Protein 6T5X (pdb70)

Radius of gyration: 22.99 Å; Cα contacts (8 Å, |Δi|>4): 1121; chains: 2; bounding box: 66×60×58 Å

Structure (mmCIF, N/CA/C/O backbone):
data_6T5X
#
_entry.id   6T5X
#
_cell.length_a   77.430
_cell.length_b   71.144
_cell.length_c   81.366
_cell.angle_alpha   90.000
_cell.angle_beta   94.420
_cell.angle_gamma   90.000
#
_symmetry.space_group_name_H-M   'I 1 2 1'
#
loop_
_entity.id
_entity.type
_entity.pdbx_description
1 polymer '3-oxoacyl-[acyl-carrier-protein] reductase FabG'
2 non-polymer 'NADPH DIHYDRO-NICOTINAMIDE-ADENINE-DINUCLEOTIDE PHOSPHATE'
3 non-polymer 'SODIUM ION'
4 non-polymer GLYCEROL
5 water water
#
loop_
_atom_site.group_PDB
_atom_site.id
_atom_site.type_symbol
_atom_site.label_atom_id
_atom_site.label_alt_id
_atom_site.label_comp_id
_atom_site.label_asym_id
_atom_site.label_entity_id
_atom_site.label_seq_id
_atom_site.pdbx_PDB_ins_code
_atom_site.Cartn_x
_atom_site.Cartn_y
_atom_site.Cartn_z
_atom_site.occupancy
_atom_site.B_iso_or_equiv
_atom_site.auth_seq_id
_atom_site.auth_comp_id
_atom_site.auth_asym_id
_atom_site.auth_atom_id
_atom_site.pdbx_PDB_model_num
ATOM 1 N N . SER A 1 2 ? -16.656 -6.216 12.872 1.00 39.84 2 SER A N 1
ATOM 2 C CA . SER A 1 2 ? -18.131 -6.064 12.694 1.00 37.86 2 SER A CA 1
ATOM 3 C C . SER A 1 2 ? -18.900 -7.013 13.614 1.00 35.11 2 SER A C 1
ATOM 4 O O . SER A 1 2 ? -18.322 -7.941 14.183 1.00 35.48 2 SER A O 1
ATOM 7 N N . PHE A 1 3 ? -20.208 -6.789 13.718 1.00 32.52 3 PHE A N 1
ATOM 8 C CA . PHE A 1 3 ? -21.082 -7.509 14.660 1.00 32.36 3 PHE A CA 1
ATOM 9 C C . PHE A 1 3 ? -22.291 -8.122 13.966 1.00 35.00 3 PHE A C 1
ATOM 10 O O . PHE A 1 3 ? -23.399 -8.156 14.548 1.00 34.97 3 PHE A O 1
ATOM 18 N N . GLU A 1 4 ? -22.104 -8.586 12.732 1.00 37.13 4 GLU A N 1
ATOM 19 C CA . GLU A 1 4 ? -23.227 -9.014 11.914 1.00 42.51 4 GLU A CA 1
ATOM 20 C C . GLU A 1 4 ? -24.029 -10.075 12.650 1.00 40.60 4 GLU A C 1
ATOM 21 O O . GLU A 1 4 ? -23.495 -11.110 13.036 1.00 43.27 4 GLU A O 1
ATOM 27 N N . GLY A 1 5 ? -25.304 -9.783 12.868 1.00 40.88 5 GLY A N 1
ATOM 28 C CA . GLY A 1 5 ? -26.198 -10.701 13.549 1.00 39.54 5 GLY A CA 1
ATOM 29 C C . GLY A 1 5 ? -25.954 -10.875 15.040 1.00 37.87 5 GLY A C 1
ATOM 30 O O . GLY A 1 5 ? -26.336 -11.912 15.594 1.00 40.88 5 GLY A O 1
ATOM 31 N N . LYS A 1 6 ? -25.320 -9.892 15.691 1.00 31.60 6 LYS A N 1
ATOM 32 C CA . LYS A 1 6 ? -25.266 -9.877 17.150 1.00 30.55 6 LYS A CA 1
ATOM 33 C C . LYS A 1 6 ? -26.233 -8.846 17.690 1.00 27.73 6 LYS A C 1
ATOM 34 O O . LYS A 1 6 ? -26.431 -7.782 17.092 1.00 28.79 6 LYS A O 1
ATOM 40 N N . ILE A 1 7 ? -26.818 -9.178 18.835 1.00 25.41 7 ILE A N 1
ATOM 41 C CA . ILE A 1 7 ? -27.805 -8.346 19.502 1.00 24.19 7 ILE A CA 1
ATOM 42 C C . ILE A 1 7 ? -27.137 -7.685 20.696 1.00 22.85 7 ILE A C 1
ATOM 43 O O . ILE A 1 7 ? -26.605 -8.368 21.585 1.00 23.21 7 ILE A O 1
ATOM 48 N N . ALA A 1 8 ? -27.185 -6.367 20.740 1.00 20.80 8 ALA A N 1
ATOM 49 C CA . ALA A 1 8 ? -26.606 -5.626 21.843 1.00 19.83 8 ALA A CA 1
ATOM 50 C C . ALA A 1 8 ? -27.651 -4.853 22.623 1.00 20.63 8 ALA A C 1
ATOM 51 O O . ALA A 1 8 ? -28.522 -4.208 22.028 1.00 21.19 8 ALA A O 1
ATOM 53 N N . LEU A 1 9 ? -27.531 -4.885 23.954 1.00 18.76 9 LEU A N 1
ATOM 54 C CA . LEU A 1 9 ? -28.341 -4.080 24.871 1.00 18.84 9 LEU A CA 1
ATOM 55 C C . LEU A 1 9 ? -27.453 -3.022 25.513 1.00 19.35 9 LEU A C 1
ATOM 56 O O . LEU A 1 9 ? -26.494 -3.354 26.208 1.00 19.13 9 LEU A O 1
ATOM 61 N N . VAL A 1 10 ? -27.779 -1.751 25.296 1.00 18.44 10 VAL A N 1
ATOM 62 C CA . VAL A 1 10 ? -27.049 -0.626 25.852 1.00 17.91 10 VAL A CA 1
ATOM 63 C C . VAL A 1 10 ? -27.991 0.112 26.803 1.00 19.38 10 VAL A C 1
ATOM 64 O O . VAL A 1 10 ? -28.977 0.738 26.366 1.00 19.78 10 VAL A O 1
ATOM 68 N N . THR A 1 11 ? -27.732 0.031 28.109 1.00 17.70 11 THR A N 1
ATOM 69 C CA . THR A 1 11 ? -28.594 0.710 29.069 1.00 18.53 11 THR A CA 1
ATOM 70 C C . THR A 1 11 ? -28.266 2.194 29.128 1.00 19.03 11 THR A C 1
ATOM 71 O O . THR A 1 11 ? -27.105 2.591 29.083 1.00 19.48 11 THR A O 1
ATOM 75 N N . GLY A 1 12 ? -29.292 3.039 29.196 1.00 18.85 12 GLY A N 1
ATOM 76 C CA . GLY A 1 12 ? -29.063 4.482 29.239 1.00 19.78 12 GLY A CA 1
ATOM 77 C C . GLY A 1 12 ? -28.448 5.044 27.973 1.00 19.27 12 GLY A C 1
ATOM 78 O O . GLY A 1 12 ? -27.411 5.692 28.032 1.00 20.49 12 GLY A O 1
ATOM 79 N N . ALA A 1 13 ? -29.154 4.873 26.853 1.00 19.79 13 ALA A N 1
ATOM 80 C CA . ALA A 1 13 ? -28.656 5.215 25.517 1.00 20.77 13 ALA A CA 1
ATOM 81 C C . ALA A 1 13 ? -29.314 6.487 24.974 1.00 21.84 13 ALA A C 1
ATOM 82 O O . ALA A 1 13 ? -29.236 6.740 23.784 1.00 22.35 13 ALA A O 1
ATOM 84 N N . SER A 1 14 ? -29.915 7.295 25.849 1.00 23.97 14 SER A N 1
ATOM 85 C CA . SER A 1 14 ? -30.553 8.560 25.445 1.00 25.55 14 SER A CA 1
ATOM 86 C C . SER A 1 14 ? -29.636 9.586 24.845 1.00 26.79 14 SER A C 1
ATOM 87 O O . SER A 1 14 ? -30.031 10.305 23.906 1.00 25.30 14 SER A O 1
ATOM 90 N N . ARG A 1 15 ? -28.459 9.728 25.441 1.00 25.08 15 ARG A N 1
ATOM 91 C CA . ARG A 1 15 ? -27.508 10.741 25.057 1.00 28.40 15 ARG A CA 1
ATOM 92 C C . ARG A 1 15 ? -26.118 10.369 25.557 1.00 28.37 15 ARG A C 1
ATOM 93 O O . ARG A 1 15 ? -25.940 9.291 26.131 1.00 28.95 15 ARG A O 1
ATOM 101 N N . GLY A 1 16 ? -25.163 11.261 25.306 1.00 28.12 16 GLY A N 1
ATOM 102 C CA . GLY A 1 16 ? -23.812 11.165 25.847 1.00 26.71 16 GLY A CA 1
ATOM 103 C C . GLY A 1 16 ? -23.149 9.862 25.457 1.00 24.21 16 GLY A C 1
ATOM 104 O O . GLY A 1 16 ? -23.209 9.446 24.305 1.00 23.50 16 GLY A O 1
ATOM 105 N N . ILE A 1 17 ? -22.516 9.235 26.446 1.00 22.32 17 ILE A N 1
ATOM 106 C CA . ILE A 1 17 ? -21.731 8.019 26.212 1.00 20.49 17 ILE A CA 1
ATOM 107 C C . ILE A 1 17 ? -22.600 6.862 25.717 1.00 19.92 17 ILE A C 1
ATOM 108 O O . ILE A 1 17 ? -22.252 6.179 24.765 1.00 19.47 17 ILE A O 1
ATOM 113 N N . GLY A 1 18 ? -23.756 6.666 26.347 1.00 19.43 18 GLY A N 1
ATOM 114 C CA . GLY A 1 18 ? -24.642 5.595 25.951 1.00 19.35 18 GLY A CA 1
ATOM 115 C C . GLY A 1 18 ? -25.135 5.678 24.516 1.00 19.09 18 GLY A C 1
ATOM 116 O O . GLY A 1 18 ? -25.148 4.684 23.793 1.00 19.19 18 GLY A O 1
ATOM 117 N N . ARG A 1 19 ? -25.526 6.873 24.096 1.00 20.06 19 ARG A N 1
ATOM 118 C CA . ARG A 1 19 ? -25.932 7.050 22.718 1.00 20.43 19 ARG A CA 1
ATOM 119 C C . ARG A 1 19 ? -24.782 6.785 21.745 1.00 19.33 19 ARG A C 1
ATOM 120 O O . ARG A 1 19 ? -24.967 6.083 20.731 1.00 19.77 19 ARG A O 1
ATOM 128 N N . ALA A 1 20 ? -23.601 7.310 22.064 1.00 18.39 20 ALA A N 1
ATOM 129 C CA . ALA A 1 20 ? -22.435 7.085 21.204 1.00 18.57 20 ALA A CA 1
ATOM 130 C C . ALA A 1 20 ? -22.118 5.584 21.080 1.00 18.78 20 ALA A C 1
ATOM 131 O O . ALA A 1 20 ? -21.839 5.086 19.992 1.00 18.63 20 ALA A O 1
ATOM 133 N N . ILE A 1 21 ? -22.211 4.863 22.190 1.00 18.62 21 ILE A N 1
ATOM 134 C CA . ILE A 1 21 ? -22.021 3.406 22.145 1.00 18.37 21 ILE A CA 1
ATOM 135 C C . ILE A 1 21 ? -23.047 2.749 21.219 1.00 19.08 21 ILE A C 1
ATOM 136 O O . ILE A 1 21 ? -22.696 1.978 20.339 1.00 19.08 21 ILE A O 1
ATOM 141 N N . ALA A 1 22 ? -24.317 3.095 21.388 1.00 19.76 22 ALA A N 1
ATOM 142 C CA . ALA A 1 22 ? -25.367 2.475 20.575 1.00 19.58 22 ALA A CA 1
ATOM 143 C C . ALA A 1 22 ? -25.151 2.750 19.068 1.00 20.90 22 ALA A C 1
ATOM 144 O O . ALA A 1 22 ? -25.227 1.824 18.250 1.00 20.66 22 ALA A O 1
ATOM 146 N N . GLU A 1 23 ? -24.833 3.999 18.740 1.00 21.86 23 GLU A N 1
ATOM 147 C CA . GLU A 1 23 ? -24.612 4.384 17.326 1.00 22.08 23 GLU A CA 1
ATOM 148 C C . GLU A 1 23 ? -23.420 3.649 16.717 1.00 22.98 23 GLU A C 1
ATOM 149 O O . GLU A 1 23 ? -23.456 3.251 15.551 1.00 22.78 23 GLU A O 1
ATOM 155 N N . THR A 1 24 ? -22.343 3.518 17.493 1.00 20.29 24 THR A N 1
ATOM 156 C CA . THR A 1 24 ? -21.157 2.814 17.019 1.00 20.99 24 THR A CA 1
ATOM 157 C C . THR A 1 24 ? -21.436 1.335 16.776 1.00 20.52 24 THR A C 1
ATOM 158 O O . THR A 1 24 ? -21.025 0.768 15.751 1.00 21.76 24 THR A O 1
ATOM 162 N N . LEU A 1 25 ? -22.155 0.697 17.693 1.00 20.91 25 LEU A N 1
ATOM 163 C CA . LEU A 1 25 ? -22.464 -0.708 17.526 1.00 20.51 25 LEU A CA 1
ATOM 164 C C . LEU A 1 25 ? -23.359 -0.959 16.303 1.00 21.53 25 LEU A C 1
ATOM 165 O O . LEU A 1 25 ? -23.132 -1.899 15.564 1.00 21.82 25 LEU A O 1
ATOM 170 N N . VAL A 1 26 ? -24.326 -0.077 16.064 1.00 21.93 26 VAL A N 1
ATOM 171 C CA . VAL A 1 26 ? -25.122 -0.145 14.822 1.00 23.61 26 VAL A CA 1
ATOM 172 C C . VAL A 1 26 ? -24.265 0.027 13.588 1.00 25.22 26 VAL A C 1
ATOM 173 O O . VAL A 1 26 ? -24.396 -0.738 12.624 1.00 25.84 26 VAL A O 1
ATOM 177 N N . ALA A 1 27 ? -23.391 1.028 13.600 1.00 24.99 27 ALA A N 1
ATOM 178 C CA . ALA A 1 27 ? -22.572 1.308 12.418 1.00 26.93 27 ALA A CA 1
ATOM 179 C C . ALA A 1 27 ? -21.716 0.117 12.026 1.00 28.26 27 ALA A C 1
ATOM 180 O O . ALA A 1 27 ? -21.341 -0.038 10.855 1.00 32.01 27 ALA A O 1
ATOM 182 N N . ARG A 1 28 ? -21.411 -0.732 13.003 1.00 26.88 28 ARG A N 1
ATOM 183 C CA . ARG A 1 28 ? -20.587 -1.895 12.778 1.00 27.46 28 ARG A CA 1
ATOM 184 C C . ARG A 1 28 ? -21.362 -3.188 12.669 1.00 25.48 28 ARG A C 1
ATOM 185 O O . ARG A 1 28 ? -20.764 -4.261 12.699 1.00 26.74 28 ARG A O 1
ATOM 193 N N . GLY A 1 29 ? -22.679 -3.091 12.509 1.00 24.37 29 GLY A N 1
ATOM 194 C CA . GLY A 1 29 ? -23.521 -4.230 12.137 1.00 23.26 29 GLY A CA 1
ATOM 195 C C . GLY A 1 29 ? -24.369 -4.903 13.184 1.00 23.83 29 GLY A C 1
ATOM 196 O O . GLY A 1 29 ? -25.051 -5.896 12.873 1.00 26.34 29 GLY A O 1
ATOM 197 N N . ALA A 1 30 ? -24.341 -4.396 14.420 1.00 22.89 30 ALA A N 1
ATOM 198 C CA . ALA A 1 30 ? -25.149 -4.956 15.494 1.00 22.97 30 ALA A CA 1
ATOM 199 C C . ALA A 1 30 ? -26.600 -4.488 15.389 1.00 22.88 30 ALA A C 1
ATOM 200 O O . ALA A 1 30 ? -26.862 -3.420 14.845 1.00 25.18 30 ALA A O 1
ATOM 202 N N . LYS A 1 31 ? -27.511 -5.319 15.878 1.00 23.78 31 LYS A N 1
ATOM 203 C CA . LYS A 1 31 ? -28.889 -4.905 16.158 1.00 24.96 31 LYS A CA 1
ATOM 204 C C . LYS A 1 31 ? -28.864 -4.406 17.590 1.00 23.42 31 LYS A C 1
ATOM 205 O O . LYS A 1 31 ? -28.472 -5.144 18.482 1.00 24.47 31 LYS A O 1
ATOM 211 N N . VAL A 1 32 ? -29.261 -3.159 17.819 1.00 21.22 32 VAL A N 1
ATOM 212 C CA . VAL A 1 32 ? -29.094 -2.519 19.125 1.00 21.02 32 VAL A CA 1
ATOM 213 C C . VAL A 1 32 ? -30.414 -2.155 19.768 1.00 21.42 32 VAL A C 1
ATOM 214 O O . VAL A 1 32 ? -31.273 -1.523 19.141 1.00 22.37 32 VAL A O 1
ATOM 218 N N . ILE A 1 33 ? -30.537 -2.517 21.039 1.00 20.30 33 ILE A N 1
ATOM 219 C CA . ILE A 1 33 ? -31.617 -2.058 21.881 1.00 20.47 33 ILE A CA 1
ATOM 220 C C . ILE A 1 33 ? -31.025 -1.080 22.886 1.00 20.81 33 ILE A C 1
ATOM 221 O O . ILE A 1 33 ? -30.108 -1.426 23.640 1.00 20.77 33 ILE A O 1
ATOM 226 N N . GLY A 1 34 ? -31.487 0.169 22.845 1.00 18.83 34 GLY A N 1
ATOM 227 C CA . GLY A 1 34 ? -31.041 1.231 23.724 1.00 19.04 34 GLY A CA 1
ATOM 228 C C . GLY A 1 34 ? -32.157 1.560 24.687 1.00 19.53 34 GLY A C 1
ATOM 229 O O . GLY A 1 34 ? -33.329 1.465 24.320 1.00 21.32 34 GLY A O 1
ATOM 230 N N . THR A 1 35 ? -31.823 1.942 25.910 1.00 19.02 35 THR A N 1
ATOM 231 C CA . THR A 1 35 ? -32.862 2.214 26.905 1.00 19.31 35 THR A CA 1
ATOM 232 C C . THR A 1 35 ? -32.827 3.599 27.506 1.00 19.13 35 THR A C 1
ATOM 233 O O . THR A 1 35 ? -31.805 4.277 27.547 1.00 18.72 35 THR A O 1
ATOM 237 N N . ALA A 1 36 ? -34.021 4.044 27.918 1.00 19.57 36 ALA A N 1
ATOM 238 C CA . ALA A 1 36 ? -34.205 5.272 28.675 1.00 20.56 36 ALA A CA 1
ATOM 239 C C . ALA A 1 36 ? -35.174 4.983 29.823 1.00 20.52 36 ALA A C 1
ATOM 240 O O . ALA A 1 36 ? -35.855 3.942 29.820 1.00 19.17 36 ALA A O 1
ATOM 242 N N . THR A 1 37 ? -35.254 5.926 30.764 1.00 22.78 37 THR A N 1
ATOM 243 C CA . THR A 1 37 ? -36.110 5.759 31.946 1.00 22.94 37 THR A CA 1
ATOM 244 C C . THR A 1 37 ? -37.575 6.134 31.679 1.00 24.67 37 THR A C 1
ATOM 245 O O . THR A 1 37 ? -38.432 5.915 32.545 1.00 25.96 37 THR A O 1
ATOM 249 N N . SER A 1 38 ? -37.859 6.694 30.506 1.00 23.68 38 SER A N 1
ATOM 250 C CA . SER A 1 38 ? -39.238 7.053 30.141 1.00 24.58 38 SER A CA 1
ATOM 251 C C . SER A 1 38 ? -39.602 6.560 28.744 1.00 24.67 38 SER A C 1
ATOM 252 O O . SER A 1 38 ? -38.727 6.323 27.897 1.00 22.49 38 SER A O 1
ATOM 255 N N . GLU A 1 39 ? -40.905 6.462 28.489 1.00 24.23 39 GLU A N 1
ATOM 256 C CA . GLU A 1 39 ? -41.386 6.084 27.166 1.00 25.15 39 GLU A CA 1
ATOM 257 C C . GLU A 1 39 ? -41.038 7.143 26.125 1.00 22.94 39 GLU A C 1
ATOM 258 O O . GLU A 1 39 ? -40.719 6.805 24.987 1.00 24.60 39 GLU A O 1
ATOM 264 N N . ASN A 1 40 ? -41.088 8.415 26.505 1.00 25.27 40 ASN A N 1
ATOM 265 C CA . ASN A 1 40 ? -40.697 9.493 25.594 1.00 26.07 40 ASN A CA 1
ATOM 266 C C . ASN A 1 40 ? -39.227 9.371 25.212 1.00 25.78 40 ASN A C 1
ATOM 267 O O . ASN A 1 40 ? -38.872 9.545 24.049 1.00 25.85 40 ASN A O 1
ATOM 272 N N . GLY A 1 41 ? -38.386 9.031 26.194 1.00 25.01 41 GLY A N 1
ATOM 273 C CA . GLY A 1 41 ? -36.965 8.806 25.948 1.00 24.34 41 GLY A CA 1
ATOM 274 C C . GLY A 1 41 ? -36.721 7.599 25.066 1.00 22.53 41 GLY A C 1
ATOM 275 O O . GLY A 1 41 ? -35.860 7.629 24.195 1.00 23.20 41 GLY A O 1
ATOM 276 N N . ALA A 1 42 ? -37.475 6.523 25.289 1.00 21.58 42 ALA A N 1
ATOM 277 C CA . ALA A 1 42 ? -37.412 5.344 24.451 1.00 21.41 42 ALA A CA 1
ATOM 278 C C . ALA A 1 42 ? -37.759 5.591 22.994 1.00 22.52 42 ALA A C 1
ATOM 279 O O . ALA A 1 42 ? -37.142 5.019 22.101 1.00 22.20 42 ALA A O 1
ATOM 281 N N . LYS A 1 43 ? -38.751 6.443 22.743 1.00 23.22 43 LYS A N 1
ATOM 282 C CA . LYS A 1 43 ? -39.127 6.760 21.367 1.00 24.55 43 LYS A CA 1
ATOM 283 C C . LYS A 1 43 ? -38.025 7.523 20.651 1.00 24.06 43 LYS A C 1
ATOM 284 O O . LYS A 1 43 ? -37.750 7.266 19.480 1.00 23.60 43 LYS A O 1
ATOM 290 N N . ASN A 1 44 ? -37.402 8.455 21.368 1.00 22.64 44 ASN A N 1
ATOM 291 C CA . ASN A 1 44 ? -36.276 9.224 20.837 1.00 24.62 44 ASN A CA 1
ATOM 292 C C . ASN A 1 44 ? -35.137 8.285 20.438 1.00 22.58 44 ASN A C 1
ATOM 293 O O . ASN A 1 44 ? -34.481 8.500 19.414 1.00 22.42 44 ASN A O 1
ATOM 298 N N . ILE A 1 45 ? -34.911 7.240 21.236 1.00 22.42 45 ILE A N 1
ATOM 299 C CA . ILE A 1 45 ? -33.905 6.234 20.891 1.00 21.20 45 ILE A CA 1
ATOM 300 C C . ILE A 1 45 ? -34.325 5.419 19.653 1.00 21.30 45 ILE A C 1
ATOM 301 O O . ILE A 1 45 ? -33.523 5.211 18.720 1.00 21.82 45 ILE A O 1
ATOM 306 N N . SER A 1 46 ? -35.581 4.994 19.601 1.00 21.01 46 SER A N 1
ATOM 307 C CA . SER A 1 46 ? -36.089 4.287 18.434 1.00 22.13 46 SER A CA 1
ATOM 308 C C . SER A 1 46 ? -35.928 5.123 17.158 1.00 21.92 46 SER A C 1
ATOM 309 O O . SER A 1 46 ? -35.599 4.582 16.103 1.00 23.47 46 SER A O 1
ATOM 312 N N . ASP A 1 47 ? -36.129 6.435 17.278 1.00 22.94 47 ASP A N 1
ATOM 313 C CA . ASP A 1 47 ? -35.970 7.332 16.133 1.00 23.46 47 ASP A CA 1
ATOM 314 C C . ASP A 1 47 ? -34.567 7.298 15.566 1.00 23.60 47 ASP A C 1
ATOM 315 O O . ASP A 1 47 ? -34.415 7.215 14.355 1.00 24.95 47 ASP A O 1
ATOM 320 N N . TYR A 1 48 ? -33.534 7.363 16.416 1.00 23.16 48 TYR A N 1
ATOM 321 C CA . TYR A 1 48 ? -32.166 7.416 15.885 1.00 21.98 48 TYR A CA 1
ATOM 322 C C . TYR A 1 48 ? -31.655 6.045 15.436 1.00 23.14 48 TYR A C 1
ATOM 323 O O . TYR A 1 48 ? -30.832 5.981 14.519 1.00 23.67 48 TYR A O 1
ATOM 332 N N . LEU A 1 49 ? -32.140 4.978 16.071 1.00 23.22 49 LEU A N 1
ATOM 333 C CA . LEU A 1 49 ? -31.734 3.622 15.713 1.00 24.29 49 LEU A CA 1
ATOM 334 C C . LEU A 1 49 ? -32.376 3.154 14.416 1.00 24.85 49 LEU A C 1
ATOM 335 O O . LEU A 1 49 ? -31.764 2.388 13.677 1.00 25.71 49 LEU A O 1
ATOM 340 N N . GLY A 1 50 ? -33.593 3.623 14.124 1.00 25.12 50 GLY A N 1
ATOM 341 C CA . GLY A 1 50 ? -34.276 3.239 12.892 1.00 26.32 50 GLY A CA 1
ATOM 342 C C . GLY A 1 50 ? -34.407 1.728 12.709 1.00 26.95 50 GLY A C 1
ATOM 343 O O . GLY A 1 50 ? -34.738 1.003 13.649 1.00 29.71 50 GLY A O 1
ATOM 344 N N . ALA A 1 51 ? -34.108 1.245 11.504 1.00 28.57 51 ALA A N 1
ATOM 345 C CA . ALA A 1 51 ? -34.275 -0.171 11.178 1.00 28.02 51 ALA A CA 1
ATOM 346 C C . ALA A 1 51 ? -33.246 -1.097 11.849 1.00 28.54 51 ALA A C 1
ATOM 347 O O . ALA A 1 51 ? -33.368 -2.318 11.747 1.00 28.99 51 ALA A O 1
ATOM 349 N N . ASN A 1 52 ? -32.242 -0.515 12.504 1.00 27.19 52 ASN A N 1
ATOM 350 C CA . ASN A 1 52 ? -31.159 -1.285 13.133 1.00 27.47 52 ASN A CA 1
ATOM 351 C C . ASN A 1 52 ? -31.326 -1.512 14.629 1.00 26.33 52 ASN A C 1
ATOM 352 O O . ASN A 1 52 ? -30.402 -2.023 15.281 1.00 26.86 52 ASN A O 1
ATOM 357 N N . GLY A 1 53 ? -32.481 -1.161 15.182 1.00 24.59 53 GLY A N 1
ATOM 358 C CA . GLY A 1 53 ? -32.689 -1.353 16.592 1.00 25.87 53 GLY A CA 1
ATOM 359 C C . GLY A 1 53 ? -33.965 -0.739 17.080 1.00 26.36 53 GLY A C 1
ATOM 360 O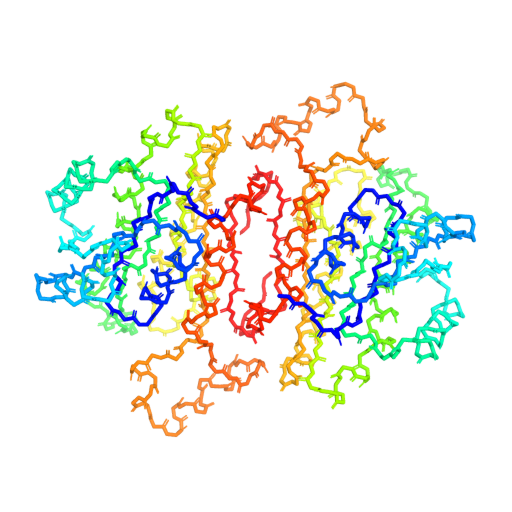 O . GLY A 1 53 ? -34.861 -0.425 16.280 1.00 27.97 53 GLY A O 1
ATOM 361 N N . LYS A 1 54 ? -34.032 -0.553 18.389 1.00 25.47 54 LYS A N 1
ATOM 362 C CA . LYS A 1 54 ? -35.242 -0.091 19.053 1.00 25.75 54 LYS A CA 1
ATOM 363 C C . LYS A 1 54 ? -34.905 0.502 20.416 1.00 24.50 54 LYS A C 1
ATOM 364 O O . LYS A 1 54 ? -33.967 0.042 21.077 1.00 23.14 54 LYS A O 1
ATOM 370 N N . GLY A 1 55 ? -35.662 1.518 20.830 1.00 21.68 55 GLY A N 1
ATOM 371 C CA . GLY A 1 55 ? -35.601 2.049 22.177 1.00 21.32 55 GLY A CA 1
ATOM 372 C C . GLY A 1 55 ? -36.661 1.398 23.060 1.00 21.13 55 GLY A C 1
ATOM 373 O O . GLY A 1 55 ? -37.767 1.108 22.601 1.00 23.24 55 GLY A O 1
ATOM 374 N N . LEU A 1 56 ? -36.302 1.130 24.319 1.00 20.73 56 LEU A N 1
ATOM 375 C CA . LEU A 1 56 ? -37.227 0.596 25.323 1.00 21.75 56 LEU A CA 1
ATOM 376 C C . LEU A 1 56 ? -37.068 1.352 26.623 1.00 21.60 56 LEU A C 1
ATOM 377 O O . LEU A 1 56 ? -35.976 1.876 26.941 1.00 21.85 56 LEU A O 1
ATOM 382 N N . MET A 1 57 ? -38.157 1.446 27.386 1.00 21.28 57 MET A N 1
ATOM 383 C CA . MET A 1 57 ? -38.111 2.023 28.711 1.00 21.34 57 MET A CA 1
ATOM 384 C C . MET A 1 57 ? -37.579 0.970 29.681 1.00 21.82 57 MET A C 1
ATOM 385 O O . MET A 1 57 ? -38.124 -0.121 29.762 1.00 22.18 57 MET A O 1
ATOM 390 N N . LEU A 1 58 ? -36.525 1.321 30.418 1.00 20.89 58 LEU A N 1
ATOM 391 C CA . LEU A 1 58 ? -35.935 0.417 31.413 1.00 21.23 58 LEU A CA 1
ATOM 392 C C . LEU A 1 58 ? -35.526 1.212 32.637 1.00 19.87 58 LEU A C 1
ATOM 393 O O . LEU A 1 58 ? -34.886 2.257 32.522 1.00 21.55 58 LEU A O 1
ATOM 398 N N . ASN A 1 59 ? -35.887 0.694 33.812 1.00 21.97 59 ASN A N 1
ATOM 399 C CA . ASN A 1 59 ? -35.335 1.127 35.090 1.00 22.04 59 ASN A CA 1
ATOM 400 C C . ASN A 1 59 ? -34.455 0.000 35.611 1.00 22.72 59 ASN A C 1
ATOM 401 O O . ASN A 1 59 ? -34.967 -1.048 35.989 1.00 21.64 59 ASN A O 1
ATOM 406 N N . VAL A 1 60 ? -33.137 0.234 35.639 1.00 21.98 60 VAL A N 1
ATOM 407 C CA . VAL A 1 60 ? -32.192 -0.815 36.074 1.00 22.35 60 VAL A CA 1
ATOM 408 C C . VAL A 1 60 ? -32.250 -1.149 37.574 1.00 23.01 60 VAL A C 1
ATOM 409 O O . VAL A 1 60 ? -31.591 -2.104 37.998 1.00 24.07 60 VAL A O 1
ATOM 413 N N . THR A 1 61 ? -33.018 -0.391 38.360 1.00 23.21 61 THR A N 1
ATOM 414 C CA . THR A 1 61 ? -33.262 -0.718 39.778 1.00 24.39 61 THR A CA 1
ATOM 415 C C . THR A 1 61 ? -34.523 -1.547 40.012 1.00 26.09 61 THR A C 1
ATOM 416 O O . THR A 1 61 ? -34.738 -2.004 41.137 1.00 28.24 61 THR A O 1
ATOM 420 N N . ASP A 1 62 ? -35.318 -1.764 38.963 1.00 25.22 62 ASP A N 1
ATOM 421 C CA . ASP A 1 62 ? -36.611 -2.440 39.064 1.00 25.15 62 ASP A CA 1
ATOM 422 C C . ASP A 1 62 ? -36.576 -3.824 38.405 1.00 25.29 62 ASP A C 1
ATOM 423 O O . ASP A 1 62 ? -36.566 -3.918 37.175 1.00 23.97 62 ASP A O 1
ATOM 428 N N . PRO A 1 63 ? -36.605 -4.915 39.207 1.00 25.44 63 PRO A N 1
ATOM 429 C CA . PRO A 1 63 ? -36.536 -6.265 38.640 1.00 25.26 63 PRO A CA 1
ATOM 430 C C . PRO A 1 63 ? -37.639 -6.572 37.624 1.00 24.58 63 PRO A C 1
ATOM 431 O O . PRO A 1 63 ? -37.389 -7.240 36.641 1.00 24.87 63 PRO A O 1
ATOM 435 N N . ALA A 1 64 ? -38.850 -6.065 37.855 1.00 24.26 64 ALA A N 1
ATOM 436 C CA . ALA A 1 64 ? -39.949 -6.256 36.901 1.00 24.38 64 ALA A CA 1
ATOM 437 C C . ALA A 1 64 ? -39.680 -5.588 35.552 1.00 23.01 64 ALA A C 1
ATOM 438 O O . ALA A 1 64 ? -40.055 -6.121 34.515 1.00 24.15 64 ALA A O 1
ATOM 440 N N . SER A 1 65 ? -39.050 -4.411 35.586 1.00 23.14 65 SER A N 1
ATOM 441 C CA . SER A 1 65 ? -38.701 -3.667 34.372 1.00 22.24 65 SER A CA 1
ATOM 442 C C . SER A 1 65 ? -37.632 -4.420 33.584 1.00 23.31 65 SER A C 1
ATOM 443 O O . SER A 1 65 ? -37.753 -4.610 32.369 1.00 22.67 65 SER A O 1
ATOM 446 N N . ILE A 1 66 ? -36.618 -4.908 34.300 1.00 21.91 66 ILE A N 1
ATOM 447 C CA . ILE A 1 66 ? -35.581 -5.729 33.667 1.00 22.52 66 ILE A CA 1
ATOM 448 C C . ILE A 1 66 ? -36.171 -6.968 32.969 1.00 21.98 66 ILE A C 1
ATOM 449 O O . ILE A 1 66 ? -35.867 -7.266 31.813 1.00 22.46 66 ILE A O 1
ATOM 454 N N . GLU A 1 67 ? -37.042 -7.682 33.677 1.00 24.15 67 GLU A N 1
ATOM 455 C CA . GLU A 1 67 ? -37.667 -8.885 33.150 1.00 26.95 67 GLU A CA 1
ATOM 456 C C . GLU A 1 67 ? -38.515 -8.592 31.906 1.00 26.09 67 GLU A C 1
ATOM 457 O O . GLU A 1 67 ? -38.434 -9.298 30.911 1.00 25.76 67 GLU A O 1
ATOM 463 N N . SER A 1 68 ? -39.326 -7.540 31.980 1.00 26.72 68 SER A N 1
ATOM 464 C CA . SER A 1 68 ? -40.193 -7.142 30.855 1.00 27.33 68 SER A CA 1
ATOM 465 C C . SER A 1 68 ? -39.397 -6.774 29.606 1.00 26.11 68 SER A C 1
ATOM 466 O O . SER A 1 68 ? -39.745 -7.163 28.485 1.00 26.11 68 SER A O 1
ATOM 469 N N . VAL A 1 69 ? -38.323 -6.019 29.819 1.00 24.01 69 VAL A N 1
ATOM 470 C CA . VAL A 1 69 ? -37.463 -5.564 28.729 1.00 23.37 69 VAL A CA 1
ATOM 471 C C . VAL A 1 69 ? -36.771 -6.748 28.055 1.00 23.13 69 VAL A C 1
ATOM 472 O O . VAL A 1 69 ? -36.747 -6.836 26.825 1.00 21.63 69 VAL A O 1
ATOM 476 N N . LEU A 1 70 ? -36.190 -7.654 28.841 1.00 23.04 70 LEU A N 1
ATOM 477 C CA . LEU A 1 70 ? -35.543 -8.811 28.235 1.00 23.78 70 LEU A CA 1
ATOM 478 C C . LEU A 1 70 ? -36.550 -9.710 27.517 1.00 23.81 70 LEU A C 1
ATOM 479 O O . LEU A 1 70 ? -36.221 -10.260 26.483 1.00 23.30 70 LEU A O 1
ATOM 484 N N . GLU A 1 71 ? -37.779 -9.847 28.027 1.00 25.49 71 GLU A N 1
ATOM 485 C CA . GLU A 1 71 ? -38.769 -10.632 27.283 1.00 26.57 71 GLU A CA 1
ATOM 486 C C . GLU A 1 71 ? -39.134 -9.971 25.960 1.00 26.17 71 GLU A C 1
ATOM 487 O O . GLU A 1 71 ? -39.288 -10.658 24.947 1.00 26.43 71 GLU A O 1
ATOM 493 N N . ASN A 1 72 ? -39.228 -8.643 25.958 1.00 25.26 72 ASN A N 1
ATOM 494 C CA . ASN A 1 72 ? -39.507 -7.903 24.724 1.00 25.51 72 ASN A CA 1
ATOM 495 C C . ASN A 1 72 ? -38.384 -8.093 23.706 1.00 25.40 72 ASN A C 1
ATOM 496 O O . ASN A 1 72 ? -38.631 -8.281 22.530 1.00 26.65 72 ASN A O 1
ATOM 501 N N . ILE A 1 73 ? -37.138 -8.050 24.177 1.00 24.41 73 ILE A N 1
ATOM 502 C CA . ILE A 1 73 ? -35.996 -8.234 23.296 1.00 24.00 73 ILE A CA 1
ATOM 503 C C . ILE A 1 73 ? -35.989 -9.658 22.690 1.00 24.29 73 ILE A C 1
ATOM 504 O O . ILE A 1 73 ? -35.742 -9.845 21.484 1.00 23.98 73 ILE A O 1
ATOM 509 N N . ARG A 1 74 ? -36.249 -10.658 23.528 1.00 26.86 74 ARG A N 1
ATOM 510 C CA . ARG A 1 74 ? -36.231 -12.054 23.083 1.00 28.72 74 ARG A CA 1
ATOM 511 C C . ARG A 1 74 ? -37.333 -12.345 22.080 1.00 29.17 74 ARG A C 1
ATOM 512 O O . ARG A 1 74 ? -37.117 -13.098 21.135 1.00 31.47 74 ARG A O 1
ATOM 520 N N . ALA A 1 75 ? -38.491 -11.720 22.279 1.00 29.88 75 ALA A N 1
ATOM 521 C CA . ALA A 1 75 ? -39.644 -11.877 21.380 1.00 30.94 75 ALA A CA 1
ATOM 522 C C . ALA A 1 75 ? -39.426 -11.251 19.998 1.00 33.01 75 ALA A C 1
ATOM 523 O O . ALA A 1 75 ? -39.826 -11.838 18.987 1.00 34.63 75 ALA A O 1
ATOM 525 N N . GLU A 1 76 ? -38.823 -10.058 19.956 1.00 32.16 76 GLU A N 1
ATOM 526 C CA . GLU A 1 76 ? -38.630 -9.330 18.698 1.00 33.79 76 GLU A CA 1
ATOM 527 C C . GLU A 1 76 ? -37.292 -9.601 18.022 1.00 34.66 76 GLU A C 1
ATOM 528 O O . GLU A 1 76 ? -37.242 -9.708 16.797 1.00 36.69 76 GLU A O 1
ATOM 534 N N . PHE A 1 77 ? -36.217 -9.723 18.800 1.00 32.06 77 PHE A N 1
ATOM 535 C CA . PHE A 1 77 ? -34.873 -9.830 18.238 1.00 32.00 77 PHE A CA 1
ATOM 536 C C . PHE A 1 77 ? -34.214 -11.187 18.468 1.00 30.78 77 PHE A C 1
ATOM 537 O O . PHE A 1 77 ? -33.730 -11.807 17.524 1.00 33.86 77 PHE A O 1
ATOM 545 N N . GLY A 1 78 ? -34.209 -11.642 19.714 1.00 28.56 78 GLY A N 1
ATOM 546 C CA . GLY A 1 78 ? -33.463 -12.841 20.117 1.00 28.05 78 GLY A CA 1
ATOM 547 C C . GLY A 1 78 ? -32.705 -12.615 21.412 1.00 27.49 78 GLY A C 1
ATOM 548 O O . GLY A 1 78 ? -32.985 -11.682 22.142 1.00 27.21 78 GLY A O 1
ATOM 549 N N . GLU A 1 79 ? -31.736 -13.475 21.704 1.00 27.78 79 GLU A N 1
ATOM 550 C CA . GLU A 1 79 ? -31.016 -13.378 22.967 1.00 28.27 79 GLU A CA 1
ATOM 551 C C . GLU A 1 79 ? -29.902 -12.334 22.868 1.00 25.36 79 GLU A C 1
ATOM 552 O O . GLU A 1 79 ? -29.291 -12.177 21.822 1.00 26.63 79 GLU A O 1
ATOM 558 N N . VAL A 1 80 ? -29.632 -11.672 23.984 1.00 24.07 80 VAL A N 1
ATOM 559 C CA . VAL A 1 80 ? -28.609 -10.620 24.049 1.00 23.43 80 VAL A CA 1
ATOM 560 C C . VAL A 1 80 ? -27.204 -11.249 23.940 1.00 22.97 80 VAL A C 1
ATOM 561 O O . VAL A 1 80 ? -26.851 -12.145 24.726 1.00 23.34 80 VAL A O 1
ATOM 565 N N . ASP A 1 81 ? -26.420 -10.789 22.971 1.00 20.93 81 ASP A N 1
ATOM 566 C CA . ASP A 1 81 ? -25.025 -11.241 22.811 1.00 20.67 81 ASP A CA 1
ATOM 567 C C . ASP A 1 81 ? -24.008 -10.319 23.500 1.00 19.91 81 ASP A C 1
ATOM 568 O O . ASP A 1 81 ? -22.925 -10.753 23.918 1.00 21.04 81 ASP A O 1
ATOM 573 N N . ILE A 1 82 ? -24.353 -9.045 23.582 1.00 18.85 82 ILE A N 1
ATOM 574 C CA . ILE A 1 82 ? -23.485 -7.990 24.103 1.00 18.31 82 ILE A CA 1
ATOM 575 C C . ILE A 1 82 ? -24.321 -7.158 25.043 1.00 18.86 82 ILE A C 1
ATOM 576 O O . ILE A 1 82 ? -25.316 -6.551 24.623 1.00 20.21 82 ILE A O 1
ATOM 581 N N . LEU A 1 83 ? -23.929 -7.111 26.314 1.00 17.00 83 LEU A N 1
ATOM 582 C CA . LEU A 1 83 ? -24.554 -6.232 27.293 1.00 17.15 83 LEU A CA 1
ATOM 583 C C . LEU A 1 83 ? -23.597 -5.113 27.634 1.00 18.02 83 LEU A C 1
ATOM 584 O O . LEU A 1 83 ? -22.467 -5.372 28.054 1.00 17.64 83 LEU A O 1
ATOM 589 N N . VAL A 1 84 ? -24.043 -3.875 27.492 1.00 16.64 84 VAL A N 1
ATOM 590 C CA . VAL A 1 84 ? -23.280 -2.704 27.906 1.00 16.77 84 VAL A CA 1
ATOM 591 C C . VAL A 1 84 ? -24.015 -1.984 29.043 1.00 17.31 84 VAL A C 1
ATOM 592 O O . VAL A 1 84 ? -25.074 -1.366 28.855 1.00 17.57 84 VAL A O 1
ATOM 596 N N . ASN A 1 85 ? -23.455 -2.091 30.242 1.00 16.63 85 ASN A N 1
ATOM 597 C CA . ASN A 1 85 ? -24.048 -1.503 31.432 1.00 16.58 85 ASN A CA 1
ATOM 598 C C . ASN A 1 85 ? -23.568 -0.076 31.538 1.00 17.44 85 ASN A C 1
ATOM 599 O O . ASN A 1 85 ? -22.560 0.233 32.182 1.00 16.32 85 ASN A O 1
ATOM 604 N N . ASN A 1 86 ? -24.293 0.825 30.874 1.00 16.87 86 ASN A N 1
ATOM 605 C CA . ASN A 1 86 ? -23.907 2.228 30.831 1.00 17.19 86 ASN A CA 1
ATOM 606 C C . ASN A 1 86 ? -24.736 3.097 31.780 1.00 17.22 86 ASN A C 1
ATOM 607 O O . ASN A 1 86 ? -24.245 4.122 32.231 1.00 17.44 86 ASN A O 1
ATOM 612 N N . ALA A 1 87 ? -25.967 2.697 32.096 1.00 17.99 87 ALA A N 1
ATOM 613 C CA . ALA A 1 87 ? -26.808 3.531 32.975 1.00 19.79 87 ALA A CA 1
ATOM 614 C C . ALA A 1 87 ? -26.110 3.860 34.291 1.00 20.99 87 ALA A C 1
ATOM 615 O O . ALA A 1 87 ? -25.451 3.006 34.905 1.00 20.95 87 ALA A O 1
ATOM 617 N N . GLY A 1 88 ? -26.231 5.107 34.723 1.00 21.57 88 GLY A N 1
ATOM 618 C CA . GLY A 1 88 ? -25.600 5.542 35.958 1.00 21.85 88 GLY A CA 1
ATOM 619 C C . GLY A 1 88 ? -25.934 6.987 36.269 1.00 23.33 88 GLY A C 1
ATOM 620 O O . GLY A 1 88 ? -26.269 7.760 35.375 1.00 24.55 88 GLY A O 1
ATOM 621 N N . ILE A 1 89 ? -25.850 7.333 37.546 1.00 22.81 89 ILE A N 1
ATOM 622 C CA . ILE A 1 89 ? -26.181 8.654 38.059 1.00 22.90 89 ILE A CA 1
ATOM 623 C C . ILE A 1 89 ? -25.105 9.122 39.025 1.00 22.07 89 ILE A C 1
ATOM 624 O O . ILE A 1 89 ? -24.252 8.331 39.463 1.00 21.43 89 ILE A O 1
ATOM 629 N N . THR A 1 90 ? -25.143 10.407 39.384 1.00 22.82 90 THR A N 1
ATOM 630 C CA . THR A 1 90 ? -24.355 10.947 40.493 1.00 22.14 90 THR A CA 1
ATOM 631 C C . THR A 1 90 ? -25.284 11.539 41.556 1.00 24.03 90 THR A C 1
ATOM 632 O O . THR A 1 90 ? -26.391 12.002 41.247 1.00 24.36 90 THR A O 1
ATOM 636 N N . ARG A 1 91 ? -24.854 11.435 42.804 1.00 22.89 91 ARG A N 1
ATOM 637 C CA . ARG A 1 91 ? -25.505 12.094 43.949 1.00 23.87 91 ARG A CA 1
ATOM 638 C C . ARG A 1 91 ? -24.410 12.636 44.864 1.00 21.79 91 ARG A C 1
ATOM 639 O O . ARG A 1 91 ? -24.214 12.131 45.984 1.00 23.35 91 ARG A O 1
ATOM 647 N N . ASP A 1 92 ? -23.711 13.663 44.392 1.00 22.50 92 ASP A N 1
ATOM 648 C CA . ASP A 1 92 ? -22.481 14.134 45.017 1.00 23.27 92 ASP A CA 1
ATOM 649 C C . ASP A 1 92 ? -22.752 14.819 46.364 1.00 24.51 92 ASP A C 1
ATOM 650 O O . ASP A 1 92 ? -23.736 15.560 46.523 1.00 25.28 92 ASP A O 1
ATOM 655 N N . ASN A 1 93 ? -21.892 14.542 47.331 1.00 22.83 93 ASN A N 1
ATOM 656 C CA . ASN A 1 93 ? -21.832 15.272 48.590 1.00 24.25 93 ASN A CA 1
ATOM 657 C C . ASN A 1 93 ? -20.646 14.770 49.383 1.00 24.72 93 ASN A C 1
ATOM 658 O O . ASN A 1 93 ? -20.305 13.580 49.322 1.00 24.37 93 ASN A O 1
ATOM 663 N N . LEU A 1 94 ? -20.035 15.666 50.142 1.00 24.76 94 LEU A N 1
ATOM 664 C CA . LEU A 1 94 ? -19.081 15.272 51.165 1.00 24.91 94 LEU A CA 1
ATOM 665 C C . LEU A 1 94 ? -19.762 14.324 52.140 1.00 23.80 94 LEU A C 1
ATOM 666 O O . LEU A 1 94 ? -20.967 14.424 52.363 1.00 23.49 94 LEU A O 1
ATOM 671 N N . LEU A 1 95 ? -19.003 13.391 52.707 1.00 24.08 95 LEU A N 1
ATOM 672 C CA . LEU A 1 95 ? -19.605 12.347 53.525 1.00 25.30 95 LEU A CA 1
ATOM 673 C C . LEU A 1 95 ? -20.446 12.918 54.667 1.00 25.62 95 LEU A C 1
ATOM 674 O O . LEU A 1 95 ? -21.506 12.392 54.936 1.00 24.92 95 LEU A O 1
ATOM 679 N N . MET A 1 96 ? -19.947 13.974 55.304 1.00 27.90 96 MET A N 1
ATOM 680 C CA . MET A 1 96 ? -20.674 14.640 56.408 1.00 31.09 96 MET A CA 1
ATOM 681 C C . MET A 1 96 ? -22.057 15.201 56.030 1.00 33.45 96 MET A C 1
ATOM 682 O O . MET A 1 96 ? -22.903 15.396 56.914 1.00 36.67 96 MET A O 1
ATOM 687 N N . ARG A 1 97 ? -22.301 15.448 54.746 1.00 29.98 97 ARG A N 1
ATOM 688 C CA . ARG A 1 97 ? -23.623 15.902 54.269 1.00 31.34 97 ARG A CA 1
ATOM 689 C C . ARG A 1 97 ? -24.400 14.858 53.494 1.00 28.38 97 ARG A C 1
ATOM 690 O O . ARG A 1 97 ? -25.518 15.130 53.069 1.00 30.07 97 ARG A O 1
ATOM 698 N N . MET A 1 98 ? -23.823 13.670 53.279 1.00 25.92 98 MET A N 1
ATOM 699 C CA . MET A 1 98 ? -24.424 12.711 52.376 1.00 26.69 98 MET A CA 1
ATOM 700 C C . MET A 1 98 ? -25.615 12.035 53.039 1.00 27.36 98 MET A C 1
ATOM 701 O O . MET A 1 98 ? -25.482 11.422 54.119 1.00 27.19 98 MET A O 1
ATOM 706 N N . LYS A 1 99 ? -26.759 12.142 52.373 1.00 26.96 99 LYS A N 1
ATOM 707 C CA . LYS A 1 99 ? -28.005 11.574 52.853 1.00 28.18 99 LYS A CA 1
ATOM 708 C C . LYS A 1 99 ? -28.079 10.078 52.550 1.00 28.08 99 LYS A C 1
ATOM 709 O O . LYS A 1 99 ? -27.449 9.587 51.613 1.00 25.56 99 LYS A O 1
ATOM 715 N N . ASP A 1 100 ? -28.813 9.329 53.366 1.00 27.91 100 ASP A N 1
ATOM 716 C CA . ASP A 1 100 ? -28.974 7.891 53.149 1.00 28.54 100 ASP A CA 1
ATOM 717 C C . ASP A 1 100 ? -29.431 7.556 51.732 1.00 28.76 100 ASP A C 1
ATOM 718 O O . ASP A 1 100 ? -28.911 6.621 51.115 1.00 27.93 100 ASP A O 1
ATOM 723 N N A ASP A 1 101 ? -30.405 8.325 51.246 0.50 27.54 101 ASP A N 1
ATOM 724 N N B ASP A 1 101 ? -30.396 8.306 51.205 0.50 28.17 101 ASP A N 1
ATOM 725 C CA A ASP A 1 101 ? -30.935 8.198 49.897 0.50 27.50 101 ASP A CA 1
ATOM 726 C CA B ASP A 1 101 ? -30.889 8.038 49.859 0.50 28.62 101 ASP A CA 1
ATOM 727 C C A ASP A 1 101 ? -29.859 8.367 48.817 0.50 25.90 101 ASP A C 1
ATOM 728 C C B ASP A 1 101 ? -29.868 8.389 48.760 0.50 26.49 101 ASP A C 1
ATOM 729 O O A ASP A 1 101 ? -29.873 7.654 47.824 0.50 25.76 101 ASP A O 1
ATOM 730 O O B ASP A 1 101 ? -29.926 7.820 47.684 0.50 26.17 101 ASP A O 1
ATOM 739 N N . GLU A 1 102 ? -28.947 9.311 49.027 1.00 24.73 102 GLU A N 1
ATOM 740 C CA . GLU A 1 102 ? -27.857 9.613 48.071 1.00 24.46 102 GLU A CA 1
ATOM 741 C C . GLU A 1 102 ? -26.851 8.452 48.007 1.00 23.45 102 GLU A C 1
ATOM 742 O O . GLU A 1 102 ? -26.363 8.110 46.930 1.00 23.72 102 GLU A O 1
ATOM 748 N N . TRP A 1 103 ? -26.594 7.827 49.148 1.00 22.65 103 TRP A N 1
ATOM 749 C CA . TRP A 1 103 ? -25.818 6.588 49.173 1.00 21.38 103 TRP A CA 1
ATOM 750 C C . TRP A 1 103 ? -26.583 5.459 48.496 1.00 22.05 103 TRP A C 1
ATOM 751 O O . TRP A 1 103 ? -26.085 4.847 47.535 1.00 23.06 103 TRP A O 1
ATOM 762 N N . ASN A 1 104 ? -27.787 5.164 48.982 1.00 22.43 104 ASN A N 1
ATOM 763 C CA . ASN A 1 104 ? -28.548 4.013 48.488 1.00 22.98 104 ASN A CA 1
ATOM 764 C C . ASN A 1 104 ? -28.897 4.069 46.992 1.00 22.42 104 ASN A C 1
ATOM 765 O O . ASN A 1 104 ? -28.845 3.046 46.285 1.00 23.51 104 ASN A O 1
ATOM 770 N N . ASP A 1 105 ? -29.279 5.249 46.507 1.00 23.46 105 ASP A N 1
ATOM 771 C CA . ASP A 1 105 ? -29.680 5.368 45.104 1.00 22.94 105 ASP A CA 1
ATOM 772 C C . ASP A 1 105 ? -28.487 5.127 44.172 1.00 21.67 105 ASP A C 1
ATOM 773 O O . ASP A 1 105 ? -28.638 4.566 43.092 1.00 20.65 105 ASP A O 1
ATOM 778 N N . ILE A 1 106 ? -27.316 5.556 44.614 1.00 20.88 106 ILE A N 1
ATOM 779 C CA . ILE A 1 106 ? -26.072 5.322 43.852 1.00 20.94 106 ILE A CA 1
ATOM 780 C C . ILE A 1 106 ? -25.703 3.852 43.850 1.00 20.98 106 ILE A C 1
ATOM 781 O O . ILE A 1 106 ? -25.391 3.293 42.801 1.00 20.21 106 ILE A O 1
ATOM 786 N N . ILE A 1 107 ? -25.769 3.209 45.006 1.00 21.04 107 ILE A N 1
ATOM 787 C CA . ILE A 1 107 ? -25.477 1.776 45.071 1.00 21.23 107 ILE A CA 1
ATOM 788 C C . ILE A 1 107 ? -26.450 0.999 44.183 1.00 20.96 107 ILE A C 1
ATOM 789 O O . ILE A 1 107 ? -26.035 0.141 43.409 1.00 20.29 107 ILE A O 1
ATOM 794 N N . GLU A 1 108 ? -27.743 1.312 44.268 1.00 21.03 108 GLU A N 1
ATOM 795 C CA . GLU A 1 108 ? -28.732 0.577 43.486 1.00 21.95 108 GLU A CA 1
ATOM 796 C C . GLU A 1 108 ? -28.608 0.822 41.994 1.00 20.81 108 GLU A C 1
ATOM 797 O O . GLU A 1 108 ? -28.712 -0.114 41.192 1.00 21.88 108 GLU A O 1
ATOM 803 N N . THR A 1 109 ? -28.428 2.080 41.622 1.00 20.41 109 THR A N 1
ATOM 804 C CA . THR A 1 109 ? -28.412 2.435 40.215 1.00 20.20 109 THR A CA 1
ATOM 805 C C . THR A 1 109 ? -27.093 2.076 39.538 1.00 19.55 109 THR A C 1
ATOM 806 O O . THR A 1 109 ? -27.107 1.635 38.395 1.00 19.82 109 THR A O 1
ATOM 810 N N . ASN A 1 110 ? -25.985 2.259 40.256 1.00 19.49 110 ASN A N 1
ATOM 811 C CA . ASN A 1 110 ? -24.643 2.136 39.684 1.00 18.32 110 ASN A CA 1
ATOM 812 C C . ASN A 1 110 ? -23.932 0.822 39.954 1.00 18.25 110 ASN A C 1
ATOM 813 O O . ASN A 1 110 ? -22.989 0.493 39.230 1.00 19.68 110 ASN A O 1
ATOM 818 N N . LEU A 1 111 ? -24.354 0.083 40.968 1.00 17.69 111 LEU A N 1
ATOM 819 C CA . LEU A 1 111 ? -23.673 -1.180 41.325 1.00 17.12 111 LEU A CA 1
ATOM 820 C C . LEU A 1 111 ? -24.628 -2.372 41.231 1.00 17.58 111 LEU A C 1
ATOM 821 O O . LEU A 1 111 ? -24.380 -3.330 40.503 1.00 18.09 111 LEU A O 1
ATOM 826 N N . SER A 1 112 ? -25.719 -2.352 41.988 1.00 18.18 112 SER A N 1
ATOM 827 C CA . SER A 1 112 ? -26.653 -3.483 41.944 1.00 19.00 112 SER A CA 1
ATOM 828 C C . SER A 1 112 ? -27.265 -3.754 40.568 1.00 18.86 112 SER A C 1
ATOM 829 O O . SER A 1 112 ? -27.558 -4.886 40.220 1.00 19.15 112 SER A O 1
ATOM 832 N N . SER A 1 113 ? -27.420 -2.705 39.774 1.00 19.54 113 SER A N 1
ATOM 833 C CA . SER A 1 113 ? -27.831 -2.850 38.377 1.00 19.59 113 SER A CA 1
ATOM 834 C C . SER A 1 113 ? -26.943 -3.760 37.552 1.00 19.35 113 SER A C 1
ATOM 835 O O . SER A 1 113 ? -27.404 -4.510 36.690 1.00 18.70 113 SER A O 1
ATOM 838 N N . VAL A 1 114 ? -25.652 -3.682 37.832 1.00 19.27 114 VAL A N 1
ATOM 839 C CA . VAL A 1 114 ? -24.671 -4.499 37.135 1.00 18.67 114 VAL A CA 1
ATOM 840 C C . VAL A 1 114 ? -24.885 -5.981 37.444 1.00 18.27 114 VAL A C 1
ATOM 841 O O . VAL A 1 114 ? -24.857 -6.815 36.552 1.00 18.23 114 VAL A O 1
ATOM 845 N N . PHE A 1 115 ? -25.089 -6.299 38.723 1.00 19.14 115 PHE A N 1
ATOM 846 C CA . PHE A 1 115 ? -25.518 -7.641 39.117 1.00 18.87 115 PHE A CA 1
ATOM 847 C C . PHE A 1 115 ? -26.800 -8.085 38.408 1.00 19.06 115 PHE A C 1
ATOM 848 O O . PHE A 1 115 ? -26.839 -9.150 37.817 1.00 19.45 115 PHE A O 1
ATOM 856 N N . ARG A 1 116 ? -27.845 -7.260 38.465 1.00 19.81 116 ARG A N 1
ATOM 857 C CA . ARG A 1 116 ? -29.135 -7.687 37.945 1.00 20.70 116 ARG A CA 1
ATOM 858 C C . ARG A 1 116 ? -29.139 -7.916 36.439 1.00 20.23 116 ARG A C 1
ATOM 859 O O . ARG A 1 116 ? -29.647 -8.925 35.955 1.00 21.01 116 ARG A O 1
ATOM 867 N N . LEU A 1 117 ? -28.581 -6.974 35.691 1.00 20.19 11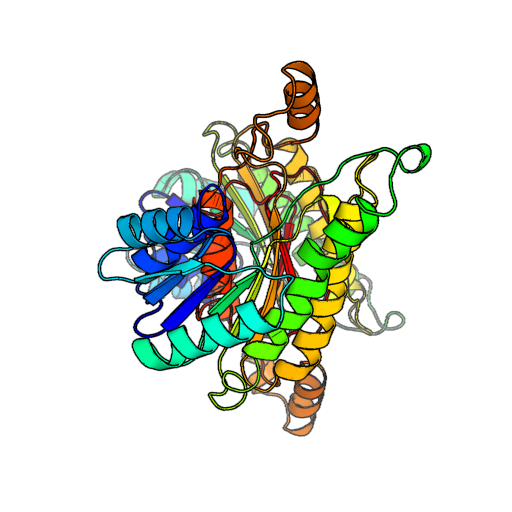7 LEU A N 1
ATOM 868 C CA . LEU A 1 117 ? -28.544 -7.106 34.235 1.00 20.83 117 LEU A CA 1
ATOM 869 C C . LEU A 1 117 ? -27.617 -8.225 33.786 1.00 21.14 117 LEU A C 1
ATOM 870 O O . LEU A 1 117 ? -27.945 -8.962 32.866 1.00 21.10 117 LEU A O 1
ATOM 875 N N . SER A 1 118 ? -26.452 -8.349 34.426 1.00 19.67 118 SER A N 1
ATOM 876 C CA . SER A 1 118 ? -25.512 -9.383 34.027 1.00 19.64 118 SER A CA 1
ATOM 877 C C . SER A 1 118 ? -26.137 -10.767 34.253 1.00 20.06 118 SER A C 1
ATOM 878 O O . SER A 1 118 ? -26.059 -11.639 33.382 1.00 20.51 118 SER A O 1
ATOM 881 N N . LYS A 1 119 ? -26.739 -10.964 35.427 1.00 21.10 119 LYS A N 1
ATOM 882 C CA . LYS A 1 119 ? -27.383 -12.240 35.735 1.00 23.51 119 LYS A CA 1
ATOM 883 C C . LYS A 1 119 ? -28.485 -12.565 34.722 1.00 24.42 119 LYS A C 1
ATOM 884 O O . LYS A 1 119 ? -28.647 -13.706 34.322 1.00 25.42 119 LYS A O 1
ATOM 890 N N . ALA A 1 120 ? -29.226 -11.540 34.324 1.00 23.29 120 ALA A N 1
ATOM 891 C CA . ALA A 1 120 ? -30.366 -11.715 33.417 1.00 24.51 120 ALA A CA 1
ATOM 892 C C . ALA A 1 120 ? -30.001 -12.112 31.984 1.00 24.49 120 ALA A C 1
ATOM 893 O O . ALA A 1 120 ? -30.844 -12.682 31.272 1.00 26.01 120 ALA A O 1
ATOM 895 N N . VAL A 1 121 ? -28.766 -11.823 31.547 1.00 22.46 121 VAL A N 1
ATOM 896 C CA . VAL A 1 121 ? -28.291 -12.242 30.213 1.00 22.06 121 VAL A CA 1
ATOM 897 C C . VAL A 1 121 ? -27.314 -13.442 30.145 1.00 21.44 121 VAL A C 1
ATOM 898 O O . VAL A 1 121 ? -27.045 -13.965 29.050 1.00 22.36 121 VAL A O 1
ATOM 902 N N A MET A 1 122 ? -26.774 -13.857 31.295 0.50 23.32 122 MET A N 1
ATOM 903 N N B MET A 1 122 ? -26.787 -13.861 31.296 0.50 22.38 122 MET A N 1
ATOM 904 C CA A MET A 1 122 ? -25.676 -14.823 31.338 0.50 25.14 122 MET A CA 1
ATOM 905 C CA B MET A 1 122 ? -25.687 -14.808 31.329 0.50 23.52 122 MET A CA 1
ATOM 906 C C A MET A 1 122 ? -26.069 -16.219 30.854 0.50 24.88 122 MET A C 1
ATOM 907 C C B MET A 1 122 ? -26.064 -16.220 30.870 0.50 23.95 122 MET A C 1
ATOM 908 O O A MET A 1 122 ? -25.278 -16.865 30.167 0.50 25.78 122 MET A O 1
ATOM 909 O O B MET A 1 122 ? -25.256 -16.877 30.217 0.50 25.02 122 MET A O 1
ATOM 918 N N . ARG A 1 123 ? -27.279 -16.670 31.192 1.00 25.93 123 ARG A N 1
ATOM 919 C CA . ARG A 1 123 ? -27.696 -18.059 30.869 1.00 27.69 123 ARG A CA 1
ATOM 920 C C . ARG A 1 123 ? -27.605 -18.365 29.379 1.00 26.90 123 ARG A C 1
ATOM 921 O O . ARG A 1 123 ? -26.981 -19.338 28.981 1.00 26.17 123 ARG A O 1
ATOM 929 N N . ALA A 1 124 ? -28.174 -17.483 28.563 1.00 25.69 124 ALA A N 1
ATOM 930 C CA . ALA A 1 124 ? -28.127 -17.624 27.120 1.00 25.53 124 ALA A CA 1
ATOM 931 C C . ALA A 1 124 ? -26.709 -17.486 26.547 1.00 25.33 124 ALA A C 1
ATOM 932 O O . ALA A 1 124 ? -26.353 -18.166 25.603 1.00 26.45 124 ALA A O 1
ATOM 934 N N . MET A 1 125 ? -25.887 -16.601 27.117 1.00 25.21 125 MET A N 1
ATOM 935 C CA . MET A 1 125 ? -24.512 -16.502 26.651 1.00 23.95 125 MET A CA 1
ATOM 936 C C . MET A 1 125 ? -23.740 -17.799 26.937 1.00 23.19 125 MET A C 1
ATOM 937 O O . MET A 1 125 ? -22.968 -18.239 26.108 1.00 24.18 125 MET A O 1
ATOM 942 N N . MET A 1 126 ? -23.954 -18.382 28.111 1.00 25.92 126 MET A N 1
ATOM 943 C CA A MET A 1 126 ? -23.272 -19.631 28.490 0.50 26.45 126 MET A CA 1
ATOM 944 C CA B MET A 1 126 ? -23.273 -19.629 28.479 0.50 28.67 126 MET A CA 1
ATOM 945 C C . MET A 1 126 ? -23.671 -20.771 27.543 1.00 29.66 126 MET A C 1
ATOM 946 O O . MET A 1 126 ? -22.829 -21.562 27.130 1.00 30.25 126 MET A O 1
ATOM 955 N N . LYS A 1 127 ? -24.951 -20.825 27.175 1.00 32.16 127 LYS A N 1
ATOM 956 C CA . LYS A 1 127 ? -25.446 -21.842 26.220 1.00 34.62 127 LYS A CA 1
ATOM 957 C C . LYS A 1 127 ? -24.785 -21.720 24.846 1.00 34.69 127 LYS A C 1
ATOM 958 O O . LYS A 1 127 ? -24.367 -22.727 24.263 1.00 33.90 127 LYS A O 1
ATOM 964 N N . LYS A 1 128 ? -24.680 -20.490 24.338 1.00 30.20 128 LYS A N 1
ATOM 965 C CA . LYS A 1 128 ? -24.048 -20.208 23.028 1.00 32.55 128 LYS A CA 1
ATOM 966 C C . LYS A 1 128 ? -22.522 -20.296 23.014 1.00 30.53 128 LYS A C 1
ATOM 967 O O . LYS A 1 128 ? -21.918 -20.259 21.938 1.00 31.97 128 LYS A O 1
ATOM 973 N N . ARG A 1 129 ? -21.913 -20.343 24.202 1.00 30.54 129 ARG A N 1
ATOM 974 C CA . ARG A 1 129 ? -20.462 -20.304 24.387 1.00 30.75 129 ARG A CA 1
ATOM 975 C C . ARG A 1 129 ? -19.869 -19.058 23.751 1.00 26.13 129 ARG A C 1
ATOM 976 O O . ARG A 1 129 ? -18.839 -19.115 23.105 1.00 25.79 129 ARG A O 1
ATOM 984 N N . CYS A 1 130 ? -20.545 -17.925 23.940 1.00 25.97 130 CYS A N 1
ATOM 985 C CA . CYS A 1 130 ? -20.089 -16.647 23.406 1.00 26.29 130 CYS A CA 1
ATOM 986 C C . CYS A 1 130 ? -20.869 -15.528 24.085 1.00 24.44 130 CYS A C 1
ATOM 987 O O . CYS A 1 130 ? -22.082 -15.634 24.308 1.00 25.50 130 CYS A O 1
ATOM 990 N N . GLY A 1 131 ? -20.168 -14.457 24.439 1.00 20.65 131 GLY A N 1
ATOM 991 C CA . GLY A 1 131 ? -20.816 -13.336 25.070 1.00 19.35 131 GLY A CA 1
ATOM 992 C C . GLY A 1 131 ? -19.848 -12.229 25.424 1.00 18.09 131 GLY A C 1
ATOM 993 O O . GLY A 1 131 ? -18.640 -12.436 25.491 1.00 18.15 131 GLY A O 1
ATOM 994 N N . ARG A 1 132 ? -20.411 -11.040 25.608 1.00 17.48 132 ARG A N 1
ATOM 995 C CA . ARG A 1 132 ? -19.673 -9.865 26.051 1.00 17.59 132 ARG A CA 1
ATOM 996 C C . ARG A 1 132 ? -20.496 -9.127 27.080 1.00 17.81 132 ARG A C 1
ATOM 997 O O . ARG A 1 132 ? -21.669 -8.820 26.824 1.00 18.14 132 ARG A O 1
ATOM 1005 N N . ILE A 1 133 ? -19.915 -8.873 28.256 1.00 16.38 133 ILE A N 1
ATOM 1006 C CA . ILE A 1 133 ? -20.465 -7.954 29.214 1.00 16.97 133 ILE A CA 1
ATOM 1007 C C . ILE A 1 133 ? -19.431 -6.867 29.414 1.00 16.37 133 ILE A C 1
ATOM 1008 O O . ILE A 1 133 ? -18.272 -7.154 29.726 1.00 16.91 133 ILE A O 1
ATOM 1013 N N . ILE A 1 134 ? -19.829 -5.607 29.206 1.00 15.99 134 ILE A N 1
ATOM 1014 C CA . ILE A 1 134 ? -18.951 -4.451 29.368 1.00 15.94 134 ILE A CA 1
ATOM 1015 C C . ILE A 1 134 ? -19.696 -3.444 30.225 1.00 16.70 134 ILE A C 1
ATOM 1016 O O . ILE A 1 134 ? -20.826 -3.060 29.890 1.00 17.45 134 ILE A O 1
ATOM 1021 N N . THR A 1 135 ? -19.081 -3.010 31.309 1.00 15.01 135 THR A N 1
ATOM 1022 C CA . THR A 1 135 ? -19.684 -2.032 32.207 1.00 15.18 135 THR A CA 1
ATOM 1023 C C . THR A 1 135 ? -18.882 -0.747 32.149 1.00 15.93 135 THR A C 1
ATOM 1024 O O . THR A 1 135 ? -17.639 -0.779 32.089 1.00 15.91 135 THR A O 1
ATOM 1028 N N . ILE A 1 136 ? -19.591 0.388 32.162 1.00 15.05 136 ILE A N 1
ATOM 1029 C CA . ILE A 1 136 ? -18.955 1.683 32.157 1.00 16.05 136 ILE A CA 1
ATOM 1030 C C . ILE A 1 136 ? -18.698 2.073 33.602 1.00 15.87 136 ILE A C 1
ATOM 1031 O O . ILE A 1 136 ? -19.626 2.306 34.405 1.00 17.06 136 ILE A O 1
ATOM 1036 N N . GLY A 1 137 ? -17.415 2.075 33.944 1.00 15.09 137 GLY A N 1
ATOM 1037 C CA . GLY A 1 137 ? -16.950 2.449 35.258 1.00 15.67 137 GLY A CA 1
ATOM 1038 C C . GLY A 1 137 ? -16.652 3.923 35.301 1.00 16.52 137 GLY A C 1
ATOM 1039 O O . GLY A 1 137 ? -17.363 4.724 34.704 1.00 16.50 137 GLY A O 1
ATOM 1040 N N . SER A 1 138 ? -15.600 4.275 36.016 1.00 15.62 138 SER A N 1
ATOM 1041 C CA . SER A 1 138 ? -15.091 5.653 36.059 1.00 15.88 138 SER A CA 1
ATOM 1042 C C . SER A 1 138 ? -13.696 5.673 36.595 1.00 16.01 138 SER A C 1
ATOM 1043 O O . SER A 1 138 ? -13.376 4.899 37.508 1.00 16.14 138 SER A O 1
ATOM 1046 N N . VAL A 1 139 ? -12.889 6.640 36.151 1.00 15.65 139 VAL A N 1
ATOM 1047 C CA . VAL A 1 139 ? -11.638 6.926 36.809 1.00 16.99 139 VAL A CA 1
ATOM 1048 C C . VAL A 1 139 ? -11.814 7.060 38.323 1.00 16.88 139 VAL A C 1
ATOM 1049 O O . VAL A 1 139 ? -10.963 6.646 39.088 1.00 16.89 139 VAL A O 1
ATOM 1053 N N . VAL A 1 140 ? -12.951 7.599 38.766 1.00 16.27 140 VAL A N 1
ATOM 1054 C CA . VAL A 1 140 ? -13.194 7.809 40.184 1.00 17.29 140 VAL A CA 1
ATOM 1055 C C . VAL A 1 140 ? -13.237 6.511 40.997 1.00 17.47 140 VAL A C 1
ATOM 1056 O O . VAL A 1 140 ? -12.862 6.492 42.168 1.00 17.34 140 VAL A O 1
ATOM 1060 N N . GLY A 1 141 ? -13.637 5.422 40.356 1.00 17.05 141 GLY A N 1
ATOM 1061 C CA . GLY A 1 141 ? -13.576 4.114 40.993 1.00 17.40 141 GLY A CA 1
ATOM 1062 C C . GLY A 1 141 ? -12.174 3.687 41.397 1.00 17.51 141 GLY A C 1
ATOM 1063 O O . GLY A 1 141 ? -12.005 2.970 42.383 1.00 18.82 141 GLY A O 1
ATOM 1064 N N . THR A 1 142 ? -11.168 4.144 40.664 1.00 16.77 142 THR A N 1
ATOM 1065 C CA . THR A 1 142 ? -9.781 3.757 40.913 1.00 16.65 142 THR A CA 1
ATOM 1066 C C . THR A 1 142 ? -9.020 4.809 41.724 1.00 16.84 142 THR A C 1
ATOM 1067 O O . THR A 1 142 ? -8.150 4.498 42.548 1.00 16.74 142 THR A O 1
ATOM 1071 N N . MET A 1 143 ? -9.341 6.080 41.482 1.00 16.60 143 MET A N 1
ATOM 1072 C CA . MET A 1 143 ? -8.631 7.220 42.070 1.00 17.82 143 MET A CA 1
ATOM 1073 C C . MET A 1 143 ? -9.270 7.702 43.375 1.00 18.33 143 MET A C 1
ATOM 1074 O O . MET A 1 143 ? -8.567 8.181 44.277 1.00 17.83 143 MET A O 1
ATOM 1079 N N . GLY A 1 144 ? -10.585 7.537 43.481 1.00 17.08 144 GLY A N 1
ATOM 1080 C CA . GLY A 1 144 ? -11.354 8.209 44.510 1.00 18.15 144 GLY A CA 1
ATOM 1081 C C . GLY A 1 144 ? -11.540 9.675 44.147 1.00 18.63 144 GLY A C 1
ATOM 1082 O O . GLY A 1 144 ? -10.805 10.229 43.344 1.00 18.99 144 GLY A O 1
ATOM 1083 N N . ASN A 1 145 ? -12.512 10.305 44.793 1.00 19.15 145 ASN A N 1
ATOM 1084 C CA . ASN A 1 145 ? -12.732 11.738 44.590 1.00 19.36 145 ASN A CA 1
ATOM 1085 C C . ASN A 1 145 ? -13.533 12.264 45.751 1.00 19.05 145 ASN A C 1
ATOM 1086 O O . ASN A 1 145 ? -14.534 11.668 46.112 1.00 19.26 145 ASN A O 1
ATOM 1091 N N . ALA A 1 146 ? -13.066 13.363 46.329 1.00 20.39 146 ALA A N 1
ATOM 1092 C CA . ALA A 1 146 ? -13.789 14.028 47.418 1.00 20.99 146 ALA A CA 1
ATOM 1093 C C . ALA A 1 146 ? -15.181 14.412 46.931 1.00 21.16 146 ALA A C 1
ATOM 1094 O O . ALA A 1 146 ? -15.346 14.882 45.798 1.00 23.36 146 ALA A O 1
ATOM 1096 N N . GLY A 1 147 ? -16.194 14.173 47.766 1.00 21.37 147 GLY A N 1
ATOM 1097 C CA . GLY A 1 147 ? -17.577 14.414 47.395 1.00 21.03 147 GLY A CA 1
ATOM 1098 C C . GLY A 1 147 ? -18.278 13.296 46.628 1.00 20.04 147 GLY A C 1
ATOM 1099 O O . GLY A 1 147 ? -19.463 13.381 46.341 1.00 21.61 147 GLY A O 1
ATOM 1100 N N . GLN A 1 148 ? -17.544 12.225 46.281 1.00 19.43 148 GLN A N 1
ATOM 1101 C CA . GLN A 1 148 ? -18.097 11.137 45.508 1.00 19.79 148 GLN A CA 1
ATOM 1102 C C . GLN A 1 148 ? -17.790 9.779 46.117 1.00 20.38 148 GLN A C 1
ATOM 1103 O O . GLN A 1 148 ? -17.625 8.809 45.380 1.00 21.03 148 GLN A O 1
ATOM 1109 N N . ALA A 1 149 ? -17.768 9.677 47.441 1.00 19.89 149 ALA A N 1
ATOM 1110 C CA . ALA A 1 149 ? -17.524 8.380 48.075 1.00 19.49 149 ALA A CA 1
ATOM 1111 C C . ALA A 1 149 ? -18.576 7.325 47.711 1.00 18.55 149 ALA A C 1
ATOM 1112 O O . ALA A 1 149 ? -18.265 6.134 47.663 1.00 19.11 149 ALA A O 1
ATOM 1114 N N . ASN A 1 150 ? -19.825 7.749 47.461 1.00 18.28 150 ASN A N 1
ATOM 1115 C CA . ASN A 1 150 ? -20.864 6.823 47.013 1.00 18.27 150 ASN A CA 1
ATOM 1116 C C . ASN A 1 150 ? -20.608 6.310 45.590 1.00 18.54 150 ASN A C 1
ATOM 1117 O O . ASN A 1 150 ? -20.624 5.099 45.341 1.00 17.86 150 ASN A O 1
ATOM 1122 N N . TYR A 1 151 ? -20.382 7.251 44.682 1.00 18.08 151 TYR A N 1
ATOM 1123 C CA . TYR A 1 151 ? -20.103 6.947 43.279 1.00 17.98 151 TYR A CA 1
ATOM 1124 C C . TYR A 1 151 ? -18.850 6.072 43.182 1.00 16.81 151 TYR A C 1
ATOM 1125 O O . TYR A 1 151 ? -18.849 5.066 42.475 1.00 17.84 151 TYR A O 1
ATOM 1134 N N . ALA A 1 152 ? -17.799 6.458 43.905 1.00 16.72 152 ALA A N 1
ATOM 1135 C CA . ALA A 1 152 ? -16.542 5.682 43.890 1.00 16.62 152 ALA A CA 1
ATOM 1136 C C . ALA A 1 152 ? -16.778 4.269 44.403 1.00 16.45 152 ALA A C 1
ATOM 1137 O O . ALA A 1 152 ? -16.199 3.322 43.868 1.00 15.92 152 ALA A O 1
ATOM 1139 N N . ALA A 1 153 ? -17.599 4.119 45.440 1.00 16.57 153 ALA A N 1
ATOM 1140 C CA . ALA A 1 153 ? -17.873 2.785 45.967 1.00 16.81 153 ALA A CA 1
ATOM 1141 C C . ALA A 1 153 ? -18.534 1.926 44.905 1.00 16.62 153 ALA A C 1
ATOM 1142 O O . ALA A 1 153 ? -18.171 0.762 44.700 1.00 16.70 153 ALA A O 1
ATOM 1144 N N . ALA A 1 154 ? -19.499 2.480 44.188 1.00 16.55 154 ALA A N 1
ATOM 1145 C CA . ALA A 1 154 ? -20.168 1.733 43.149 1.00 16.72 154 ALA A CA 1
ATOM 1146 C C . ALA A 1 154 ? -19.240 1.425 41.984 1.00 16.43 154 ALA A C 1
ATOM 1147 O O . ALA A 1 154 ? -19.245 0.306 41.475 1.00 16.08 154 ALA A O 1
ATOM 1149 N N . LYS A 1 155 ? -18.452 2.417 41.575 1.00 15.94 155 LYS A N 1
ATOM 1150 C CA . LYS A 1 155 ? -17.602 2.242 40.384 1.00 15.91 155 LYS A CA 1
ATOM 1151 C C . LYS A 1 155 ? -16.403 1.336 40.665 1.00 15.21 155 LYS A C 1
ATOM 1152 O O . LYS A 1 155 ? -15.980 0.589 39.775 1.00 16.29 155 LYS A O 1
ATOM 1158 N N . ALA A 1 156 ? -15.911 1.325 41.905 1.00 14.50 156 ALA A N 1
ATOM 1159 C CA . ALA A 1 156 ? -14.890 0.338 42.315 1.00 14.43 156 ALA A CA 1
ATOM 1160 C C . ALA A 1 156 ? -15.545 -1.025 42.472 1.00 14.39 156 ALA A C 1
ATOM 1161 O O . ALA A 1 156 ? -14.988 -2.049 42.057 1.00 15.23 156 ALA A O 1
ATOM 1163 N N . GLY A 1 157 ? -16.722 -1.048 43.093 1.00 15.03 157 GLY A N 1
ATOM 1164 C CA . GLY A 1 157 ? -17.421 -2.304 43.339 1.00 15.17 157 GLY A CA 1
ATOM 1165 C C . GLY A 1 157 ? -17.733 -3.095 42.069 1.00 14.98 157 GLY A C 1
ATOM 1166 O O . GLY A 1 157 ? -17.643 -4.318 42.041 1.00 15.79 157 GLY A O 1
ATOM 1167 N N . LEU A 1 158 ? -18.091 -2.412 40.994 1.00 15.32 158 LEU A N 1
ATOM 1168 C CA . LEU A 1 158 ? -18.405 -3.134 39.763 1.00 15.10 158 LEU A CA 1
ATOM 1169 C C . LEU A 1 158 ? -17.165 -3.796 39.113 1.00 15.08 158 LEU A C 1
ATOM 1170 O O . LEU A 1 158 ? -17.321 -4.696 38.319 1.00 15.03 158 LEU A O 1
ATOM 1175 N N . ILE A 1 159 ? -15.966 -3.309 39.446 1.00 14.87 159 ILE A N 1
ATOM 1176 C CA . ILE A 1 159 ? -14.724 -3.969 39.029 1.00 14.96 159 ILE A CA 1
ATOM 1177 C C . ILE A 1 159 ? -14.578 -5.295 39.774 1.00 14.65 159 ILE A C 1
ATOM 1178 O O . ILE A 1 159 ? -14.294 -6.296 39.160 1.00 15.59 159 ILE A O 1
ATOM 1183 N N . GLY A 1 160 ? -14.707 -5.291 41.096 1.00 15.32 160 GLY A N 1
ATOM 1184 C CA . GLY A 1 160 ? -14.669 -6.553 41.858 1.00 15.30 160 GLY A CA 1
ATOM 1185 C C . GLY A 1 160 ? -15.680 -7.569 41.351 1.00 15.03 160 GLY A C 1
ATOM 1186 O O . GLY A 1 160 ? -15.371 -8.773 41.169 1.00 14.91 160 GLY A O 1
ATOM 1187 N N . PHE A 1 161 ? -16.882 -7.080 41.080 1.00 15.47 161 PHE A N 1
ATOM 1188 C CA . PHE A 1 161 ? -17.949 -7.903 40.509 1.00 15.32 161 PHE A CA 1
ATOM 1189 C C . PHE A 1 161 ? -17.502 -8.498 39.179 1.00 15.65 161 PHE A C 1
ATOM 1190 O O . PHE A 1 161 ? -17.594 -9.702 38.971 1.00 15.44 161 PHE A O 1
ATOM 1198 N N . SER A 1 162 ? -17.017 -7.643 38.281 1.00 15.52 162 SER A N 1
ATOM 1199 C CA . SER A 1 162 ? -16.620 -8.060 36.946 1.00 15.17 162 SER A CA 1
ATOM 1200 C C . SER A 1 162 ? -15.489 -9.089 36.929 1.00 15.16 162 SER A C 1
ATOM 1201 O O . SER A 1 162 ? -15.532 -10.032 36.164 1.00 15.80 162 SER A O 1
ATOM 1204 N N . LYS A 1 163 ? -14.492 -8.909 37.782 1.00 14.48 163 LYS A N 1
ATOM 1205 C CA . LYS A 1 163 ? -13.406 -9.889 37.891 1.00 14.92 163 LYS A CA 1
ATOM 1206 C C . LYS A 1 163 ? -13.945 -11.261 38.316 1.00 15.39 163 LYS A C 1
ATOM 1207 O O . LYS A 1 163 ? -13.539 -12.301 37.773 1.00 15.88 163 LYS A O 1
ATOM 1213 N N . SER A 1 164 ? -14.838 -11.250 39.299 1.00 15.27 164 SER A N 1
ATOM 1214 C CA . SER A 1 164 ? -15.459 -12.485 39.790 1.00 16.11 164 SER A CA 1
ATOM 1215 C C . SER A 1 164 ? -16.305 -13.185 38.749 1.00 16.68 164 SER A C 1
ATOM 1216 O O . SER A 1 164 ? -16.115 -14.384 38.495 1.00 17.48 164 SER A O 1
ATOM 1219 N N . LEU A 1 165 ? -17.173 -12.437 38.069 1.00 15.75 165 LEU A N 1
ATOM 1220 C CA . LEU A 1 165 ? -17.954 -13.024 36.990 1.00 16.21 165 LEU A CA 1
ATOM 1221 C C . LEU A 1 165 ? -17.078 -13.519 35.835 1.00 16.57 165 LEU A C 1
ATOM 1222 O O . LEU A 1 165 ? -17.311 -14.568 35.259 1.00 17.14 165 LEU A O 1
ATOM 1227 N N . ALA A 1 166 ? -16.072 -12.744 35.479 1.00 15.68 166 ALA A N 1
ATOM 1228 C CA . ALA A 1 166 ? -15.122 -13.122 34.459 1.00 15.42 166 ALA A CA 1
ATOM 1229 C C . ALA A 1 166 ? -14.545 -14.502 34.770 1.00 15.86 166 ALA A C 1
ATOM 1230 O O . ALA A 1 166 ? -14.436 -15.339 33.883 1.00 16.68 166 ALA A O 1
ATOM 1232 N N . ARG A 1 167 ? -14.177 -14.720 36.026 1.00 16.48 167 ARG A N 1
ATOM 1233 C CA . ARG A 1 167 ? -13.631 -16.017 36.432 1.00 17.56 167 ARG A CA 1
ATOM 1234 C C . ARG A 1 167 ? -14.629 -17.161 36.269 1.00 18.32 167 ARG A C 1
ATOM 1235 O O . ARG A 1 167 ? -14.220 -18.297 35.957 1.00 19.30 167 ARG A O 1
ATOM 1243 N N . GLU A 1 168 ? -15.910 -16.880 36.488 1.00 18.30 168 GLU A N 1
ATOM 1244 C CA . GLU A 1 168 ? -16.959 -17.910 36.356 1.00 18.45 168 GLU A CA 1
ATOM 1245 C C . GLU A 1 168 ? -17.208 -18.330 34.934 1.00 19.97 168 GLU A C 1
ATOM 1246 O O . GLU A 1 168 ? -17.502 -19.506 34.678 1.00 21.86 168 GLU A O 1
ATOM 1252 N N . VAL A 1 169 ? -17.102 -17.386 34.007 1.00 17.50 169 VAL A N 1
ATOM 1253 C CA . VAL A 1 169 ? -17.574 -17.591 32.621 1.00 17.49 169 VAL A CA 1
ATOM 1254 C C . VAL A 1 169 ? -16.508 -17.658 31.541 1.00 17.10 169 VAL A C 1
ATOM 1255 O O . VAL A 1 169 ? -16.800 -17.930 30.372 1.00 18.15 169 VAL A O 1
ATOM 1259 N N . ALA A 1 170 ? -15.247 -17.429 31.896 1.00 17.11 170 ALA A N 1
ATOM 1260 C CA . ALA A 1 170 ? -14.188 -17.309 30.903 1.00 17.86 170 ALA A CA 1
ATOM 1261 C C . ALA A 1 170 ? -14.031 -18.552 30.044 1.00 18.03 170 ALA A C 1
ATOM 1262 O O . ALA A 1 170 ? -13.746 -18.444 28.872 1.00 19.28 170 ALA A O 1
ATOM 1264 N N . SER A 1 171 ? -14.188 -19.727 30.645 1.00 19.66 171 SER A N 1
ATOM 1265 C CA . SER A 1 171 ? -13.939 -20.980 29.913 1.00 21.28 171 SER A CA 1
ATOM 1266 C C . SER A 1 171 ? -15.005 -21.277 28.865 1.00 22.44 171 SER A C 1
ATOM 1267 O O . SER A 1 171 ? -14.822 -22.164 28.023 1.00 22.85 171 SER A O 1
ATOM 1270 N N . ARG A 1 172 ? -16.102 -20.528 28.904 1.00 22.49 172 ARG A N 1
ATOM 1271 C CA . ARG A 1 172 ? -17.157 -20.643 27.904 1.00 23.71 172 ARG A CA 1
ATOM 1272 C C . ARG A 1 172 ? -17.206 -19.471 26.918 1.00 23.81 172 ARG A C 1
ATOM 1273 O O . ARG A 1 172 ? -18.252 -19.190 26.339 1.00 25.24 172 ARG A O 1
ATOM 1281 N N . GLY A 1 173 ? -16.064 -18.821 26.693 1.00 21.89 173 GLY A N 1
ATOM 1282 C CA . GLY A 1 173 ? -15.941 -17.835 25.620 1.00 22.89 173 GLY A CA 1
ATOM 1283 C C . GLY A 1 173 ? -16.710 -16.550 25.861 1.00 22.76 173 GLY A C 1
ATOM 1284 O O . GLY A 1 173 ? -17.079 -15.858 24.915 1.00 23.31 173 GLY A O 1
ATOM 1285 N N . ILE A 1 174 ? -16.953 -16.223 27.120 1.00 19.80 174 ILE A N 1
ATOM 1286 C CA . ILE A 1 174 ? -17.611 -14.969 27.473 1.00 18.96 174 ILE A CA 1
ATOM 1287 C C . ILE A 1 174 ? -16.544 -14.120 28.145 1.00 18.43 174 ILE A C 1
ATOM 1288 O O . ILE A 1 174 ? -15.778 -14.641 28.950 1.00 17.96 174 ILE A O 1
ATOM 1293 N N . THR A 1 175 ? -16.490 -12.833 27.794 1.00 16.07 175 THR A N 1
ATOM 1294 C CA . THR A 1 175 ? -15.634 -11.884 28.494 1.00 16.00 175 THR A CA 1
ATOM 1295 C C . THR A 1 175 ? -16.436 -10.858 29.266 1.00 15.54 175 THR A C 1
ATOM 1296 O O . THR A 1 175 ? -17.553 -10.484 28.893 1.00 15.95 175 THR A O 1
ATOM 1300 N N . VAL A 1 176 ? -15.843 -10.408 30.356 1.00 15.07 176 VAL A N 1
ATOM 1301 C CA . VAL A 1 176 ? -16.485 -9.467 31.271 1.00 15.22 176 VAL A CA 1
ATOM 1302 C C . VAL A 1 176 ? -15.443 -8.422 31.630 1.00 15.68 176 VAL A C 1
ATOM 1303 O O . VAL A 1 176 ? -14.453 -8.736 32.299 1.00 15.19 176 VAL A O 1
ATOM 1307 N N . ASN A 1 177 ? -15.671 -7.185 31.187 1.00 15.14 177 ASN A N 1
ATOM 1308 C CA . ASN A 1 177 ? -14.693 -6.116 31.282 1.00 14.84 177 ASN A CA 1
ATOM 1309 C C . ASN A 1 177 ? -15.326 -4.801 31.681 1.00 15.52 177 ASN A C 1
ATOM 1310 O O . ASN A 1 177 ? -16.549 -4.641 31.634 1.00 15.26 177 ASN A O 1
ATOM 1315 N N . VAL A 1 178 ? -14.469 -3.854 32.060 1.00 14.37 178 VAL A N 1
ATOM 1316 C CA . VAL A 1 178 ? -14.891 -2.506 32.454 1.00 14.49 178 VAL A CA 1
ATOM 1317 C C . VAL A 1 178 ? -14.139 -1.494 31.596 1.00 15.04 178 VAL A C 1
ATOM 1318 O O . VAL A 1 178 ? -12.940 -1.640 31.345 1.00 14.66 178 VAL A O 1
ATOM 1322 N N . VAL A 1 179 ? -14.862 -0.485 31.095 1.00 14.95 179 VAL A N 1
ATOM 1323 C CA . VAL A 1 179 ? -14.240 0.684 30.481 1.00 15.23 179 VAL A CA 1
ATOM 1324 C C . VAL A 1 179 ? -14.422 1.811 31.488 1.00 15.85 179 VAL A C 1
ATOM 1325 O O . VAL A 1 179 ? -15.551 2.083 31.903 1.00 16.12 179 VAL A O 1
ATOM 1329 N N . ALA A 1 180 ? -13.313 2.428 31.888 1.00 15.13 180 ALA A N 1
ATOM 1330 C CA . ALA A 1 180 ? -13.300 3.466 32.924 1.00 15.77 180 ALA A CA 1
ATOM 1331 C C . ALA A 1 180 ? -12.951 4.816 32.301 1.00 15.46 180 ALA A C 1
ATOM 1332 O O . ALA A 1 180 ? -11.771 5.136 32.153 1.00 16.09 180 ALA A O 1
ATOM 1334 N N . PRO A 1 181 ? -13.990 5.615 31.947 1.00 15.97 181 PRO A N 1
ATOM 1335 C CA . PRO A 1 181 ? -13.720 6.946 31.422 1.00 16.82 181 PRO A CA 1
ATOM 1336 C C . PRO A 1 181 ? -13.177 7.906 32.445 1.00 17.11 181 PRO A C 1
ATOM 1337 O O . PRO A 1 181 ? -13.500 7.813 33.630 1.00 17.03 181 PRO A O 1
ATOM 1341 N N . GLY A 1 182 ? -12.359 8.845 31.987 1.00 17.13 182 GLY A N 1
ATOM 1342 C CA . GLY A 1 182 ? -12.054 10.058 32.750 1.00 17.26 182 GLY A CA 1
ATOM 1343 C C . GLY A 1 182 ? -13.197 11.042 32.554 1.00 19.68 182 GLY A C 1
ATOM 1344 O O . GLY A 1 182 ? -14.323 10.626 32.356 1.00 22.36 182 GLY A O 1
ATOM 1345 N N . PHE A 1 183 ? -12.904 12.330 32.520 1.00 19.94 183 PHE A N 1
ATOM 1346 C CA . PHE A 1 183 ? -13.967 13.326 32.337 1.00 21.92 183 PHE A CA 1
ATOM 1347 C C . PHE A 1 183 ? -14.304 13.474 30.862 1.00 20.48 183 PHE A C 1
ATOM 1348 O O . PHE A 1 183 ? -13.405 13.692 30.041 1.00 20.85 183 PHE A O 1
ATOM 1356 N N . ILE A 1 184 ? -15.583 13.268 30.539 1.00 18.87 184 ILE A N 1
ATOM 1357 C CA . ILE A 1 184 ? -16.080 13.219 29.174 1.00 20.23 184 ILE A CA 1
ATOM 1358 C C . ILE A 1 184 ? -17.107 14.351 29.025 1.00 22.15 184 ILE A C 1
ATOM 1359 O O . ILE A 1 184 ? -17.936 14.544 29.913 1.00 23.75 184 ILE A O 1
ATOM 1364 N N . GLU A 1 185 ? -17.075 15.042 27.892 1.00 24.60 185 GLU A N 1
ATOM 1365 C CA . GLU A 1 185 ? -18.045 16.131 27.653 1.00 29.23 185 GLU A CA 1
ATOM 1366 C C . GLU A 1 185 ? -19.452 15.545 27.487 1.00 27.70 185 GLU A C 1
ATOM 1367 O O . GLU A 1 185 ? -19.739 14.948 26.451 1.00 29.16 185 GLU A O 1
ATOM 1373 N N . THR A 1 186 ? -20.304 15.650 28.524 1.00 31.17 186 THR A N 1
ATOM 1374 C CA . THR A 1 186 ? -21.707 15.136 28.502 1.00 31.97 186 THR A CA 1
ATOM 1375 C C . THR A 1 186 ? -22.600 16.008 29.404 1.00 34.97 186 THR A C 1
ATOM 1376 O O . THR A 1 186 ? -22.128 17.018 29.922 1.00 34.82 186 THR A O 1
ATOM 1380 N N . ASP A 1 187 ? -23.866 15.608 29.584 1.00 37.90 187 ASP A N 1
ATOM 1381 C CA . ASP A 1 187 ? -24.767 16.256 30.560 1.00 40.00 187 ASP A CA 1
ATOM 1382 C C . ASP A 1 187 ? -24.384 15.979 32.015 1.00 40.91 187 ASP A C 1
ATOM 1383 O O . ASP A 1 187 ? -24.901 16.648 32.916 1.00 43.04 187 ASP A O 1
ATOM 1388 N N . MET A 1 188 ? -23.513 15.005 32.268 1.00 41.79 188 MET A N 1
ATOM 1389 C CA . MET A 1 188 ? -22.984 14.813 33.622 1.00 41.21 188 MET A CA 1
ATOM 1390 C C . MET A 1 188 ? -21.937 15.882 33.980 1.00 43.08 188 MET A C 1
ATOM 1391 O O . MET A 1 188 ? -21.837 16.268 35.146 1.00 45.07 188 MET A O 1
ATOM 1396 N N . THR A 1 189 ? -21.183 16.364 32.985 1.00 45.10 189 THR A N 1
ATOM 1397 C CA . THR A 1 189 ? -20.051 17.291 33.196 1.00 47.21 189 THR A CA 1
ATOM 1398 C C . THR A 1 189 ? -20.351 18.780 32.954 1.00 54.14 189 THR A C 1
ATOM 1399 O O . THR A 1 189 ? -19.895 19.619 33.725 1.00 57.10 189 THR A O 1
ATOM 1403 N N . ARG A 1 190 ? -21.106 19.101 31.897 1.00 59.73 190 ARG A N 1
ATOM 1404 C CA . ARG A 1 190 ? -21.508 20.504 31.533 1.00 62.79 190 ARG A CA 1
ATOM 1405 C C . ARG A 1 190 ? -21.960 21.408 32.711 1.00 64.46 190 ARG A C 1
ATOM 1406 O O . ARG A 1 190 ? -21.786 22.635 32.667 1.00 63.59 190 ARG A O 1
ATOM 1414 N N . ALA A 1 191 ? -22.569 20.785 33.726 1.00 63.68 191 ALA A N 1
ATOM 1415 C CA . ALA A 1 191 ? -23.034 21.443 34.956 1.00 65.28 191 ALA A CA 1
ATOM 1416 C C . ALA A 1 191 ? -21.928 22.035 35.847 1.00 67.56 191 ALA A C 1
ATOM 1417 O O . ALA A 1 191 ? -22.221 22.840 36.733 1.00 68.02 191 ALA A O 1
ATOM 1419 N N . LEU A 1 192 ? -20.675 21.632 35.633 1.00 69.76 192 LEU A N 1
ATOM 1420 C CA . LEU A 1 192 ? -19.536 22.206 36.361 1.00 70.59 192 LEU A CA 1
ATOM 1421 C C . LEU A 1 192 ? -19.342 23.689 36.018 1.00 69.96 192 LEU A C 1
ATOM 1422 O O . LEU A 1 192 ? -19.777 24.149 34.960 1.00 68.31 192 LEU A O 1
ATOM 1427 N N . SER A 1 193 ? -18.706 24.427 36.927 1.00 69.55 193 SER A N 1
ATOM 1428 C CA . SER A 1 193 ? -18.373 25.841 36.709 1.00 70.19 193 SER A CA 1
ATOM 1429 C C . SER A 1 193 ? -17.152 26.006 35.797 1.00 70.81 193 SER A C 1
ATOM 1430 O O . SER A 1 193 ? -16.456 25.031 35.498 1.00 72.15 193 SER A O 1
ATOM 1433 N N . ASP A 1 194 ? -16.907 27.243 35.357 1.00 70.45 194 ASP A N 1
ATOM 1434 C CA . ASP A 1 194 ? -15.711 27.584 34.561 1.00 72.00 194 ASP A CA 1
ATOM 1435 C C . ASP A 1 194 ? -14.405 27.228 35.278 1.00 71.78 194 ASP A C 1
ATOM 1436 O O . ASP A 1 194 ? -13.454 26.774 34.639 1.00 69.31 194 ASP A O 1
ATOM 1441 N N . ASP A 1 195 ? -14.372 27.444 36.595 1.00 72.19 195 ASP A N 1
ATOM 1442 C CA . ASP A 1 195 ? -13.189 27.162 37.424 1.00 72.26 195 ASP A CA 1
ATOM 1443 C C . ASP A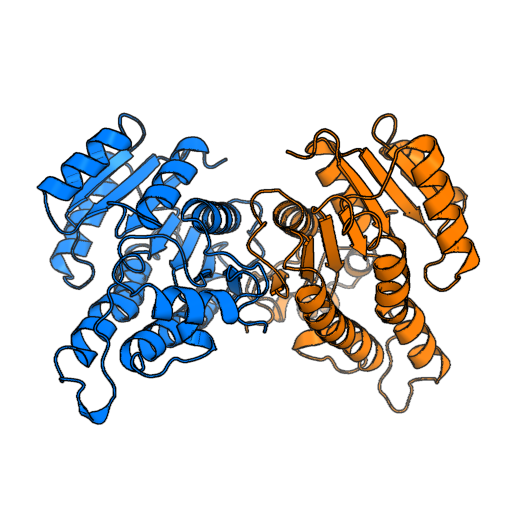 1 195 ? -13.061 25.695 37.843 1.00 70.64 195 ASP A C 1
ATOM 1444 O O . ASP A 1 195 ? -11.944 25.218 38.073 1.00 71.38 195 ASP A O 1
ATOM 1449 N N . GLN A 1 196 ? -14.187 24.991 37.969 1.00 67.65 196 GLN A N 1
ATOM 1450 C CA . GLN A 1 196 ? -14.160 23.529 38.109 1.00 66.04 196 GLN A CA 1
ATOM 1451 C C . GLN A 1 196 ? -13.587 22.882 36.849 1.00 62.96 196 GLN A C 1
ATOM 1452 O O . GLN A 1 196 ? -12.712 22.022 36.939 1.00 63.83 196 GLN A O 1
ATOM 1458 N N . ARG A 1 197 ? -14.082 23.309 35.686 1.00 59.13 197 ARG A N 1
ATOM 1459 C CA . ARG A 1 197 ? -13.573 22.828 34.395 1.00 55.32 197 ARG A CA 1
ATOM 1460 C C . ARG A 1 197 ? -12.078 23.098 34.215 1.00 53.57 197 ARG A C 1
ATOM 1461 O O . ARG A 1 197 ? -11.361 22.245 33.709 1.00 52.56 197 ARG A O 1
ATOM 1469 N N . ALA A 1 198 ? -11.612 24.273 34.637 1.00 49.06 198 ALA A N 1
ATOM 1470 C CA . ALA A 1 198 ? -10.178 24.582 34.613 1.00 48.00 198 ALA A CA 1
ATOM 1471 C C . ALA A 1 198 ? -9.410 23.682 35.582 1.00 45.04 198 ALA A C 1
ATOM 1472 O O . ALA A 1 198 ? -8.300 23.251 35.280 1.00 39.34 198 ALA A O 1
ATOM 1474 N N . GLY A 1 199 ? -10.015 23.412 36.738 1.00 42.40 199 GLY A N 1
ATOM 1475 C CA . GLY A 1 199 ? -9.457 22.503 37.734 1.00 42.79 199 GLY A CA 1
ATOM 1476 C C . GLY A 1 199 ? -9.351 21.068 37.244 1.00 42.15 199 GLY A C 1
ATOM 1477 O O . GLY A 1 199 ? -8.347 20.401 37.499 1.00 42.52 199 GLY A O 1
ATOM 1478 N N . ILE A 1 200 ? -10.383 20.602 36.541 1.00 41.87 200 ILE A N 1
ATOM 1479 C CA . ILE A 1 200 ? -10.349 19.275 35.910 1.00 41.67 200 ILE A CA 1
ATOM 1480 C C . ILE A 1 200 ? -9.310 19.241 34.787 1.00 37.76 200 ILE A C 1
ATOM 1481 O O . ILE A 1 200 ? -8.486 18.337 34.765 1.00 37.48 200 ILE A O 1
ATOM 1486 N N . LEU A 1 201 ? -9.334 20.217 33.878 1.00 36.47 201 LEU A N 1
ATOM 1487 C CA . LEU A 1 201 ? -8.365 20.249 32.772 1.00 34.94 201 LEU A CA 1
ATOM 1488 C C . LEU A 1 201 ? -6.918 20.230 33.259 1.00 33.54 201 LEU A C 1
ATOM 1489 O O . LEU A 1 201 ? -6.080 19.549 32.666 1.00 30.57 201 LEU A O 1
ATOM 1494 N N . ALA A 1 202 ? -6.628 20.935 34.356 1.00 30.74 202 ALA A N 1
ATOM 1495 C CA . ALA A 1 202 ? -5.288 20.907 34.949 1.00 30.68 202 ALA A CA 1
ATOM 1496 C C . ALA A 1 202 ? -4.836 19.517 35.391 1.00 29.44 202 ALA A C 1
ATOM 1497 O O . ALA A 1 202 ? -3.648 19.245 35.421 1.00 33.00 202 ALA A O 1
ATOM 1499 N N . GLN A 1 203 ? -5.787 18.657 35.746 1.00 30.35 203 GLN A N 1
ATOM 1500 C CA . GLN A 1 203 ? -5.491 17.261 36.112 1.00 31.00 203 GLN A CA 1
ATOM 1501 C C . GLN A 1 203 ? -5.363 16.294 34.922 1.00 28.26 203 GLN A C 1
ATOM 1502 O O . GLN A 1 203 ? -5.078 15.115 35.138 1.00 28.72 203 GLN A O 1
ATOM 1508 N N . VAL A 1 204 ? -5.606 16.741 33.693 1.00 25.50 204 VAL A N 1
ATOM 1509 C CA . VAL A 1 204 ? -5.578 15.835 32.537 1.00 23.30 204 VAL A CA 1
ATOM 1510 C C . VAL A 1 204 ? -4.376 16.203 31.679 1.00 23.63 204 VAL A C 1
ATOM 1511 O O . VAL A 1 204 ? -4.386 17.263 31.025 1.00 22.96 204 VAL A O 1
ATOM 1515 N N . PRO A 1 205 ? -3.346 15.339 31.642 1.00 22.20 205 PRO A N 1
ATOM 1516 C CA . PRO A 1 205 ? -2.207 15.592 30.745 1.00 22.87 205 PRO A CA 1
ATOM 1517 C C . PRO A 1 205 ? -2.558 15.846 29.285 1.00 22.61 205 PRO A C 1
ATOM 1518 O O . PRO A 1 205 ? -1.900 16.714 28.657 1.00 22.88 205 PRO A O 1
ATOM 1522 N N . ALA A 1 206 ? -3.560 15.145 28.734 1.00 21.26 206 ALA A N 1
ATOM 1523 C CA . ALA A 1 206 ? -4.004 15.399 27.355 1.0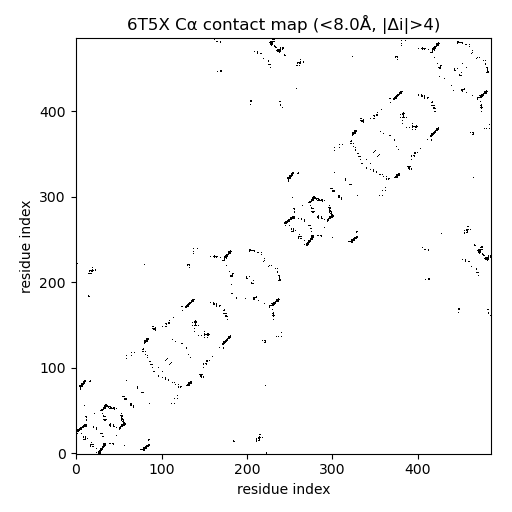0 21.55 206 ALA A CA 1
ATOM 1524 C C . ALA A 1 206 ? -4.511 16.832 27.135 1.00 21.95 206 ALA A C 1
ATOM 1525 O O . ALA A 1 206 ? -4.616 17.275 25.992 1.00 22.52 206 ALA A O 1
ATOM 1527 N N . GLY A 1 207 ? -4.904 17.494 28.216 1.00 23.24 207 GLY A N 1
ATOM 1528 C CA . GLY A 1 207 ? -5.263 18.911 28.165 1.00 24.70 207 GLY A CA 1
ATOM 1529 C C . GLY A 1 207 ? -6.658 19.188 27.642 1.00 26.18 207 GLY A C 1
ATOM 1530 O O . GLY A 1 207 ? -6.954 20.321 27.217 1.00 27.98 207 GLY A O 1
ATOM 1531 N N . ARG A 1 208 ? -7.525 18.175 27.666 1.00 23.56 208 ARG A N 1
ATOM 1532 C CA . ARG A 1 208 ? -8.868 18.255 27.144 1.00 23.53 208 ARG A CA 1
ATOM 1533 C C . ARG A 1 208 ? -9.756 17.233 27.822 1.00 24.30 208 ARG A C 1
ATOM 1534 O O . ARG A 1 208 ? -9.255 16.263 28.387 1.00 22.86 208 ARG A O 1
ATOM 1542 N N . LEU A 1 209 ? -11.059 17.481 27.778 1.00 25.69 209 LEU A N 1
ATOM 1543 C CA . LEU A 1 209 ? -12.051 16.463 28.104 1.00 26.43 209 LEU A CA 1
ATOM 1544 C C . LEU A 1 209 ? -12.071 15.441 26.979 1.00 23.81 209 LEU A C 1
ATOM 1545 O O . LEU A 1 209 ? -11.720 15.735 25.819 1.00 23.74 209 LEU A O 1
ATOM 1550 N N . GLY A 1 210 ? -12.497 14.225 27.326 1.00 21.08 210 GLY A N 1
ATOM 1551 C CA . GLY A 1 210 ? -12.756 13.200 26.349 1.00 20.83 210 GLY A CA 1
ATOM 1552 C C . GLY A 1 210 ? -14.082 13.412 25.657 1.00 20.86 210 GLY A C 1
ATOM 1553 O O . GLY A 1 210 ? -14.964 14.147 26.152 1.00 21.41 210 GLY A O 1
ATOM 1554 N N . GLY A 1 211 ? -14.229 12.741 24.520 1.00 20.97 211 GLY A N 1
ATOM 1555 C CA . GLY A 1 211 ? -15.470 12.696 23.788 1.00 20.98 211 GLY A CA 1
ATOM 1556 C C . GLY A 1 211 ? -16.237 11.408 24.035 1.00 21.27 211 GLY A C 1
ATOM 1557 O O . GLY A 1 211 ? -15.630 10.351 24.227 1.00 19.82 211 GLY A O 1
ATOM 1558 N N . ALA A 1 212 ? -17.565 11.474 23.971 1.00 22.03 212 ALA A N 1
ATOM 1559 C CA . ALA A 1 212 ? -18.427 10.285 24.122 1.00 21.20 212 ALA A CA 1
ATOM 1560 C C . ALA A 1 212 ? -18.065 9.195 23.106 1.00 21.19 212 ALA A C 1
ATOM 1561 O O . ALA A 1 212 ? -18.047 7.997 23.431 1.00 20.12 212 ALA A O 1
ATOM 1563 N N . GLN A 1 213 ? -17.729 9.606 21.887 1.00 21.35 213 GLN A N 1
ATOM 1564 C CA . GLN A 1 213 ? -17.325 8.663 20.857 1.00 22.13 213 GLN A CA 1
ATOM 1565 C C . GLN A 1 213 ? -16.039 7.902 21.182 1.00 20.33 213 GLN A C 1
ATOM 1566 O O . GLN A 1 213 ? -15.849 6.786 20.704 1.00 19.98 213 GLN A O 1
ATOM 1572 N N . GLU A 1 214 ? -15.169 8.511 21.975 1.00 19.27 214 GLU A N 1
ATOM 1573 C CA . GLU A 1 214 ? -13.908 7.872 22.380 1.00 19.08 214 GLU A CA 1
ATOM 1574 C C . GLU A 1 214 ? -14.195 6.711 23.333 1.00 18.62 214 GLU A C 1
ATOM 1575 O O . GLU A 1 214 ? -13.558 5.643 23.240 1.00 18.98 214 GLU A O 1
ATOM 1581 N N . ILE A 1 215 ? -15.182 6.883 24.217 1.00 17.35 215 ILE A N 1
ATOM 1582 C CA . ILE A 1 215 ? -15.614 5.762 25.058 1.00 17.64 215 ILE A CA 1
ATOM 1583 C C . ILE A 1 215 ? -16.308 4.702 24.202 1.00 17.94 215 ILE A C 1
ATOM 1584 O O . ILE A 1 215 ? -16.068 3.506 24.360 1.00 18.18 215 ILE A O 1
ATOM 1589 N N . ALA A 1 216 ? -17.141 5.109 23.249 1.00 18.05 216 ALA A N 1
ATOM 1590 C CA . ALA A 1 216 ? -17.792 4.153 22.361 1.00 17.81 216 ALA A CA 1
ATOM 1591 C C . ALA A 1 216 ? -16.768 3.311 21.590 1.00 16.66 216 ALA A C 1
ATOM 1592 O O . ALA A 1 216 ? -16.966 2.104 21.410 1.00 17.16 216 ALA A O 1
ATOM 1594 N N . SER A 1 217 ? -15.698 3.945 21.122 1.00 17.51 217 SER A N 1
ATOM 1595 C CA . SER A 1 217 ? -14.634 3.218 20.421 1.00 17.44 217 SER A CA 1
ATOM 1596 C C . SER A 1 217 ? -14.027 2.108 21.286 1.00 16.86 217 SER A C 1
ATOM 1597 O O . SER A 1 217 ? -13.809 0.985 20.814 1.00 18.68 217 SER A O 1
ATOM 1600 N N . ALA A 1 218 ? -13.795 2.432 22.547 1.00 17.01 218 ALA A N 1
ATOM 1601 C CA . ALA A 1 218 ? -13.228 1.443 23.479 1.00 17.12 218 ALA A CA 1
ATOM 1602 C C . ALA A 1 218 ? -14.202 0.307 23.744 1.00 17.85 218 ALA A C 1
ATOM 1603 O O . ALA A 1 218 ? -13.814 -0.881 23.748 1.00 17.01 218 ALA A O 1
ATOM 1605 N N . VAL A 1 219 ? -15.470 0.654 23.960 1.00 16.43 219 VAL A N 1
ATOM 1606 C CA . VAL A 1 219 ? -16.504 -0.356 24.188 1.00 16.36 219 VAL A CA 1
ATOM 1607 C C . VAL A 1 219 ? -16.617 -1.281 22.966 1.00 16.33 219 VAL A C 1
ATOM 1608 O O . VAL A 1 219 ? -16.695 -2.518 23.086 1.00 17.26 219 VAL A O 1
ATOM 1612 N N . ALA A 1 220 ? -16.649 -0.687 21.768 1.00 16.71 220 ALA A N 1
ATOM 1613 C CA . ALA A 1 220 ? -16.770 -1.462 20.547 1.00 16.52 220 ALA A CA 1
ATOM 1614 C C . ALA A 1 220 ? -15.593 -2.410 20.311 1.00 16.78 220 ALA A C 1
ATOM 1615 O O . ALA A 1 220 ? -15.774 -3.535 19.829 1.00 18.98 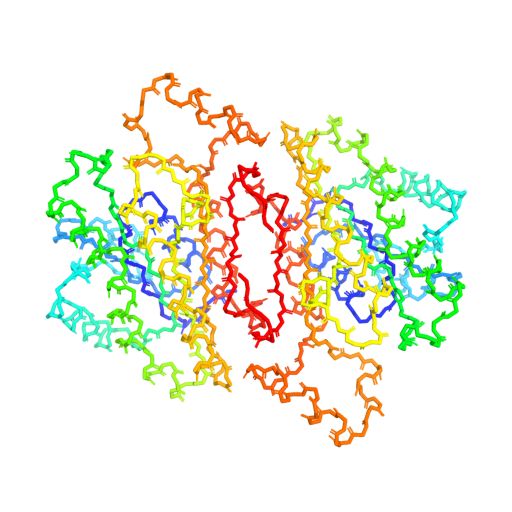220 ALA A O 1
ATOM 1617 N N . PHE A 1 221 ? -14.392 -1.960 20.686 1.00 16.33 221 PHE A N 1
ATOM 1618 C CA . PHE A 1 221 ? -13.223 -2.840 20.621 1.00 16.98 221 PHE A CA 1
ATOM 1619 C C . PHE A 1 221 ? -13.414 -4.054 21.536 1.00 16.83 221 PHE A C 1
ATOM 1620 O O . PHE A 1 221 ? -13.317 -5.214 21.104 1.00 16.64 221 PHE A O 1
ATOM 1628 N N . LEU A 1 222 ? -13.753 -3.815 22.793 1.00 16.93 222 LEU A N 1
ATOM 1629 C CA . LEU A 1 222 ? -13.964 -4.949 23.706 1.00 16.55 222 LEU A CA 1
ATOM 1630 C C . LEU A 1 222 ? -15.134 -5.851 23.326 1.00 16.89 222 LEU A C 1
ATOM 1631 O O . LEU A 1 222 ? -15.091 -7.053 23.577 1.00 17.55 222 LEU A O 1
ATOM 1636 N N . ALA A 1 223 ? -16.177 -5.288 22.709 1.00 16.73 223 ALA A N 1
ATOM 1637 C CA . ALA A 1 223 ? -17.336 -6.065 22.321 1.00 17.63 223 ALA A CA 1
ATOM 1638 C C . ALA A 1 223 ? -17.045 -6.964 21.118 1.00 17.60 223 ALA A C 1
ATOM 1639 O O . ALA A 1 223 ? -17.802 -7.931 20.844 1.00 19.57 223 ALA A O 1
ATOM 1641 N N . SER A 1 224 ? -15.981 -6.643 20.384 1.00 17.87 224 SER A N 1
ATOM 1642 C CA . SER A 1 224 ? -15.631 -7.338 19.145 1.00 18.79 224 SER A CA 1
ATOM 1643 C C . SER A 1 224 ? -14.942 -8.677 19.340 1.00 20.11 224 SER A C 1
ATOM 1644 O O . SER A 1 224 ? -14.475 -9.002 20.431 1.00 19.60 224 SER A O 1
ATOM 1647 N N . ASP A 1 225 ? -14.871 -9.437 18.252 1.00 21.67 225 ASP A N 1
ATOM 1648 C CA . ASP A 1 225 ? -14.128 -10.696 18.248 1.00 23.54 225 ASP A CA 1
ATOM 1649 C C . ASP A 1 225 ? -12.623 -10.509 18.340 1.00 24.35 225 ASP A C 1
ATOM 1650 O O . ASP A 1 225 ? -11.896 -11.480 18.528 1.00 26.95 225 ASP A O 1
ATOM 1655 N N . GLU A 1 226 ? -12.158 -9.275 18.230 1.00 21.94 226 GLU A N 1
ATOM 1656 C CA . GLU A 1 226 ? -10.736 -8.977 18.375 1.00 23.11 226 GLU A CA 1
ATOM 1657 C C . GLU A 1 226 ? -10.298 -8.769 19.834 1.00 21.18 226 GLU A C 1
ATOM 1658 O O . GLU A 1 226 ? -9.132 -8.469 20.080 1.00 21.16 226 GLU A O 1
ATOM 1664 N N . ALA A 1 227 ? -11.233 -8.892 20.768 1.00 18.63 227 ALA A N 1
ATOM 1665 C CA . ALA A 1 227 ? -10.930 -8.810 22.214 1.00 17.99 227 ALA A CA 1
ATOM 1666 C C . ALA A 1 227 ? -11.305 -10.079 22.991 1.00 17.82 227 ALA A C 1
ATOM 1667 O O . ALA A 1 227 ? -11.538 -10.033 24.190 1.00 16.35 227 ALA A O 1
ATOM 1669 N N . SER A 1 228 ? -11.269 -11.234 22.317 1.00 16.82 228 SER A N 1
ATOM 1670 C CA . SER A 1 228 ? -11.674 -12.494 22.939 1.00 17.83 228 SER A CA 1
ATOM 1671 C C . SER A 1 228 ? -10.788 -12.923 24.113 1.00 16.20 228 SER A C 1
ATOM 1672 O O . SER A 1 228 ? -11.251 -13.658 24.994 1.00 17.53 228 SER A O 1
ATOM 1675 N N . TYR A 1 229 ? -9.524 -12.494 24.093 1.00 15.30 229 TYR A N 1
ATOM 1676 C CA . TYR A 1 229 ? -8.569 -12.895 25.145 1.00 14.92 229 TYR A CA 1
ATOM 1677 C C . TYR A 1 229 ? -8.410 -11.816 26.211 1.00 14.90 229 TYR A C 1
ATOM 1678 O O . TYR A 1 229 ? -7.476 -11.889 27.022 1.00 15.40 229 TYR A O 1
ATOM 1687 N N . ILE A 1 230 ? -9.325 -10.842 26.238 1.00 14.47 230 ILE A N 1
ATOM 1688 C CA . ILE A 1 230 ? -9.315 -9.790 27.264 1.00 15.71 230 ILE A CA 1
ATOM 1689 C C . ILE A 1 230 ? -10.491 -10.066 28.166 1.00 15.79 230 ILE A C 1
ATOM 1690 O O . ILE A 1 230 ? -11.644 -9.969 27.741 1.00 15.69 230 ILE A O 1
ATOM 1695 N N . THR A 1 231 ? -10.226 -10.402 29.420 1.00 15.05 231 THR A N 1
ATOM 1696 C CA . THR A 1 231 ? -11.319 -10.542 30.378 1.00 14.96 231 THR A CA 1
ATOM 1697 C C . THR A 1 231 ? -10.893 -10.222 31.785 1.00 14.73 231 THR A C 1
ATOM 1698 O O . THR A 1 231 ? -9.708 -10.402 32.127 1.00 14.94 231 THR A O 1
ATOM 1702 N N . GLY A 1 232 ? -11.848 -9.726 32.582 1.00 13.71 232 GLY A N 1
ATOM 1703 C CA . GLY A 1 232 ? -11.570 -9.237 33.923 1.00 14.08 232 GLY A CA 1
ATOM 1704 C C . GLY A 1 232 ? -10.679 -8.015 33.971 1.00 14.12 232 GLY A C 1
ATOM 1705 O O . GLY A 1 232 ? -10.056 -7.740 35.013 1.00 15.83 232 GLY A O 1
ATOM 1706 N N . GLU A 1 233 ? -10.658 -7.265 32.862 1.00 14.13 233 GLU A N 1
ATOM 1707 C CA . GLU A 1 233 ? -9.760 -6.123 32.688 1.00 14.58 233 GLU A CA 1
ATOM 1708 C C . GLU A 1 233 ? -10.535 -4.827 32.782 1.00 14.21 233 GLU A C 1
ATOM 1709 O O . GLU A 1 233 ? -11.742 -4.793 32.494 1.00 15.54 233 GLU A O 1
ATOM 1715 N N . THR A 1 234 ? -9.820 -3.776 33.198 1.00 14.23 234 THR A N 1
ATOM 1716 C CA . THR A 1 234 ? -10.329 -2.417 33.190 1.00 15.26 234 THR A CA 1
ATOM 1717 C C . THR A 1 234 ? -9.498 -1.636 32.184 1.00 14.83 234 THR A C 1
ATOM 1718 O O . THR A 1 234 ? -8.266 -1.611 32.271 1.00 15.86 234 THR A O 1
ATOM 1722 N N . LEU A 1 235 ? -10.169 -1.047 31.206 1.00 14.90 235 LEU A N 1
ATOM 1723 C CA . LEU A 1 235 ? -9.539 -0.235 30.174 1.00 15.31 235 LEU A CA 1
ATOM 1724 C C . LEU A 1 235 ? -9.813 1.222 30.498 1.00 14.82 235 LEU A C 1
ATOM 1725 O O . LEU A 1 235 ? -10.956 1.675 30.445 1.00 15.63 235 LEU A O 1
ATOM 1730 N N . HIS A 1 236 ? -8.755 1.920 30.900 1.00 15.10 236 HIS A N 1
ATOM 1731 C CA . HIS A 1 236 ? -8.847 3.302 31.344 1.00 14.82 236 HIS A CA 1
ATOM 1732 C C . HIS A 1 236 ? -8.725 4.230 30.141 1.00 15.29 236 HIS A C 1
ATOM 1733 O O . HIS A 1 236 ? -7.759 4.132 29.383 1.00 15.58 236 HIS A O 1
ATOM 1740 N N . VAL A 1 237 ? -9.702 5.125 30.003 1.00 15.70 237 VAL A N 1
ATOM 1741 C CA . VAL A 1 237 ? -9.779 6.076 28.889 1.00 16.20 237 VAL A CA 1
ATOM 1742 C C . VAL A 1 237 ? -9.928 7.467 29.495 1.00 15.94 237 VAL A C 1
ATOM 1743 O O . VAL A 1 237 ? -11.046 8.016 29.578 1.00 16.19 237 VAL A O 1
ATOM 1747 N N . ASN A 1 238 ? -8.818 8.030 29.962 1.00 15.40 238 ASN A N 1
ATOM 1748 C CA . ASN A 1 238 ? -8.886 9.210 30.806 1.00 15.98 238 ASN A CA 1
ATOM 1749 C C . ASN A 1 238 ? -7.905 10.319 30.466 1.00 16.37 238 ASN A C 1
ATOM 1750 O O . ASN A 1 238 ? -7.704 11.256 31.250 1.00 17.43 238 ASN A O 1
ATOM 1755 N N . GLY A 1 239 ? -7.262 10.223 29.300 1.00 16.33 239 GLY A N 1
ATOM 1756 C CA . GLY A 1 239 ? -6.304 11.249 28.910 1.00 16.17 239 GLY A CA 1
ATOM 1757 C C . GLY A 1 239 ? -5.074 11.377 29.775 1.00 17.09 239 GLY A C 1
ATOM 1758 O O . GLY A 1 239 ? -4.398 12.406 29.750 1.00 18.78 239 GLY A O 1
ATOM 1759 N N . GLY A 1 240 ? -4.769 10.348 30.576 1.00 16.29 240 GLY A N 1
ATOM 1760 C CA . GLY A 1 240 ? -3.667 10.372 31.512 1.00 16.61 240 GLY A CA 1
ATOM 1761 C C . GLY A 1 240 ? -3.963 10.950 32.890 1.00 17.42 240 GLY A C 1
ATOM 1762 O O . GLY A 1 240 ? -3.051 11.114 33.692 1.00 18.69 240 GLY A O 1
ATOM 1763 N N . MET A 1 241 ? -5.232 11.247 33.168 1.00 18.10 241 MET A N 1
ATOM 1764 C CA . MET A 1 241 ? -5.630 11.773 34.469 1.00 19.43 241 MET A CA 1
ATOM 1765 C C . MET A 1 241 ? -5.203 10.868 35.600 1.00 19.11 241 MET A C 1
ATOM 1766 O O . MET A 1 241 ? -4.881 11.331 36.694 1.00 20.22 241 MET A O 1
ATOM 1771 N N . TYR A 1 242 ? -5.211 9.561 35.339 1.00 18.34 242 TYR A N 1
ATOM 1772 C CA . TYR A 1 242 ? -4.703 8.592 36.290 1.00 17.78 242 TYR A CA 1
ATOM 1773 C C . TYR A 1 242 ? -4.067 7.488 35.470 1.00 18.11 242 TYR A C 1
ATOM 1774 O O . TYR A 1 242 ? -4.467 7.239 34.323 1.00 18.48 242 TYR A O 1
ATOM 1783 N N . MET A 1 243 ? -3.040 6.867 36.033 1.00 17.65 243 MET A N 1
ATOM 1784 C CA . MET A 1 243 ? -2.281 5.836 35.325 1.00 17.84 243 MET A CA 1
ATOM 1785 C C . MET A 1 243 ? -2.004 4.694 36.264 1.00 18.35 243 MET A C 1
ATOM 1786 O O . MET A 1 243 ? -1.336 4.875 37.282 1.00 19.07 243 MET A O 1
ATOM 1791 N N . VAL A 1 244 ? -2.507 3.510 35.946 1.00 18.99 244 VAL A N 1
ATOM 1792 C CA . VAL A 1 244 ? -2.224 2.366 36.808 1.00 21.79 244 VAL A CA 1
ATOM 1793 C C . VAL A 1 244 ? -1.593 1.286 35.939 1.00 23.43 244 VAL A C 1
ATOM 1794 O O . VAL A 1 244 ? -1.975 1.074 34.787 1.00 26.83 244 VAL A O 1
ATOM 1799 N N . SER B 1 2 ? -7.795 3.659 7.851 1.00 41.83 2 SER B N 1
ATOM 1800 C CA . SER B 1 2 ? -7.537 3.683 9.323 1.00 41.54 2 SER B CA 1
ATOM 1801 C C . SER B 1 2 ? -6.108 4.154 9.625 1.00 36.20 2 SER B C 1
ATOM 1802 O O . SER B 1 2 ? -5.924 5.005 10.487 1.00 39.27 2 SER B O 1
ATOM 1805 N N . PHE B 1 3 ? -5.113 3.616 8.910 1.00 30.79 3 PHE B N 1
ATOM 1806 C CA . PHE B 1 3 ? -3.718 4.077 9.021 1.00 28.45 3 PHE B CA 1
ATOM 1807 C C . PHE B 1 3 ? -3.141 4.614 7.713 1.00 29.02 3 PHE B C 1
ATOM 1808 O O . PHE B 1 3 ? -1.919 4.712 7.576 1.00 27.06 3 PHE B O 1
ATOM 1816 N N . GLU B 1 4 ? -4.001 4.971 6.762 1.00 30.41 4 GLU B N 1
ATOM 1817 C CA . GLU B 1 4 ? -3.545 5.490 5.486 1.00 32.65 4 GLU B CA 1
ATOM 1818 C C . GLU B 1 4 ? -2.649 6.706 5.720 1.00 30.06 4 GLU B C 1
ATOM 1819 O O . GLU B 1 4 ? -3.017 7.621 6.438 1.00 31.78 4 GLU B O 1
ATOM 1825 N N . GLY B 1 5 ? -1.451 6.679 5.155 1.00 28.43 5 GLY B N 1
ATOM 1826 C CA . GLY B 1 5 ? -0.502 7.785 5.277 1.00 28.19 5 GLY B CA 1
ATOM 1827 C C . GLY B 1 5 ? 0.397 7.759 6.504 1.00 28.81 5 GLY B C 1
ATOM 1828 O O . GLY B 1 5 ? 1.251 8.646 6.657 1.00 31.22 5 GLY B O 1
ATOM 1829 N N . LYS B 1 6 ? 0.229 6.751 7.366 1.00 27.10 6 LYS B N 1
ATOM 1830 C CA . LYS B 1 6 ? 1.028 6.637 8.579 1.00 26.33 6 LYS B CA 1
ATOM 1831 C C . LYS B 1 6 ? 2.170 5.656 8.367 1.00 23.22 6 LYS B C 1
ATOM 1832 O O . LYS B 1 6 ? 2.026 4.660 7.659 1.00 24.41 6 LYS B O 1
ATOM 1838 N N . ILE B 1 7 ? 3.280 5.926 9.043 1.00 22.25 7 ILE B N 1
ATOM 1839 C CA . ILE B 1 7 ? 4.473 5.083 9.017 1.00 21.08 7 ILE B CA 1
ATOM 1840 C C . ILE B 1 7 ? 4.666 4.456 10.401 1.00 21.76 7 ILE B C 1
ATOM 1841 O O . ILE B 1 7 ? 4.707 5.175 11.402 1.00 22.19 7 ILE B O 1
ATOM 1846 N N . ALA B 1 8 ? 4.785 3.127 10.426 1.00 20.25 8 ALA B N 1
ATOM 1847 C CA . ALA B 1 8 ? 4.988 2.384 11.671 1.00 19.81 8 ALA B CA 1
ATOM 1848 C C . ALA B 1 8 ? 6.320 1.656 11.668 1.00 19.85 8 ALA B C 1
ATOM 1849 O O . ALA B 1 8 ? 6.708 1.063 10.664 1.00 22.70 8 ALA B O 1
ATOM 1851 N N . LEU B 1 9 ? 7.000 1.671 12.814 1.00 18.62 9 LEU B N 1
ATOM 1852 C CA . LEU B 1 9 ? 8.203 0.896 13.035 1.00 18.73 9 LEU B CA 1
ATOM 1853 C C . LEU B 1 9 ? 7.890 -0.167 14.074 1.00 18.70 9 LEU B C 1
ATOM 1854 O O . LEU B 1 9 ? 7.503 0.192 15.203 1.00 19.26 9 LEU B O 1
ATOM 1859 N N . VAL B 1 10 ? 8.033 -1.443 13.708 1.00 18.56 10 VAL B N 1
ATOM 1860 C CA . VAL B 1 10 ? 7.753 -2.571 14.592 1.00 18.20 10 VAL B CA 1
ATOM 1861 C C . VAL B 1 10 ? 9.053 -3.318 14.803 1.00 18.86 10 VAL B C 1
ATOM 1862 O O . VAL B 1 10 ? 9.561 -3.928 13.871 1.00 19.97 10 VAL B O 1
ATOM 1866 N N . THR B 1 11 ? 9.616 -3.264 16.010 1.00 18.84 11 THR B N 1
ATOM 1867 C CA . THR B 1 11 ? 10.878 -3.957 16.274 1.00 19.90 11 THR B CA 1
ATOM 1868 C C . THR B 1 11 ? 10.619 -5.438 16.534 1.00 20.67 11 THR B C 1
ATOM 1869 O O . THR B 1 11 ? 9.615 -5.812 17.131 1.00 20.46 11 THR B O 1
ATOM 1873 N N . GLY B 1 12 ? 11.517 -6.307 16.080 1.00 20.16 12 GLY B N 1
ATOM 1874 C CA . GLY B 1 12 ? 11.321 -7.733 16.206 1.00 21.27 12 GLY B CA 1
ATOM 1875 C C . GLY B 1 12 ? 10.098 -8.266 15.480 1.00 22.12 12 GLY B C 1
ATOM 1876 O O . GLY B 1 12 ? 9.265 -8.937 16.070 1.00 21.86 12 GLY B O 1
ATOM 1877 N N . ALA B 1 13 ? 10.018 -7.987 14.175 1.00 21.81 13 ALA B N 1
ATOM 1878 C CA . ALA B 1 13 ? 8.856 -8.355 13.362 1.00 21.76 13 ALA B CA 1
ATOM 1879 C C . ALA B 1 13 ? 9.009 -9.663 12.552 1.00 21.99 13 ALA B C 1
ATOM 1880 O O . ALA B 1 13 ? 8.205 -9.932 11.665 1.00 22.50 13 ALA B O 1
ATOM 1882 N N . SER B 1 14 ? 9.975 -10.510 12.908 1.00 23.45 14 SER B N 1
ATOM 1883 C CA . SER B 1 14 ? 10.222 -11.747 12.132 1.00 24.84 14 SER B CA 1
ATOM 1884 C C . SER B 1 14 ? 9.071 -12.748 12.140 1.00 23.88 14 SER B C 1
ATOM 1885 O O . SER B 1 14 ? 8.692 -13.288 11.086 1.00 26.25 14 SER B O 1
ATOM 1888 N N . ARG B 1 15 ? 8.489 -12.989 13.318 1.00 23.68 15 ARG B N 1
ATOM 1889 C CA . ARG B 1 15 ? 7.439 -13.980 13.472 1.00 24.26 15 ARG B CA 1
ATOM 1890 C C . ARG B 1 15 ? 6.487 -13.615 14.624 1.00 22.43 15 ARG B C 1
ATOM 1891 O O . ARG B 1 15 ? 6.645 -12.562 15.238 1.00 21.96 15 ARG B O 1
ATOM 1899 N N . GLY B 1 16 ? 5.504 -14.473 14.864 1.00 22.06 16 GLY B N 1
ATOM 1900 C CA . GLY B 1 16 ? 4.664 -14.390 16.060 1.00 21.94 16 GLY B CA 1
ATOM 1901 C C . GLY B 1 16 ? 4.003 -13.038 16.237 1.00 20.65 16 GLY B C 1
ATOM 1902 O O . GLY B 1 16 ? 3.446 -12.472 15.298 1.00 21.48 16 GLY B O 1
ATOM 1903 N N . ILE B 1 17 ? 4.082 -12.523 17.465 1.00 19.98 17 ILE B N 1
ATOM 1904 C CA . ILE B 1 17 ? 3.455 -11.223 17.804 1.00 18.95 17 ILE B CA 1
ATOM 1905 C C . ILE B 1 17 ? 3.924 -10.071 16.897 1.00 18.36 17 ILE B C 1
ATOM 1906 O O . ILE B 1 17 ? 3.099 -9.334 16.365 1.00 19.31 17 ILE B O 1
ATOM 1911 N N . GLY B 1 18 ? 5.228 -9.906 16.717 1.00 18.70 18 GLY B N 1
ATOM 1912 C CA . GLY B 1 18 ? 5.778 -8.813 15.921 1.00 18.61 18 GLY B CA 1
ATOM 1913 C C . GLY B 1 18 ? 5.308 -8.846 14.472 1.00 19.60 18 GLY B C 1
ATOM 1914 O O . GLY B 1 18 ? 4.887 -7.826 13.914 1.00 19.25 18 GLY B O 1
ATOM 1915 N N . ARG B 1 19 ? 5.361 -10.029 13.869 1.00 20.21 19 ARG B N 1
ATOM 1916 C CA . ARG B 1 19 ? 4.847 -10.202 12.510 1.00 21.32 19 ARG B CA 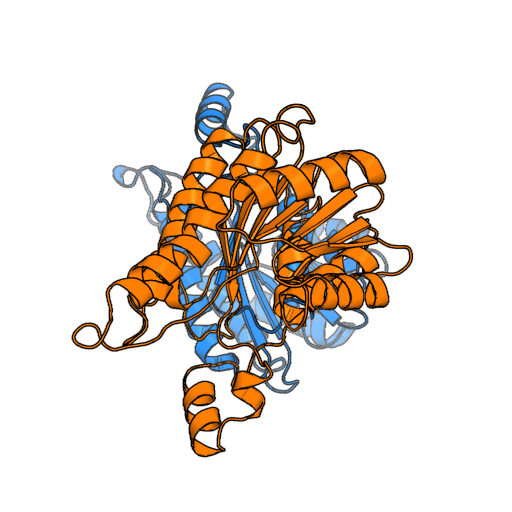1
ATOM 1917 C C . ARG B 1 19 ? 3.338 -9.965 12.413 1.00 20.41 19 ARG B C 1
ATOM 1918 O O . ARG B 1 19 ? 2.875 -9.281 11.488 1.00 21.47 19 ARG B O 1
ATOM 1926 N N . ALA B 1 20 ? 2.563 -10.460 13.384 1.00 19.14 20 ALA B N 1
ATOM 1927 C CA . ALA B 1 20 ? 1.110 -10.239 13.364 1.00 18.97 20 ALA B CA 1
ATOM 1928 C C . ALA B 1 20 ? 0.811 -8.742 13.473 1.00 19.13 20 ALA B C 1
ATOM 1929 O O . ALA B 1 20 ? -0.069 -8.232 12.792 1.00 19.03 20 ALA B O 1
ATOM 1931 N N . ILE B 1 21 ? 1.573 -8.026 14.302 1.00 18.49 21 ILE B N 1
ATOM 1932 C CA . ILE B 1 21 ? 1.429 -6.563 14.428 1.00 17.66 21 ILE B CA 1
ATOM 1933 C C . ILE B 1 21 ? 1.681 -5.873 13.082 1.00 18.17 21 ILE B C 1
ATOM 1934 O O . ILE B 1 21 ? 0.864 -5.055 12.596 1.00 18.56 21 ILE B O 1
ATOM 1939 N N . ALA B 1 22 ? 2.806 -6.212 12.474 1.00 18.30 22 ALA B N 1
ATOM 1940 C CA . ALA B 1 22 ? 3.171 -5.643 11.181 1.00 19.34 22 ALA B CA 1
ATOM 1941 C C . ALA B 1 22 ? 2.108 -5.901 10.122 1.00 19.52 22 ALA B C 1
ATOM 1942 O O . ALA B 1 22 ? 1.702 -4.975 9.408 1.00 21.02 22 ALA B O 1
ATOM 1944 N N . GLU B 1 23 ? 1.630 -7.136 10.051 1.00 21.55 23 GLU B N 1
ATOM 1945 C CA . GLU B 1 23 ? 0.633 -7.504 9.037 1.00 21.13 23 GLU B CA 1
ATOM 1946 C C . GLU B 1 23 ? -0.694 -6.791 9.262 1.00 21.36 23 GLU B C 1
ATOM 1947 O O . GLU B 1 23 ? -1.350 -6.380 8.312 1.00 20.30 23 GLU B O 1
ATOM 1953 N N . THR B 1 24 ? -1.094 -6.665 10.529 1.00 20.04 24 THR B N 1
ATOM 1954 C CA . THR B 1 24 ? -2.333 -5.997 10.858 1.00 20.19 24 THR B CA 1
ATOM 1955 C C . THR B 1 24 ? -2.272 -4.525 10.525 1.00 19.35 24 THR B C 1
ATOM 1956 O O . THR B 1 24 ? -3.231 -3.971 9.978 1.00 20.66 24 THR B O 1
ATOM 1960 N N . LEU B 1 25 ? -1.175 -3.868 10.869 1.00 20.07 25 LEU B N 1
ATOM 1961 C CA . LEU B 1 25 ? -1.014 -2.469 10.518 1.00 19.75 25 LEU B CA 1
ATOM 1962 C C . LEU B 1 25 ? -1.036 -2.236 8.998 1.00 20.13 25 LEU B C 1
ATOM 1963 O O . LEU B 1 25 ? -1.688 -1.304 8.523 1.00 20.65 25 LEU B O 1
ATOM 1968 N N . VAL B 1 26 ? -0.369 -3.113 8.259 1.00 19.95 26 VAL B N 1
ATOM 1969 C CA . VAL B 1 26 ? -0.448 -3.078 6.775 1.00 20.83 26 VAL B CA 1
ATOM 1970 C C . VAL B 1 26 ? -1.870 -3.250 6.285 1.00 21.73 26 VAL B C 1
ATOM 1971 O O . VAL B 1 26 ? -2.344 -2.468 5.411 1.00 21.67 26 VAL B O 1
ATOM 1975 N N . ALA B 1 27 ? -2.569 -4.245 6.824 1.00 21.47 27 ALA B N 1
ATOM 1976 C CA . ALA B 1 27 ? -3.954 -4.510 6.407 1.00 22.22 27 ALA B CA 1
ATOM 1977 C C . ALA B 1 27 ? -4.881 -3.312 6.596 1.00 23.26 27 ALA B C 1
ATOM 1978 O O . ALA B 1 27 ? -5.857 -3.159 5.836 1.00 24.94 27 ALA B O 1
ATOM 1980 N N . ARG B 1 28 ? -4.575 -2.449 7.566 1.00 22.74 28 ARG B N 1
ATOM 1981 C CA . ARG B 1 28 ? -5.383 -1.279 7.856 1.00 22.95 28 ARG B CA 1
ATOM 1982 C C . ARG B 1 28 ? -4.791 0.021 7.309 1.00 21.86 28 ARG B C 1
ATOM 1983 O O . ARG B 1 28 ? -5.248 1.117 7.661 1.00 24.84 28 ARG B O 1
ATOM 1991 N N . GLY B 1 29 ? -3.793 -0.108 6.428 1.00 23.24 29 GLY B N 1
ATOM 1992 C CA . GLY B 1 29 ? -3.344 0.987 5.578 1.00 22.72 29 GLY B CA 1
ATOM 1993 C C . GLY B 1 29 ? -1.986 1.588 5.850 1.00 23.36 29 GLY B C 1
ATOM 1994 O O . GLY B 1 29 ? -1.558 2.499 5.134 1.00 24.13 29 GLY B O 1
ATOM 1995 N N . ALA B 1 30 ? -1.294 1.118 6.883 1.00 21.62 30 ALA B N 1
ATOM 1996 C CA . ALA B 1 30 ? 0.006 1.675 7.222 1.00 20.86 30 ALA B CA 1
ATOM 1997 C C . ALA B 1 30 ? 1.103 1.224 6.273 1.00 20.86 30 ALA B C 1
ATOM 1998 O O . ALA B 1 30 ? 1.027 0.163 5.682 1.00 21.74 30 ALA B O 1
ATOM 2000 N N . LYS B 1 31 ? 2.142 2.037 6.198 1.00 21.43 31 LYS B N 1
ATOM 2001 C CA . LYS B 1 31 ? 3.437 1.575 5.711 1.00 23.48 31 LYS B CA 1
ATOM 2002 C C . LYS B 1 31 ? 4.234 1.157 6.941 1.00 22.75 31 LYS B C 1
ATOM 2003 O O . LYS B 1 31 ? 4.284 1.903 7.942 1.00 22.68 31 LYS B O 1
ATOM 2009 N N . VAL B 1 32 ? 4.805 -0.046 6.878 1.00 20.18 32 VAL B N 1
ATOM 2010 C CA . VAL B 1 32 ? 5.438 -0.673 8.038 1.00 20.74 32 VAL B CA 1
ATOM 2011 C C . VAL B 1 32 ? 6.890 -0.999 7.741 1.00 21.95 32 VAL B C 1
ATOM 2012 O O . VAL B 1 32 ? 7.199 -1.597 6.719 1.00 22.75 32 VAL B O 1
ATOM 2016 N N . ILE B 1 33 ? 7.767 -0.645 8.665 1.00 21.34 33 ILE B N 1
ATOM 2017 C CA . ILE B 1 33 ? 9.138 -1.124 8.660 1.00 21.46 33 ILE B CA 1
ATOM 2018 C C . ILE B 1 33 ? 9.269 -2.095 9.841 1.00 21.61 33 ILE B C 1
ATOM 2019 O O . ILE B 1 33 ? 9.021 -1.705 10.989 1.00 21.45 33 ILE B O 1
ATOM 2024 N N . GLY B 1 34 ? 9.588 -3.352 9.556 1.00 21.38 34 GLY B N 1
ATOM 2025 C CA . GLY B 1 34 ? 9.747 -4.391 10.579 1.00 22.33 34 GLY B CA 1
ATOM 2026 C C . GLY B 1 34 ? 11.216 -4.674 10.730 1.00 24.00 34 GLY B C 1
ATOM 2027 O O . GLY B 1 34 ? 11.956 -4.578 9.743 1.00 22.87 34 GLY B O 1
ATOM 2028 N N . THR B 1 35 ? 11.672 -5.006 11.939 1.00 22.10 35 THR B N 1
ATOM 2029 C CA . THR B 1 35 ? 13.116 -5.227 12.131 1.00 23.57 35 THR B CA 1
ATOM 2030 C C . THR B 1 35 ? 13.459 -6.629 12.619 1.00 23.42 35 THR B C 1
ATOM 2031 O O . THR B 1 35 ? 12.654 -7.323 13.248 1.00 22.42 35 THR B O 1
ATOM 2035 N N . ALA B 1 36 ? 14.676 -7.057 12.283 1.00 24.38 36 ALA B N 1
ATOM 2036 C CA . ALA B 1 36 ? 15.223 -8.333 12.750 1.00 26.18 36 ALA B CA 1
ATOM 2037 C C . ALA B 1 36 ? 16.692 -8.101 13.054 1.00 25.89 36 ALA B C 1
ATOM 2038 O O . ALA B 1 36 ? 17.220 -7.056 12.725 1.00 25.53 36 ALA B O 1
ATOM 2040 N N . THR B 1 37 ? 17.333 -9.051 13.721 1.00 27.96 37 THR B N 1
ATOM 2041 C CA . THR B 1 37 ? 18.729 -8.868 14.163 1.00 29.46 37 THR B CA 1
ATOM 2042 C C . THR B 1 37 ? 19.761 -9.266 13.110 1.00 31.33 37 THR B C 1
ATOM 2043 O O . THR B 1 37 ? 20.950 -9.056 13.327 1.00 32.73 37 THR B O 1
ATOM 2047 N N . SER B 1 38 ? 19.302 -9.834 11.993 1.00 32.88 38 SER B N 1
ATOM 2048 C CA . SER B 1 38 ? 20.180 -10.261 10.903 1.00 33.94 38 SER B CA 1
ATOM 2049 C C . SER B 1 38 ? 19.694 -9.718 9.570 1.00 36.38 38 SER B C 1
ATOM 2050 O O . SER B 1 38 ? 18.497 -9.457 9.390 1.00 33.29 38 SER B O 1
ATOM 2053 N N . GLU B 1 39 ? 20.620 -9.563 8.623 1.00 35.67 39 GLU B N 1
ATOM 2054 C CA . GLU B 1 39 ? 20.251 -9.083 7.288 1.00 37.89 39 GLU B CA 1
ATOM 2055 C C . GLU B 1 39 ? 19.301 -10.052 6.603 1.00 35.95 39 GLU B C 1
ATOM 2056 O O . GLU B 1 39 ? 18.441 -9.630 5.842 1.00 37.49 39 GLU B O 1
ATOM 2062 N N . ASN B 1 40 ? 19.443 -11.344 6.902 1.00 36.83 40 ASN B N 1
ATOM 2063 C CA . ASN B 1 40 ? 18.551 -12.371 6.388 1.00 37.24 40 ASN B CA 1
ATOM 2064 C C . ASN B 1 40 ? 17.129 -12.269 6.951 1.00 34.90 40 ASN B C 1
ATOM 2065 O O . ASN B 1 40 ? 16.150 -12.484 6.240 1.00 33.63 40 ASN B O 1
ATOM 2070 N N . GLY B 1 41 ? 17.032 -11.988 8.247 1.00 32.85 41 GLY B N 1
ATOM 2071 C CA . GLY B 1 41 ? 15.738 -11.723 8.875 1.00 31.16 41 GLY B CA 1
ATOM 2072 C C . GLY B 1 41 ? 15.083 -10.491 8.291 1.00 28.99 41 GLY B C 1
ATOM 2073 O O . GLY B 1 41 ? 13.864 -10.479 8.108 1.00 29.82 41 GLY B O 1
ATOM 2074 N N . ALA B 1 42 ? 15.883 -9.461 8.024 1.00 30.21 42 ALA B N 1
ATOM 2075 C CA . ALA B 1 42 ? 15.403 -8.233 7.396 1.00 29.13 42 ALA B CA 1
ATOM 2076 C C . ALA B 1 42 ? 14.856 -8.508 5.986 1.00 32.21 42 ALA B C 1
ATOM 2077 O O . ALA B 1 42 ? 13.786 -8.016 5.629 1.00 27.67 42 ALA B O 1
ATOM 2079 N N . LYS B 1 43 ? 15.580 -9.319 5.209 1.00 32.20 43 LYS B N 1
ATOM 2080 C CA . LYS B 1 43 ? 15.079 -9.848 3.917 1.00 33.76 43 LYS B CA 1
ATOM 2081 C C . LYS B 1 43 ? 13.720 -10.562 4.001 1.00 31.19 43 LYS B C 1
ATOM 2082 O O . LYS B 1 43 ? 12.808 -10.271 3.215 1.00 31.28 43 LYS B O 1
ATOM 2088 N N . ASN B 1 44 ? 13.577 -11.506 4.932 1.00 29.53 44 ASN B N 1
ATOM 2089 C CA . ASN B 1 44 ? 12.316 -12.231 5.101 1.00 30.47 44 ASN B CA 1
ATOM 2090 C C . ASN B 1 44 ? 11.151 -11.291 5.446 1.00 28.83 44 ASN B C 1
ATOM 2091 O O . ASN B 1 44 ? 10.036 -11.508 4.998 1.00 29.02 44 ASN B O 1
ATOM 2096 N N . ILE B 1 45 ? 11.429 -10.265 6.245 1.00 27.23 45 ILE B N 1
ATOM 2097 C CA . ILE B 1 45 ? 10.423 -9.232 6.540 1.00 26.25 45 ILE B CA 1
ATOM 2098 C C . ILE B 1 45 ? 10.075 -8.435 5.280 1.00 25.38 45 ILE B C 1
ATOM 2099 O O . ILE B 1 45 ? 8.899 -8.255 4.981 1.00 24.49 45 ILE B O 1
ATOM 2104 N N . SER B 1 46 ? 11.087 -7.994 4.527 1.00 25.83 46 SER B N 1
ATOM 2105 C CA . SER B 1 46 ? 10.850 -7.316 3.243 1.00 26.90 46 SER B CA 1
ATOM 2106 C C . SER B 1 46 ? 9.962 -8.164 2.317 1.00 28.57 46 SER B C 1
ATOM 2107 O O . SER B 1 46 ? 9.074 -7.630 1.645 1.00 28.33 46 SER B O 1
ATOM 2110 N N . ASP B 1 47 ? 10.188 -9.475 2.314 1.00 29.41 47 ASP B N 1
ATOM 2111 C CA . ASP B 1 47 ? 9.416 -10.405 1.486 1.00 31.74 47 ASP B CA 1
ATOM 2112 C C . ASP B 1 47 ? 7.923 -10.469 1.819 1.00 31.03 47 ASP B C 1
ATOM 2113 O O . ASP B 1 47 ? 7.101 -10.475 0.903 1.00 29.32 47 ASP B O 1
ATOM 2118 N N . TYR B 1 48 ? 7.550 -10.525 3.106 1.00 28.09 48 TYR B N 1
ATOM 2119 C CA . TYR B 1 48 ? 6.132 -10.572 3.437 1.00 26.70 48 TYR B CA 1
ATOM 2120 C C . TYR B 1 48 ? 5.499 -9.184 3.350 1.00 25.82 48 TYR B C 1
ATOM 2121 O O . TYR B 1 48 ? 4.329 -9.083 3.017 1.00 26.69 48 TYR B O 1
ATOM 2130 N N . LEU B 1 49 ? 6.263 -8.129 3.622 1.00 24.29 49 LEU B N 1
ATOM 2131 C CA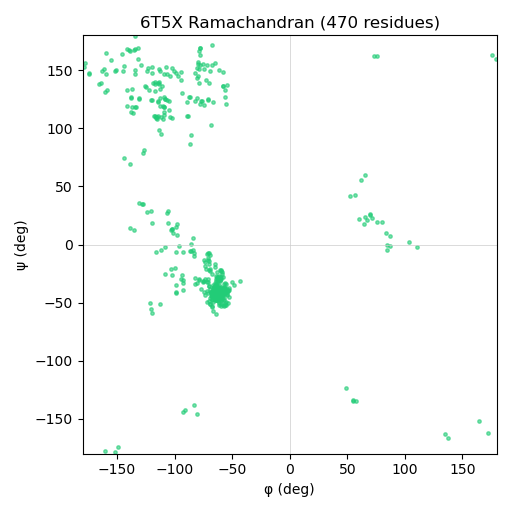 . LEU B 1 49 ? 5.714 -6.766 3.554 1.00 24.96 49 LEU B CA 1
ATOM 2132 C C . LEU B 1 49 ? 5.514 -6.263 2.127 1.00 25.34 49 LEU B C 1
ATOM 2133 O O . LEU B 1 49 ? 4.628 -5.439 1.886 1.00 24.02 49 LEU B O 1
ATOM 2138 N N . GLY B 1 50 ? 6.367 -6.715 1.213 1.00 27.07 50 GLY B N 1
ATOM 2139 C CA . GLY B 1 50 ? 6.295 -6.324 -0.188 1.00 27.00 50 GLY B CA 1
ATOM 2140 C C . GLY B 1 50 ? 6.168 -4.834 -0.386 1.00 24.94 50 GLY B C 1
ATOM 2141 O O . GLY B 1 50 ? 6.975 -4.050 0.132 1.00 26.04 50 GLY B O 1
ATOM 2142 N N . ALA B 1 51 ? 5.109 -4.425 -1.086 1.00 26.05 51 ALA B N 1
ATOM 2143 C CA . ALA B 1 51 ? 4.892 -3.019 -1.450 1.00 26.29 51 ALA B CA 1
ATOM 2144 C C . ALA B 1 51 ? 4.525 -2.113 -0.274 1.00 24.99 51 ALA B C 1
ATOM 2145 O O . ALA B 1 51 ? 4.557 -0.900 -0.407 1.00 25.48 51 ALA B O 1
ATOM 2147 N N . ASN B 1 52 ? 4.183 -2.716 0.864 1.00 24.32 52 ASN B N 1
ATOM 2148 C CA . ASN B 1 52 ? 3.671 -1.964 2.021 1.00 23.42 52 ASN B CA 1
ATOM 2149 C C . ASN B 1 52 ? 4.695 -1.714 3.114 1.00 24.04 52 ASN B C 1
ATOM 2150 O O . ASN B 1 52 ? 4.337 -1.246 4.201 1.00 23.15 52 ASN B O 1
ATOM 2155 N N . GLY B 1 53 ? 5.963 -2.002 2.828 1.00 23.79 53 GLY B N 1
ATOM 2156 C CA . GLY B 1 53 ? 7.037 -1.600 3.710 1.00 24.67 53 GLY B CA 1
ATOM 2157 C C . GLY B 1 53 ? 8.322 -2.319 3.414 1.00 25.62 53 GLY B C 1
ATOM 2158 O O . GLY B 1 53 ? 8.560 -2.750 2.272 1.00 27.70 53 GLY B O 1
ATOM 2159 N N . LYS B 1 54 ? 9.152 -2.489 4.435 1.00 25.13 54 LYS B N 1
ATOM 2160 C CA . LYS B 1 54 ? 10.406 -3.232 4.270 1.00 25.50 54 LYS B CA 1
ATOM 2161 C C . LYS B 1 54 ? 10.924 -3.731 5.602 1.00 25.81 54 LYS B C 1
ATOM 2162 O O . LYS B 1 54 ? 10.486 -3.257 6.653 1.00 24.05 54 LYS B O 1
ATOM 2168 N N . GLY B 1 55 ? 11.863 -4.671 5.539 1.00 23.79 55 GLY B N 1
ATOM 2169 C CA . GLY B 1 55 ? 12.613 -5.109 6.695 1.00 24.46 55 GLY B CA 1
ATOM 2170 C C . GLY B 1 55 ? 13.956 -4.418 6.787 1.00 24.87 55 GLY B C 1
ATOM 2171 O O . GLY B 1 55 ? 14.589 -4.134 5.764 1.00 25.04 55 GLY B O 1
ATOM 2172 N N . LEU B 1 56 ? 14.396 -4.138 8.013 1.00 25.00 56 LEU B N 1
ATOM 2173 C CA . LEU B 1 56 ? 15.738 -3.605 8.263 1.00 24.77 56 LEU B CA 1
ATOM 2174 C C . LEU B 1 56 ? 16.383 -4.340 9.413 1.00 26.56 56 LEU B C 1
ATOM 2175 O O . LEU B 1 56 ? 15.696 -4.775 10.347 1.00 26.68 56 LEU B O 1
ATOM 2180 N N . MET B 1 57 ? 17.706 -4.495 9.348 1.00 25.99 57 MET B N 1
ATOM 2181 C CA . MET B 1 57 ? 18.454 -5.079 10.451 1.00 26.76 57 MET B CA 1
ATOM 2182 C C . MET B 1 57 ? 18.619 -4.043 11.554 1.00 24.89 57 MET B C 1
ATOM 2183 O O . MET B 1 57 ? 19.134 -2.960 11.317 1.00 26.60 57 MET B O 1
ATOM 2188 N N . LEU B 1 58 ? 18.155 -4.390 12.763 1.00 25.13 58 LEU B N 1
ATOM 2189 C CA . LEU B 1 58 ? 18.232 -3.507 13.935 1.00 26.10 58 LEU B CA 1
ATOM 2190 C C . LEU B 1 58 ? 18.653 -4.295 15.167 1.00 24.93 58 LEU B C 1
ATOM 2191 O O . LEU B 1 58 ? 18.143 -5.395 15.432 1.00 26.80 58 LEU B O 1
ATOM 2196 N N . ASN B 1 59 ? 19.606 -3.723 15.894 1.00 28.19 59 ASN B N 1
ATOM 2197 C CA . ASN B 1 59 ? 19.985 -4.210 17.205 1.00 28.74 59 ASN B CA 1
ATOM 2198 C C . ASN B 1 59 ? 19.597 -3.100 18.166 1.00 28.31 59 ASN B C 1
ATOM 2199 O O . ASN B 1 59 ? 20.224 -2.037 18.183 1.00 27.12 59 ASN B O 1
ATOM 2204 N N . VAL B 1 60 ? 18.571 -3.364 18.979 1.00 28.75 60 VAL B N 1
ATOM 2205 C CA . VAL B 1 60 ? 18.015 -2.328 19.864 1.00 29.32 60 VAL B CA 1
ATOM 2206 C C . VAL B 1 60 ? 18.932 -1.950 21.039 1.00 30.36 60 VAL B C 1
ATOM 2207 O O . VAL B 1 60 ? 18.614 -1.017 21.766 1.00 31.70 60 VAL B O 1
ATOM 2211 N N . THR B 1 61 ? 20.041 -2.679 21.220 1.00 32.90 61 THR B N 1
ATOM 2212 C CA . THR B 1 61 ? 21.074 -2.337 22.211 1.00 33.77 61 THR B CA 1
ATOM 2213 C C . THR B 1 61 ? 22.261 -1.542 21.648 1.00 35.75 61 THR B C 1
ATOM 2214 O O . THR B 1 61 ? 23.166 -1.179 22.402 1.00 37.71 61 THR B O 1
ATOM 2218 N N . ASP B 1 62 ? 22.254 -1.264 20.343 1.00 34.38 62 ASP B N 1
ATOM 2219 C CA . ASP B 1 62 ? 23.379 -0.610 19.669 1.00 32.53 62 ASP B CA 1
ATOM 2220 C C . ASP B 1 62 ? 22.914 0.747 19.139 1.00 33.11 62 ASP B C 1
ATOM 2221 O O . ASP B 1 62 ? 22.141 0.797 18.177 1.00 32.84 62 ASP B O 1
ATOM 2226 N N . PRO B 1 63 ? 23.374 1.850 19.760 1.00 31.95 63 PRO B N 1
ATOM 2227 C CA . PRO B 1 63 ? 22.981 3.201 19.335 1.00 33.30 63 PRO B CA 1
ATOM 2228 C C . PRO B 1 63 ? 23.235 3.511 17.849 1.00 33.50 63 PRO B C 1
ATOM 2229 O O . PRO B 1 63 ? 22.395 4.132 17.202 1.00 31.66 63 PRO B O 1
ATOM 2233 N N . ALA B 1 64 ? 24.376 3.079 17.309 1.00 35.06 64 ALA B N 1
ATOM 2234 C CA . ALA B 1 64 ? 24.681 3.338 15.896 1.00 33.22 64 ALA B CA 1
ATOM 2235 C C . ALA B 1 64 ? 23.683 2.631 14.969 1.00 32.28 64 ALA B C 1
ATOM 2236 O O . ALA B 1 64 ? 23.292 3.191 13.947 1.00 32.43 64 ALA B O 1
ATOM 2238 N N . SER B 1 65 ? 23.272 1.419 15.345 1.00 31.28 65 SER B N 1
ATOM 2239 C CA . SER B 1 65 ? 22.273 0.641 14.592 1.00 31.15 65 SER B CA 1
ATOM 2240 C C . SER B 1 65 ? 20.930 1.356 14.594 1.00 30.99 65 SER B C 1
ATOM 2241 O O . SER B 1 65 ? 20.252 1.414 13.578 1.00 29.52 65 SER B O 1
ATOM 2244 N N . ILE B 1 66 ? 20.562 1.909 15.744 1.00 31.15 66 ILE B N 1
ATOM 2245 C CA . ILE B 1 66 ? 19.327 2.677 15.866 1.00 30.58 66 ILE B CA 1
ATOM 2246 C C . ILE B 1 66 ? 19.347 3.924 14.954 1.00 30.91 66 ILE B C 1
ATOM 2247 O O . ILE B 1 66 ? 18.390 4.163 14.213 1.00 30.32 66 ILE B O 1
ATOM 2252 N N . GLU B 1 67 ? 20.421 4.708 14.979 1.00 33.23 67 GLU B N 1
ATOM 2253 C CA . GLU B 1 67 ? 20.504 5.892 14.097 1.00 34.39 67 GLU B CA 1
ATOM 2254 C C . GLU B 1 67 ? 20.460 5.519 12.601 1.00 32.96 67 GLU B C 1
ATOM 2255 O O . GLU B 1 67 ? 19.793 6.185 11.815 1.00 33.74 67 GLU B O 1
ATOM 2261 N N . SER B 1 68 ? 21.163 4.457 12.229 1.00 31.36 68 SER B N 1
ATOM 2262 C CA . SER B 1 68 ? 21.193 3.973 10.837 1.00 32.40 68 SER B CA 1
ATOM 2263 C C . SER B 1 68 ? 19.802 3.605 10.319 1.00 32.17 68 SER B C 1
ATOM 2264 O O . SER B 1 68 ? 19.409 3.977 9.204 1.00 31.12 68 SER B O 1
ATOM 2267 N N . VAL B 1 69 ? 19.071 2.872 11.146 1.00 29.01 69 VAL B N 1
ATOM 2268 C CA . VAL B 1 69 ? 17.729 2.407 10.791 1.00 27.28 69 VAL B CA 1
ATOM 2269 C C . VAL B 1 69 ? 16.791 3.612 10.642 1.00 26.58 69 VAL B C 1
ATOM 2270 O O . VAL B 1 69 ? 16.052 3.724 9.660 1.00 25.37 69 VAL B O 1
ATOM 2274 N N . LEU B 1 70 ? 16.838 4.529 11.599 1.00 28.20 70 LEU B N 1
ATOM 2275 C CA . LEU B 1 70 ? 15.956 5.688 11.568 1.00 29.72 70 LEU B CA 1
ATOM 2276 C C . LEU B 1 70 ? 16.267 6.606 10.370 1.00 30.56 70 LEU B C 1
ATOM 2277 O O . LEU B 1 70 ? 15.349 7.122 9.719 1.00 28.97 70 LEU B O 1
ATOM 2282 N N . GLU B 1 71 ? 17.549 6.774 10.050 1.00 32.23 71 GLU B N 1
ATOM 2283 C CA . GLU B 1 71 ? 17.911 7.569 8.862 1.00 34.57 71 GLU B CA 1
ATOM 2284 C C . GLU B 1 71 ? 17.443 6.919 7.553 1.00 32.31 71 GLU B C 1
ATOM 2285 O O . GLU B 1 71 ? 16.954 7.614 6.646 1.00 29.88 71 GLU B O 1
ATOM 2291 N N . ASN B 1 72 ? 17.532 5.595 7.473 1.00 30.50 72 ASN B N 1
ATOM 2292 C CA . ASN B 1 72 ? 17.000 4.864 6.310 1.00 31.51 72 ASN B CA 1
ATOM 2293 C C . ASN B 1 72 ? 15.494 5.052 6.172 1.00 31.00 72 ASN B C 1
ATOM 2294 O O . ASN B 1 72 ? 14.995 5.353 5.085 1.00 32.61 72 ASN B O 1
ATOM 2299 N N . ILE B 1 73 ? 14.771 4.903 7.286 1.00 27.31 73 ILE B N 1
ATOM 2300 C CA . ILE B 1 73 ? 13.321 5.103 7.271 1.00 25.93 73 ILE B CA 1
ATOM 2301 C C . ILE B 1 73 ? 12.959 6.529 6.824 1.00 26.88 73 ILE B C 1
ATOM 2302 O O . ILE B 1 73 ? 12.053 6.718 6.007 1.00 25.62 73 ILE B O 1
ATOM 2307 N N . ARG B 1 74 ? 13.667 7.522 7.358 1.00 26.11 74 ARG B N 1
ATOM 2308 C CA . ARG B 1 74 ? 13.400 8.928 7.043 1.00 28.77 74 ARG B CA 1
ATOM 2309 C C . ARG B 1 74 ? 13.657 9.246 5.564 1.00 30.18 74 ARG B C 1
ATOM 2310 O O . ARG B 1 74 ? 12.936 10.055 4.970 1.00 32.23 74 ARG B O 1
ATOM 2318 N N . ALA B 1 75 ? 14.657 8.579 4.994 1.00 31.00 75 ALA B N 1
ATOM 2319 C CA . ALA B 1 75 ? 15.019 8.747 3.587 1.00 32.43 75 ALA B CA 1
ATOM 2320 C C . ALA B 1 75 ? 13.995 8.121 2.643 1.00 34.24 75 ALA B C 1
ATOM 2321 O O . ALA B 1 75 ? 13.560 8.764 1.683 1.00 37.56 75 ALA B O 1
ATOM 2323 N N . GLU B 1 76 ? 13.635 6.866 2.905 1.00 33.83 76 GLU B N 1
ATOM 2324 C CA . GLU B 1 76 ? 12.718 6.106 2.043 1.00 33.52 76 GLU B CA 1
ATOM 2325 C C . GLU B 1 76 ? 11.234 6.371 2.280 1.00 33.47 76 GLU B C 1
ATOM 2326 O O . GLU B 1 76 ? 10.446 6.311 1.330 1.00 32.59 76 GLU B O 1
ATOM 2332 N N . PHE B 1 77 ? 10.838 6.629 3.532 1.00 29.72 77 PHE B N 1
ATOM 2333 C CA . PHE B 1 77 ? 9.412 6.674 3.899 1.00 29.35 77 PHE B CA 1
ATOM 2334 C C . PHE B 1 77 ? 8.940 7.999 4.492 1.00 28.02 77 PHE B C 1
ATOM 2335 O O . PHE B 1 77 ? 7.930 8.538 4.061 1.00 30.89 77 PHE B O 1
ATOM 2343 N N . GLY B 1 78 ? 9.651 8.508 5.495 1.00 25.95 78 GLY B N 1
ATOM 2344 C CA . GLY B 1 78 ? 9.225 9.676 6.264 1.00 25.02 78 GLY B CA 1
ATOM 2345 C C . GLY B 1 78 ? 9.484 9.444 7.748 1.00 24.34 78 GLY B C 1
ATOM 2346 O O . GLY B 1 78 ? 10.208 8.506 8.101 1.00 23.66 78 GLY B O 1
ATOM 2347 N N . GLU B 1 79 ? 8.892 10.297 8.582 1.00 24.31 79 GLU B N 1
ATOM 2348 C CA . GLU B 1 79 ? 9.034 10.221 10.049 1.00 25.51 79 GLU B CA 1
ATOM 2349 C C . GLU B 1 79 ? 8.098 9.135 10.592 1.00 24.33 79 GLU B C 1
ATOM 2350 O O . GLU B 1 79 ? 7.031 8.902 10.043 1.00 25.36 79 GLU B O 1
ATOM 2356 N N . VAL B 1 80 ? 8.548 8.442 11.636 1.00 22.88 80 VAL B N 1
ATOM 2357 C CA . VAL B 1 80 ? 7.763 7.357 12.265 1.00 22.43 80 VAL B CA 1
ATOM 2358 C C . VAL B 1 80 ? 6.587 7.978 13.020 1.00 22.53 80 VAL B C 1
ATOM 2359 O O . VAL B 1 80 ? 6.784 8.851 13.856 1.00 23.92 80 VAL B O 1
ATOM 2363 N N . ASP B 1 81 ? 5.377 7.524 12.709 1.00 21.80 81 ASP B N 1
ATOM 2364 C CA . ASP B 1 81 ? 4.147 7.961 13.385 1.00 21.94 81 ASP B CA 1
ATOM 2365 C C . ASP B 1 81 ? 3.796 7.037 14.541 1.00 20.52 81 ASP B C 1
ATOM 2366 O O . ASP B 1 81 ? 3.175 7.480 15.520 1.00 19.80 81 ASP B O 1
ATOM 2371 N N . ILE B 1 82 ? 4.124 5.760 14.381 1.00 19.83 82 ILE B N 1
ATOM 2372 C CA . ILE B 1 82 ? 3.719 4.699 15.316 1.00 18.99 82 ILE B CA 1
ATOM 2373 C C . ILE B 1 82 ? 4.945 3.858 15.588 1.00 19.50 82 ILE B C 1
ATOM 2374 O O . ILE B 1 82 ? 5.512 3.299 14.659 1.00 20.29 82 ILE B O 1
ATOM 2379 N N . LEU B 1 83 ? 5.391 3.796 16.849 1.00 17.92 83 LEU B N 1
ATOM 2380 C CA . LEU B 1 83 ? 6.499 2.920 17.255 1.00 18.23 83 LEU B CA 1
ATOM 2381 C C . LEU B 1 83 ? 5.920 1.802 18.096 1.00 18.53 83 LEU B C 1
ATOM 2382 O O . LEU B 1 83 ? 5.203 2.073 19.066 1.00 19.12 83 LEU B O 1
ATOM 2387 N N . VAL B 1 84 ? 6.211 0.563 17.722 1.00 18.50 84 VAL B N 1
ATOM 2388 C CA . VAL B 1 84 ? 5.819 -0.598 18.501 1.00 17.69 84 VAL B CA 1
ATOM 2389 C C . VAL B 1 84 ? 7.109 -1.270 18.956 1.00 18.51 84 VAL B C 1
ATOM 2390 O O . VAL B 1 84 ? 7.843 -1.838 18.142 1.00 18.30 84 VAL B O 1
ATOM 2394 N N . ASN B 1 85 ? 7.384 -1.190 20.257 1.00 18.11 85 ASN B N 1
ATOM 2395 C CA . ASN B 1 85 ? 8.547 -1.826 20.856 1.00 18.53 85 ASN B CA 1
ATOM 2396 C C . ASN B 1 85 ? 8.209 -3.270 21.200 1.00 18.79 85 ASN B C 1
ATOM 2397 O O . ASN B 1 85 ? 7.662 -3.553 22.283 1.00 18.17 85 ASN B O 1
ATOM 2402 N N . ASN B 1 86 ? 8.519 -4.199 20.291 1.00 19.22 86 ASN B N 1
ATOM 2403 C CA . ASN B 1 86 ? 8.188 -5.613 20.464 1.00 19.31 86 ASN B CA 1
ATOM 2404 C C . ASN B 1 86 ? 9.407 -6.481 20.740 1.00 19.99 86 ASN B C 1
ATOM 2405 O O . ASN B 1 86 ? 9.275 -7.513 21.389 1.00 20.82 86 ASN B O 1
ATOM 2410 N N . ALA B 1 87 ? 10.584 -6.047 20.304 1.00 20.93 87 ALA B N 1
ATOM 2411 C CA . ALA B 1 87 ? 11.791 -6.848 20.504 1.00 22.44 87 ALA B CA 1
ATOM 2412 C C . ALA B 1 87 ? 12.008 -7.113 21.984 1.00 23.48 87 ALA B C 1
ATOM 2413 O O . ALA B 1 87 ? 11.830 -6.220 22.821 1.00 23.65 87 ALA B O 1
ATOM 2415 N N . GLY B 1 88 ? 12.351 -8.353 22.299 1.00 24.52 88 GLY B N 1
ATOM 2416 C CA . GLY B 1 88 ? 12.533 -8.763 23.683 1.00 24.29 88 GLY B CA 1
ATOM 2417 C C . GLY B 1 88 ? 12.949 -10.215 23.759 1.00 25.41 88 GLY B C 1
ATOM 2418 O O . GLY B 1 88 ? 12.628 -11.011 22.876 1.00 27.72 88 GLY B O 1
ATOM 2419 N N . ILE B 1 89 ? 13.668 -10.546 24.830 1.00 24.48 89 ILE B N 1
ATOM 2420 C CA . ILE B 1 89 ? 14.211 -11.880 25.050 1.00 24.11 89 ILE B CA 1
ATOM 2421 C C . ILE B 1 89 ? 13.912 -12.357 26.466 1.00 23.36 89 ILE B C 1
ATOM 2422 O O . ILE B 1 89 ? 13.513 -11.558 27.333 1.00 23.44 89 ILE B O 1
ATOM 2427 N N . THR B 1 90 ? 14.150 -13.648 26.719 1.00 22.12 90 THR B N 1
ATOM 2428 C CA . THR B 1 90 ? 14.139 -14.205 28.077 1.00 23.54 90 THR B CA 1
ATOM 2429 C C . THR B 1 90 ? 15.458 -14.887 28.385 1.00 23.57 90 THR B C 1
ATOM 2430 O O . THR B 1 90 ? 16.093 -15.426 27.489 1.00 22.92 90 THR B O 1
ATOM 2434 N N . ARG B 1 91 ? 15.835 -14.860 29.661 1.00 23.49 91 ARG B N 1
ATOM 2435 C CA . ARG B 1 91 ? 17.014 -15.569 30.196 1.00 24.72 91 ARG B CA 1
ATOM 2436 C C . ARG B 1 91 ? 16.627 -16.041 31.590 1.00 22.58 91 ARG B C 1
ATOM 2437 O O . ARG B 1 91 ? 17.042 -15.453 32.588 1.00 21.80 91 ARG B O 1
ATOM 2445 N N . ASP B 1 92 ? 15.799 -17.076 31.659 1.00 21.84 92 ASP B N 1
ATOM 2446 C CA . ASP B 1 92 ? 15.172 -17.496 32.910 1.00 22.30 92 ASP B CA 1
ATOM 2447 C C . ASP B 1 92 ? 16.155 -18.169 33.857 1.00 22.58 92 ASP B C 1
ATOM 2448 O O . ASP B 1 92 ? 17.049 -18.915 33.421 1.00 22.55 92 ASP B O 1
ATOM 2453 N N . ASN B 1 93 ? 16.005 -17.894 35.146 1.00 21.94 93 ASN B N 1
ATOM 2454 C CA . ASN B 1 93 ? 16.724 -18.639 36.186 1.00 22.34 93 ASN B CA 1
ATOM 2455 C C . ASN B 1 93 ? 16.237 -18.190 37.541 1.00 21.80 93 ASN B C 1
ATOM 2456 O O . ASN B 1 93 ? 15.922 -17.022 37.710 1.00 23.26 93 ASN B O 1
ATOM 2461 N N . LEU B 1 94 ? 16.229 -19.108 38.499 1.00 22.85 94 LEU B N 1
ATOM 2462 C CA . LEU B 1 94 ? 16.004 -18.750 39.904 1.00 24.05 94 LEU B CA 1
ATOM 2463 C C . LEU B 1 94 ? 17.136 -17.819 40.308 1.00 24.28 94 LEU B C 1
ATOM 2464 O O . LEU B 1 94 ? 18.234 -17.889 39.759 1.00 24.07 94 LEU B O 1
ATOM 2469 N N . LEU B 1 95 ? 16.861 -16.919 41.245 1.00 24.24 95 LEU B N 1
ATOM 2470 C CA . LEU B 1 95 ? 17.804 -15.836 41.501 1.00 25.11 95 LEU B CA 1
ATOM 2471 C C . LEU B 1 95 ? 19.228 -16.302 41.868 1.00 25.24 95 LEU B C 1
ATOM 2472 O O . LEU B 1 95 ? 20.161 -15.724 41.342 1.00 23.02 95 LEU B O 1
ATOM 2477 N N . MET B 1 96 ? 19.395 -17.350 42.681 1.00 27.17 96 MET B N 1
ATOM 2478 C CA A MET B 1 96 ? 20.751 -17.806 43.058 0.50 28.79 96 MET B CA 1
ATOM 2479 C CA B MET B 1 96 ? 20.751 -17.799 43.054 0.50 29.97 96 MET B CA 1
ATOM 2480 C C . MET B 1 96 ? 21.525 -18.430 41.899 1.00 30.56 96 MET B C 1
ATOM 2481 O O . MET B 1 96 ? 22.752 -18.565 41.979 1.00 32.67 96 MET B O 1
ATOM 2490 N N . ARG B 1 97 ? 20.818 -18.812 40.834 1.00 28.72 97 ARG B N 1
ATOM 2491 C CA . ARG B 1 97 ? 21.451 -19.297 39.613 1.00 29.34 97 ARG B CA 1
ATOM 2492 C C . ARG B 1 97 ? 21.561 -18.234 38.531 1.00 27.37 97 ARG B C 1
ATOM 2493 O O . ARG B 1 97 ? 22.184 -18.477 37.502 1.00 27.46 97 ARG B O 1
ATOM 2501 N N . MET B 1 98 ? 20.968 -17.054 38.746 1.00 22.97 98 MET B N 1
ATOM 2502 C CA . MET B 1 98 ? 20.949 -16.041 37.730 1.00 24.94 98 MET B CA 1
ATOM 2503 C C . MET B 1 98 ? 22.299 -15.360 37.572 1.00 25.87 98 MET B C 1
ATOM 2504 O O . MET B 1 98 ? 22.782 -14.714 38.505 1.00 27.74 98 MET B O 1
ATOM 2509 N N . LYS B 1 99 ? 22.864 -15.454 36.377 1.00 26.46 99 LYS B N 1
ATOM 2510 C CA . LYS B 1 99 ? 24.157 -14.852 36.087 1.00 27.14 99 LYS B CA 1
ATOM 2511 C C . LYS B 1 99 ? 24.023 -13.359 35.860 1.00 26.34 99 LYS B C 1
ATOM 2512 O O . LYS B 1 99 ? 22.988 -12.876 35.425 1.00 23.77 99 LYS B O 1
ATOM 2518 N N . ASP B 1 100 ? 25.092 -12.615 36.101 1.00 25.85 100 ASP B N 1
ATOM 2519 C CA . ASP B 1 100 ? 25.055 -11.176 35.863 1.00 27.45 100 ASP B CA 1
ATOM 2520 C C . ASP B 1 100 ? 24.686 -10.825 34.423 1.00 26.76 100 ASP B C 1
ATOM 2521 O O . ASP B 1 100 ? 23.950 -9.864 34.197 1.00 25.41 100 ASP B O 1
ATOM 2526 N N . ASP B 1 101 ? 25.210 -11.583 33.452 1.00 25.88 101 ASP B N 1
ATOM 2527 C CA . ASP B 1 101 ? 24.877 -11.367 32.045 1.00 27.47 101 ASP B CA 1
ATOM 2528 C C . ASP B 1 101 ? 23.389 -11.600 31.745 1.00 25.55 101 ASP B C 1
ATOM 2529 O O . ASP B 1 101 ? 22.817 -10.897 30.901 1.00 24.94 101 ASP B O 1
ATOM 2534 N N . GLU B 1 102 ? 22.790 -12.580 32.418 1.00 24.20 102 GLU B N 1
ATOM 2535 C CA . GLU B 1 102 ? 21.358 -12.906 32.256 1.00 23.14 102 GLU B CA 1
ATOM 2536 C C . GLU B 1 102 ? 20.493 -11.753 32.784 1.00 22.09 102 GLU B C 1
ATOM 2537 O O . GLU B 1 102 ? 19.485 -11.403 32.175 1.00 21.09 102 GLU B O 1
ATOM 2543 N N . TRP B 1 103 ? 20.914 -11.140 33.890 1.00 20.23 103 TRP B N 1
ATOM 2544 C CA . TRP B 1 103 ? 20.305 -9.875 34.352 1.00 20.37 103 TRP B CA 1
ATOM 2545 C C . TRP B 1 103 ? 20.528 -8.746 33.348 1.00 20.78 103 TRP B C 1
ATOM 2546 O O . TRP B 1 103 ? 19.565 -8.151 32.830 1.00 21.15 103 TRP B O 1
ATOM 2557 N N . ASN B 1 104 ? 21.802 -8.417 33.072 1.00 21.27 104 ASN B N 1
ATOM 2558 C CA . ASN B 1 104 ? 22.144 -7.238 32.244 1.00 22.55 104 ASN B CA 1
ATOM 2559 C C . ASN B 1 104 ? 21.565 -7.288 30.823 1.00 21.53 104 ASN B C 1
ATOM 2560 O O . ASN B 1 104 ? 21.084 -6.277 30.312 1.00 24.98 104 ASN B O 1
ATOM 2565 N N . ASP B 1 105 ? 21.634 -8.459 30.183 1.00 23.52 105 ASP B N 1
ATOM 2566 C CA . ASP B 1 105 ? 21.137 -8.614 28.811 1.00 23.89 105 ASP B CA 1
ATOM 2567 C C . ASP B 1 105 ? 19.625 -8.396 28.739 1.00 22.38 105 ASP B C 1
ATOM 2568 O O . ASP B 1 105 ? 19.139 -7.793 27.794 1.00 21.23 105 ASP B O 1
ATOM 2573 N N . ILE B 1 106 ? 18.899 -8.855 29.755 1.00 22.23 106 ILE B N 1
ATOM 2574 C CA . ILE B 1 106 ? 17.448 -8.662 29.816 1.00 21.51 106 ILE B CA 1
ATOM 2575 C C . ILE B 1 106 ? 17.114 -7.179 30.035 1.00 20.47 106 ILE B C 1
ATOM 2576 O O . ILE B 1 106 ? 16.242 -6.643 29.380 1.00 20.02 106 ILE B O 1
ATOM 2581 N N . ILE B 1 107 ? 17.825 -6.512 30.938 1.00 20.36 107 ILE B N 1
ATOM 2582 C CA . ILE B 1 107 ? 17.577 -5.104 31.182 1.00 21.07 107 ILE B CA 1
ATOM 2583 C C . ILE B 1 107 ? 17.879 -4.302 29.923 1.00 20.69 107 ILE B C 1
ATOM 2584 O O . ILE B 1 107 ? 17.110 -3.431 29.539 1.00 21.24 107 ILE B O 1
ATOM 2589 N N . GLU B 1 108 ? 19.018 -4.603 29.296 1.00 22.81 108 GLU B N 1
ATOM 2590 C CA . GLU B 1 108 ? 19.450 -3.879 28.105 1.00 25.86 108 GLU B CA 1
ATOM 2591 C C . GLU B 1 108 ? 18.474 -4.095 26.947 1.00 22.18 108 GLU B C 1
ATOM 2592 O O . GLU B 1 108 ? 18.049 -3.144 26.305 1.00 23.97 108 GLU B O 1
ATOM 2598 N N . THR B 1 109 ? 18.098 -5.342 26.708 1.00 22.13 109 THR B N 1
ATOM 2599 C CA . THR B 1 109 ? 17.322 -5.678 25.515 1.00 22.02 109 THR B CA 1
ATOM 2600 C C . THR B 1 109 ? 15.837 -5.369 25.675 1.00 23.03 109 THR B C 1
ATOM 2601 O O . THR B 1 109 ? 15.185 -4.970 24.705 1.00 21.94 109 THR B O 1
ATOM 2605 N N . ASN B 1 110 ? 15.326 -5.509 26.900 1.00 21.34 110 ASN B N 1
ATOM 2606 C CA . ASN B 1 110 ? 13.886 -5.412 27.152 1.00 20.40 110 ASN B CA 1
ATOM 2607 C C . ASN B 1 110 ? 13.436 -4.098 27.762 1.00 20.91 110 ASN B C 1
ATOM 2608 O O . ASN B 1 110 ? 12.258 -3.796 27.683 1.00 21.92 110 ASN B O 1
ATOM 2613 N N . LEU B 1 111 ? 14.347 -3.349 28.392 1.00 20.21 111 LEU B N 1
ATOM 2614 C CA . LEU B 1 111 ? 13.992 -2.097 29.069 1.00 20.34 111 LEU B CA 1
ATOM 2615 C C . LEU B 1 111 ? 14.747 -0.909 28.480 1.00 20.03 111 LEU B C 1
ATOM 2616 O O . LEU B 1 111 ? 14.137 0.064 28.029 1.00 19.44 111 LEU B O 1
ATOM 2621 N N . SER B 1 112 ? 16.077 -0.977 28.450 1.00 20.58 112 SER B N 1
ATOM 2622 C CA . SER B 1 112 ? 16.841 0.126 27.868 1.00 22.02 112 SER B CA 1
ATOM 2623 C C . SER B 1 112 ? 16.535 0.381 26.391 1.00 21.11 112 SER B C 1
ATOM 2624 O O . SER B 1 112 ? 16.631 1.520 25.939 1.00 21.88 112 SER B O 1
ATOM 2627 N N . SER B 1 113 ? 16.120 -0.662 25.669 1.00 21.17 113 SER B N 1
ATOM 2628 C CA . SER B 1 113 ? 15.654 -0.531 24.277 1.00 21.33 113 SER B CA 1
ATOM 2629 C C . SER B 1 113 ? 14.485 0.419 24.137 1.00 21.02 113 SER B C 1
ATOM 2630 O O . SER B 1 113 ? 14.376 1.196 23.171 1.00 20.46 113 SER B O 1
ATOM 2633 N N . VAL B 1 114 ? 13.598 0.375 25.125 1.00 19.98 114 VAL B N 1
ATOM 2634 C CA . VAL B 1 114 ? 12.388 1.190 25.094 1.00 20.10 114 VAL B CA 1
ATOM 2635 C C . VAL B 1 114 ? 12.773 2.670 25.231 1.00 20.90 114 VAL B C 1
ATOM 2636 O O . VAL B 1 114 ? 12.223 3.535 24.541 1.00 20.32 114 VAL B O 1
ATOM 2640 N N . PHE B 1 115 ? 13.708 2.958 26.132 1.00 20.92 115 PHE B N 1
ATOM 2641 C CA . PHE B 1 115 ? 14.286 4.301 26.263 1.00 20.83 115 PHE B CA 1
ATOM 2642 C C . PHE B 1 115 ? 14.894 4.785 24.938 1.00 20.47 115 PHE B C 1
ATOM 2643 O O . PHE B 1 115 ? 14.551 5.845 24.439 1.00 20.75 115 PHE B O 1
ATOM 2651 N N . ARG B 1 116 ? 15.756 3.961 24.356 1.00 21.46 116 ARG B N 1
ATOM 2652 C CA . ARG B 1 116 ? 16.474 4.368 23.151 1.00 23.25 116 ARG B CA 1
ATOM 2653 C C . ARG B 1 116 ? 15.571 4.635 21.945 1.00 23.27 116 ARG B C 1
ATOM 2654 O O . ARG B 1 116 ? 15.710 5.665 21.298 1.00 24.11 116 ARG B O 1
ATOM 2662 N N . LEU B 1 117 ? 14.648 3.720 21.668 1.00 22.73 117 LEU B N 1
ATOM 2663 C CA . LEU B 1 117 ? 13.781 3.838 20.491 1.00 23.38 117 LEU B CA 1
ATOM 2664 C C . LEU B 1 117 ? 12.753 4.941 20.676 1.00 22.19 117 LEU B C 1
ATOM 2665 O O . LEU B 1 117 ? 12.471 5.708 19.749 1.00 22.62 117 LEU B O 1
ATOM 2670 N N . SER B 1 118 ? 12.201 5.053 21.882 1.00 20.74 118 SER B N 1
ATOM 2671 C CA . SER B 1 118 ? 11.240 6.101 22.166 1.00 22.16 118 SER B CA 1
ATOM 2672 C C . SER B 1 118 ? 11.853 7.487 22.004 1.00 21.84 118 SER B C 1
ATOM 2673 O O . SER B 1 118 ? 11.267 8.338 21.365 1.00 21.41 118 SER B O 1
ATOM 2676 N N . LYS B 1 119 ? 13.045 7.688 22.555 1.00 22.57 119 LYS B N 1
ATOM 2677 C CA . LYS B 1 119 ? 13.730 8.972 22.442 1.00 23.70 119 LYS B CA 1
ATOM 2678 C C . LYS B 1 119 ? 14.035 9.310 20.974 1.00 24.22 119 LYS B C 1
ATOM 2679 O O . LYS B 1 119 ? 13.897 10.472 20.545 1.00 25.26 119 LYS B O 1
ATOM 2685 N N . ALA B 1 120 ? 14.390 8.289 20.214 1.00 23.90 120 ALA B N 1
ATOM 2686 C CA . ALA B 1 120 ? 14.775 8.468 18.810 1.00 25.54 120 ALA B CA 1
ATOM 2687 C C . ALA B 1 120 ? 13.635 8.911 17.899 1.00 26.69 120 ALA B C 1
ATOM 2688 O O . ALA B 1 120 ? 13.897 9.506 16.867 1.00 28.93 120 ALA B O 1
ATOM 2690 N N . VAL B 1 121 ? 12.384 8.612 18.261 1.00 24.39 121 VAL B N 1
ATOM 2691 C CA . VAL B 1 121 ? 11.219 9.001 17.445 1.00 23.83 121 VAL B CA 1
ATOM 2692 C C . VAL B 1 121 ? 10.375 10.167 17.964 1.00 23.29 121 VAL B C 1
ATOM 2693 O O . VAL B 1 121 ? 9.503 10.661 17.248 1.00 23.04 121 VAL B O 1
ATOM 2697 N N A MET B 1 122 ? 10.634 10.592 19.196 0.50 24.18 122 MET B N 1
ATOM 2698 N N B MET B 1 122 ? 10.602 10.596 19.205 0.50 23.75 122 MET B N 1
ATOM 2699 C CA A MET B 1 122 ? 9.753 11.512 19.891 0.50 25.57 122 MET B CA 1
ATOM 2700 C CA B MET B 1 122 ? 9.674 11.521 19.851 0.50 24.88 122 MET B CA 1
ATOM 2701 C C A MET B 1 122 ? 9.759 12.918 19.282 0.50 25.44 122 MET B C 1
ATOM 2702 C C B MET B 1 122 ? 9.754 12.956 19.321 0.50 25.14 122 MET B C 1
ATOM 2703 O O A MET B 1 122 ? 8.703 13.533 19.168 0.50 24.29 122 MET B O 1
ATOM 2704 O O B MET B 1 122 ? 8.736 13.645 19.321 0.50 24.02 122 MET B O 1
ATOM 2713 N N . ARG B 1 123 ? 10.931 13.415 18.887 1.00 26.51 123 ARG B N 1
ATOM 2714 C CA . ARG B 1 123 ? 11.058 14.803 18.373 1.00 29.07 123 ARG B CA 1
ATOM 2715 C C . ARG B 1 123 ? 10.100 15.076 17.210 1.00 26.40 123 ARG B C 1
ATOM 2716 O O . ARG B 1 123 ? 9.373 16.087 17.231 1.00 26.68 123 ARG B O 1
ATOM 2724 N N . ALA B 1 124 ? 10.071 14.167 16.230 1.00 25.20 124 ALA B N 1
ATOM 2725 C CA . ALA B 1 124 ? 9.189 14.321 15.068 1.00 25.69 124 ALA B CA 1
ATOM 2726 C C . ALA B 1 124 ? 7.713 14.226 15.452 1.00 25.17 124 ALA B C 1
ATOM 2727 O O . ALA B 1 124 ? 6.867 14.942 14.920 1.00 25.51 124 ALA B O 1
ATOM 2729 N N . MET B 1 125 ? 7.396 13.348 16.399 1.00 24.86 125 MET B N 1
ATOM 2730 C CA . MET B 1 125 ? 6.025 13.251 16.851 1.00 24.06 125 MET B CA 1
ATOM 2731 C C . MET B 1 125 ? 5.597 14.545 17.549 1.00 23.27 125 MET B C 1
ATOM 2732 O O . MET B 1 125 ? 4.489 15.009 17.341 1.00 23.78 125 MET B O 1
ATOM 2737 N N . MET B 1 126 ? 6.472 15.100 18.383 1.00 24.56 126 MET B N 1
ATOM 2738 C CA A MET B 1 126 ? 6.184 16.338 19.107 0.50 25.42 126 MET B CA 1
ATOM 2739 C CA B MET B 1 126 ? 6.168 16.337 19.096 0.50 26.83 126 MET B CA 1
ATOM 2740 C C . MET B 1 126 ? 5.931 17.491 18.130 1.00 26.31 126 MET B C 1
ATOM 2741 O O . MET B 1 126 ? 5.007 18.279 18.323 1.00 26.55 126 MET B O 1
ATOM 2750 N N . LYS B 1 127 ? 6.747 17.564 17.082 1.00 28.68 127 LYS B N 1
ATOM 2751 C CA . LYS B 1 127 ? 6.587 18.612 16.054 1.00 31.01 127 LYS B CA 1
ATOM 2752 C C . LYS B 1 127 ? 5.248 18.494 15.329 1.00 31.02 127 LYS B C 1
ATOM 2753 O O . LYS B 1 127 ? 4.553 19.495 15.102 1.00 31.12 127 LYS B O 1
ATOM 2759 N N . LYS B 1 128 ? 4.895 17.258 14.983 1.00 29.36 128 LYS B N 1
ATOM 2760 C CA . LYS B 1 128 ? 3.666 16.909 14.270 1.00 30.86 128 LYS B CA 1
ATOM 2761 C C . LYS B 1 128 ? 2.381 16.998 15.122 1.00 29.72 128 LYS B C 1
ATOM 2762 O O . LYS B 1 128 ? 1.268 16.976 14.577 1.00 28.47 128 LYS B O 1
ATOM 2768 N N . ARG B 1 129 ? 2.537 17.078 16.445 1.00 28.95 129 ARG B N 1
ATOM 2769 C CA . ARG B 1 129 ? 1.429 17.004 17.404 1.00 27.98 129 ARG B CA 1
ATOM 2770 C C . ARG B 1 129 ? 0.536 15.768 17.206 1.00 27.58 129 ARG B C 1
ATOM 2771 O O . ARG B 1 129 ? -0.690 15.817 17.296 1.00 28.11 129 ARG B O 1
ATOM 2779 N N . CYS B 1 130 ? 1.198 14.644 16.948 1.00 26.74 130 CYS B N 1
ATOM 2780 C CA . CYS B 1 130 ? 0.529 13.364 16.772 1.00 28.15 130 CYS B CA 1
ATOM 2781 C C . CYS B 1 130 ? 1.563 12.249 16.888 1.00 24.56 130 CYS B C 1
ATOM 2782 O O . CYS B 1 130 ? 2.671 12.366 16.371 1.00 24.80 130 CYS B O 1
ATOM 2785 N N . GLY B 1 131 ? 1.215 11.161 17.563 1.00 22.62 131 GLY B N 1
ATOM 2786 C CA . GLY B 1 131 ? 2.099 10.018 17.595 1.00 20.98 131 GLY B CA 1
ATOM 2787 C C . GLY B 1 131 ? 1.576 8.917 18.502 1.00 20.03 131 GLY B C 1
ATOM 2788 O O . GLY B 1 131 ? 0.676 9.139 19.340 1.00 20.69 131 GLY B O 1
ATOM 2789 N N . ARG B 1 132 ? 2.139 7.728 18.314 1.00 19.34 132 ARG B N 1
ATOM 2790 C CA . ARG B 1 132 ? 1.805 6.566 19.122 1.00 19.11 132 ARG B CA 1
ATOM 2791 C C . ARG B 1 132 ? 3.058 5.797 19.464 1.00 18.64 132 ARG B C 1
ATOM 2792 O O . ARG B 1 132 ? 3.825 5.428 18.580 1.00 19.67 132 ARG B O 1
ATOM 2800 N N . ILE B 1 133 ? 3.264 5.540 20.750 1.00 18.08 133 ILE B N 1
ATOM 2801 C CA . ILE B 1 133 ? 4.293 4.611 21.195 1.00 17.54 133 ILE B CA 1
ATOM 2802 C C . ILE B 1 133 ? 3.582 3.506 21.984 1.00 17.42 133 ILE B C 1
ATOM 2803 O O . ILE B 1 133 ? 2.821 3.784 22.929 1.00 17.18 133 ILE B O 1
ATOM 2808 N N . ILE B 1 134 ? 3.795 2.271 21.561 1.00 17.33 134 ILE B N 1
ATOM 2809 C CA . ILE B 1 134 ? 3.151 1.111 22.174 1.00 17.04 134 ILE B CA 1
ATOM 2810 C C . ILE B 1 134 ? 4.240 0.099 22.439 1.00 17.14 134 ILE B C 1
ATOM 2811 O O . ILE B 1 134 ? 4.961 -0.279 21.520 1.00 17.72 134 ILE B O 1
ATOM 2816 N N . THR B 1 135 ? 4.357 -0.347 23.685 1.00 15.76 135 THR B N 1
ATOM 2817 C CA . THR B 1 135 ? 5.365 -1.325 24.056 1.00 15.96 135 THR B CA 1
ATOM 2818 C C . THR B 1 135 ? 4.713 -2.622 24.472 1.00 16.60 135 THR B C 1
ATOM 2819 O O . THR B 1 135 ? 3.686 -2.619 25.133 1.00 16.65 135 THR B O 1
ATOM 2823 N N . ILE B 1 136 ? 5.300 -3.734 24.053 1.00 16.21 136 ILE B N 1
ATOM 2824 C CA . ILE B 1 136 ? 4.761 -5.033 24.390 1.00 16.83 136 ILE B CA 1
ATOM 2825 C C . ILE B 1 136 ? 5.408 -5.429 25.713 1.00 17.68 136 ILE B C 1
ATOM 2826 O O . ILE B 1 136 ? 6.637 -5.658 25.801 1.00 17.92 136 ILE B O 1
ATOM 2831 N N . GLY B 1 137 ? 4.575 -5.447 26.755 1.00 16.71 137 GLY B N 1
ATOM 2832 C CA . GLY B 1 137 ? 4.990 -5.807 28.090 1.00 16.44 137 GLY B CA 1
ATOM 2833 C C . GLY B 1 137 ? 4.756 -7.301 28.302 1.00 15.96 137 GLY B C 1
ATOM 2834 O O . GLY B 1 137 ? 4.940 -8.090 27.386 1.00 17.55 137 GLY B O 1
ATOM 2835 N N . SER B 1 138 ? 4.363 -7.680 29.510 1.00 15.42 138 SER B N 1
ATOM 2836 C CA . SER B 1 138 ? 3.951 -9.047 29.825 1.00 15.78 138 SER B CA 1
ATOM 2837 C C . SER B 1 138 ? 3.158 -9.041 31.107 1.00 15.34 138 SER B C 1
ATOM 2838 O O . SER B 1 138 ? 3.437 -8.234 32.021 1.00 14.80 138 SER B O 1
ATOM 2841 N N . VAL B 1 139 ? 2.251 -9.997 31.234 1.00 15.23 139 VAL B N 1
ATOM 2842 C CA . VAL B 1 139 ? 1.598 -10.259 32.512 1.00 15.50 139 VAL B CA 1
ATOM 2843 C C . VAL B 1 139 ? 2.618 -10.399 33.642 1.00 15.78 139 VAL B C 1
ATOM 2844 O O . VAL B 1 139 ? 2.347 -10.000 34.781 1.00 15.79 139 VAL B O 1
ATOM 2848 N N . VAL B 1 140 ? 3.807 -10.931 33.321 1.00 14.77 140 VAL B N 1
ATOM 2849 C CA . VAL B 1 140 ? 4.850 -11.157 34.334 1.00 16.18 140 VAL B CA 1
ATOM 2850 C C . VAL B 1 140 ? 5.308 -9.844 34.963 1.00 15.89 140 VAL B C 1
ATOM 2851 O O . VAL B 1 140 ? 5.656 -9.833 36.164 1.00 16.88 140 VAL B O 1
ATOM 2855 N N . GLY B 1 141 ? 5.259 -8.747 34.207 1.00 16.57 141 GLY B N 1
ATOM 2856 C CA . GLY B 1 141 ? 5.573 -7.427 34.752 1.00 16.10 141 GLY B CA 1
ATOM 2857 C C . GLY B 1 141 ? 4.650 -6.987 35.879 1.00 17.23 141 GLY B C 1
ATOM 2858 O O . GLY B 1 141 ? 5.084 -6.241 36.778 1.00 18.01 141 GLY B O 1
ATOM 2859 N N . THR B 1 142 ? 3.427 -7.493 35.884 1.00 15.85 142 THR B N 1
ATOM 2860 C CA . THR B 1 142 ? 2.421 -7.135 36.870 1.00 15.30 142 THR B CA 1
ATOM 2861 C C . THR B 1 142 ? 2.307 -8.161 38.000 1.00 15.82 142 THR B C 1
ATOM 2862 O O . THR B 1 142 ? 2.107 -7.804 39.173 1.00 15.74 142 THR B O 1
ATOM 2866 N N . MET B 1 143 ? 2.376 -9.447 37.655 1.00 16.57 143 MET B N 1
ATOM 2867 C CA . MET B 1 143 ? 2.165 -10.491 38.644 1.00 17.18 143 MET B CA 1
ATOM 2868 C C . MET B 1 143 ? 3.482 -10.977 39.277 1.00 16.36 143 MET B C 1
ATOM 2869 O O . MET B 1 143 ? 3.465 -11.461 40.407 1.00 16.35 143 MET B O 1
ATOM 2874 N N . GLY B 1 144 ? 4.597 -10.839 38.555 1.00 15.79 144 GLY B N 1
ATOM 2875 C CA . GLY B 1 144 ? 5.847 -11.524 38.893 1.00 16.75 144 GLY B CA 1
ATOM 2876 C C . GLY B 1 144 ? 5.793 -13.006 38.586 1.00 17.27 144 GLY B C 1
ATOM 2877 O O . GLY B 1 144 ? 4.725 -13.592 38.449 1.00 18.09 144 GLY B O 1
ATOM 2878 N N . ASN B 1 145 ? 6.957 -13.628 38.506 1.00 17.22 145 ASN B N 1
ATOM 2879 C CA . ASN B 1 145 ? 6.995 -15.067 38.263 1.00 17.22 145 ASN B CA 1
ATOM 2880 C C . ASN B 1 145 ? 8.318 -15.624 38.718 1.00 16.71 145 ASN B C 1
ATOM 2881 O O . ASN B 1 145 ? 9.350 -15.055 38.409 1.00 17.57 145 ASN B O 1
ATOM 2886 N N . ALA B 1 146 ? 8.275 -16.732 39.452 1.00 17.24 146 ALA B N 1
ATOM 2887 C CA . ALA B 1 146 ? 9.493 -17.412 39.870 1.00 18.85 146 ALA B CA 1
ATOM 2888 C C . ALA B 1 146 ? 10.351 -17.765 38.658 1.00 19.36 146 ALA B C 1
ATOM 2889 O O . ALA B 1 146 ? 9.831 -18.257 37.628 1.00 19.99 146 ALA B O 1
ATOM 2891 N N . GLY B 1 147 ? 11.647 -17.452 38.761 1.00 19.06 147 GLY B N 1
ATOM 2892 C CA . GLY B 1 147 ? 12.608 -17.719 37.701 1.00 19.95 147 GLY B CA 1
ATOM 2893 C C . GLY B 1 147 ? 12.689 -16.678 36.611 1.00 19.24 147 GLY B C 1
ATOM 2894 O O . GLY B 1 147 ? 13.503 -16.785 35.696 1.00 20.03 147 GLY B O 1
ATOM 2895 N N . GLN B 1 148 ? 11.866 -15.632 36.723 1.00 18.09 148 GLN B N 1
ATOM 2896 C CA . GLN B 1 148 ? 11.883 -14.538 35.758 1.00 18.35 148 GLN B CA 1
ATOM 2897 C C . GLN B 1 148 ? 12.009 -13.173 36.415 1.00 18.63 148 GLN B C 1
ATOM 2898 O O . GLN B 1 148 ? 11.472 -12.192 35.899 1.00 19.35 148 GLN B O 1
ATOM 2904 N N . ALA B 1 149 ? 12.754 -13.069 37.517 1.00 18.66 149 ALA B N 1
ATOM 2905 C CA . ALA B 1 149 ? 12.884 -11.761 38.173 1.00 18.21 149 ALA B CA 1
ATOM 2906 C C . ALA B 1 149 ? 13.521 -10.681 37.283 1.00 17.05 149 ALA B C 1
ATOM 2907 O O . ALA B 1 149 ? 13.165 -9.504 37.401 1.00 17.03 149 ALA B O 1
ATOM 2909 N N . ASN B 1 150 ? 14.418 -11.075 36.367 1.00 16.95 150 ASN B N 1
ATOM 2910 C CA . ASN B 1 150 ? 14.997 -10.163 35.400 1.00 17.20 150 ASN B CA 1
ATOM 2911 C C . ASN B 1 150 ? 13.937 -9.684 34.405 1.00 16.33 150 ASN B C 1
ATOM 2912 O O . ASN B 1 150 ? 13.767 -8.492 34.174 1.00 16.63 150 ASN B O 1
ATOM 2917 N N . TYR B 1 151 ? 13.244 -10.644 33.802 1.00 16.46 151 TYR B N 1
ATOM 2918 C CA . TYR B 1 151 ? 12.229 -10.324 32.811 1.00 16.44 151 TYR B CA 1
ATOM 2919 C C . TYR B 1 151 ? 11.127 -9.456 33.458 1.00 15.66 151 TYR B C 1
ATOM 2920 O O . TYR B 1 151 ? 10.676 -8.484 32.865 1.00 17.06 151 TYR B O 1
ATOM 2929 N N . ALA B 1 152 ? 10.711 -9.827 34.665 1.00 15.77 152 ALA B N 1
ATOM 2930 C CA . ALA B 1 152 ? 9.680 -9.076 35.395 1.00 16.19 152 ALA B CA 1
ATOM 2931 C C . ALA B 1 152 ? 10.131 -7.650 35.671 1.00 16.12 152 ALA B C 1
ATOM 2932 O O . ALA B 1 152 ? 9.322 -6.705 35.580 1.00 16.17 152 ALA B O 1
ATOM 2934 N N . ALA B 1 153 ? 11.392 -7.488 36.068 1.00 16.30 153 ALA B N 1
ATOM 2935 C CA . ALA B 1 153 ? 11.956 -6.144 36.285 1.00 15.97 153 ALA B CA 1
ATOM 2936 C C . ALA B 1 153 ? 11.899 -5.295 35.029 1.00 15.34 153 ALA B C 1
ATOM 2937 O O . ALA B 1 153 ? 11.451 -4.123 35.068 1.00 16.58 153 ALA B O 1
ATOM 2939 N N . ALA B 1 154 ? 12.285 -5.866 33.886 1.00 14.94 154 ALA B N 1
ATOM 2940 C CA . ALA B 1 154 ? 12.224 -5.106 32.626 1.00 16.07 154 ALA B CA 1
ATOM 2941 C C . ALA B 1 154 ? 10.781 -4.768 32.217 1.00 15.66 154 ALA B C 1
ATOM 2942 O O . ALA B 1 154 ? 10.472 -3.642 31.829 1.00 15.88 154 ALA B O 1
ATOM 2944 N N . LYS B 1 155 ? 9.896 -5.752 32.325 1.00 15.87 155 LYS B N 1
ATOM 2945 C CA . LYS B 1 155 ? 8.523 -5.581 31.898 1.00 16.90 155 LYS B CA 1
ATOM 2946 C C . LYS B 1 155 ? 7.722 -4.656 32.824 1.00 16.02 155 LYS B C 1
ATOM 2947 O O . LYS B 1 155 ? 6.851 -3.939 32.366 1.00 17.08 155 LYS B O 1
ATOM 2953 N N . ALA B 1 156 ? 8.039 -4.647 34.115 1.00 14.88 156 ALA B N 1
ATOM 2954 C CA . ALA B 1 156 ? 7.437 -3.679 35.035 1.00 14.57 156 ALA B CA 1
ATOM 2955 C C . ALA B 1 156 ? 8.075 -2.310 34.788 1.00 15.00 156 ALA B C 1
ATOM 2956 O O . ALA B 1 156 ? 7.384 -1.277 34.751 1.00 16.52 156 ALA B O 1
ATOM 2958 N N . GLY B 1 157 ? 9.390 -2.289 34.581 1.00 15.31 157 GLY B N 1
ATOM 2959 C CA . GLY B 1 157 ? 10.111 -1.022 34.408 1.00 15.06 157 GLY B CA 1
ATOM 2960 C C . GLY B 1 157 ? 9.631 -0.236 33.183 1.00 16.00 157 GLY B C 1
ATOM 2961 O O . GLY B 1 157 ? 9.503 0.986 33.217 1.00 16.02 157 GLY B O 1
ATOM 2962 N N . LEU B 1 158 ? 9.262 -0.938 32.115 1.00 16.16 158 LEU B N 1
ATOM 2963 C CA . LEU B 1 158 ? 8.773 -0.248 30.932 1.00 15.99 158 LEU B CA 1
ATOM 2964 C C . LEU B 1 158 ? 7.388 0.396 31.138 1.00 15.44 158 LEU B C 1
ATOM 2965 O O . LEU B 1 158 ? 7.048 1.314 30.414 1.00 16.02 158 LEU B O 1
ATOM 2970 N N . ILE B 1 159 ? 6.615 -0.079 32.112 1.00 15.33 159 ILE B N 1
ATOM 2971 C CA . ILE B 1 159 ? 5.374 0.589 32.475 1.00 15.24 159 ILE B CA 1
ATOM 2972 C C . ILE B 1 159 ? 5.691 1.925 33.162 1.00 14.67 159 ILE B C 1
ATOM 2973 O O . ILE B 1 159 ? 5.089 2.942 32.817 1.00 16.06 159 ILE B O 1
ATOM 2978 N N . GLY B 1 160 ? 6.590 1.919 34.138 1.00 15.72 160 GLY B N 1
ATOM 2979 C CA . GLY B 1 160 ? 6.996 3.171 34.794 1.00 16.13 160 GLY B CA 1
ATOM 2980 C C . GLY B 1 160 ? 7.553 4.178 33.807 1.00 16.04 160 GLY B C 1
ATOM 2981 O O . GLY B 1 160 ? 7.214 5.369 33.846 1.00 16.44 160 GLY B O 1
ATOM 2982 N N . PHE B 1 161 ? 8.388 3.699 32.898 1.00 16.31 161 PHE B N 1
ATOM 2983 C CA . PHE B 1 161 ? 8.883 4.515 31.812 1.00 16.63 161 PHE B CA 1
ATOM 2984 C C . PHE B 1 161 ? 7.737 5.114 31.004 1.00 16.20 161 PHE B C 1
ATOM 2985 O O . PHE B 1 161 ? 7.696 6.310 30.755 1.00 16.93 161 PHE B O 1
ATOM 2993 N N . SER B 1 162 ? 6.796 4.277 30.587 1.00 15.88 162 SER B N 1
ATOM 2994 C CA . SER B 1 162 ? 5.724 4.704 29.721 1.00 15.82 162 SER B CA 1
ATOM 2995 C C . SER B 1 162 ? 4.796 5.729 30.371 1.00 16.26 162 SER B C 1
ATOM 2996 O O . SER B 1 162 ? 4.346 6.683 29.710 1.00 16.73 162 SER B O 1
ATOM 2999 N N . LYS B 1 163 ? 4.515 5.542 31.661 1.00 16.20 163 LYS B N 1
ATOM 3000 C CA . LYS B 1 163 ? 3.701 6.513 32.388 1.00 16.89 163 LYS B CA 1
ATOM 3001 C C . LYS B 1 163 ? 4.363 7.889 32.431 1.00 16.44 163 LYS B C 1
ATOM 3002 O O . LYS B 1 163 ? 3.696 8.908 32.245 1.00 17.23 163 LYS B O 1
ATOM 3008 N N . SER B 1 164 ? 5.657 7.902 32.677 1.00 17.31 164 SER B N 1
ATOM 3009 C CA . SER B 1 164 ? 6.416 9.151 32.743 1.00 17.65 164 SER B CA 1
ATOM 3010 C C . SER B 1 164 ? 6.484 9.816 31.380 1.00 18.47 164 SER B C 1
ATOM 3011 O O . SER B 1 164 ? 6.210 11.023 31.252 1.00 18.93 164 SER B O 1
ATOM 3014 N N . LEU B 1 165 ? 6.805 9.043 30.346 1.00 17.76 165 LEU B N 1
ATOM 3015 C CA . LEU B 1 165 ? 6.818 9.608 29.000 1.00 19.05 165 LEU B CA 1
ATOM 3016 C C . LEU B 1 165 ? 5.443 10.088 28.581 1.00 19.00 165 LEU B C 1
ATOM 3017 O O . LEU B 1 165 ? 5.302 11.168 27.996 1.00 18.74 165 LEU B O 1
ATOM 3022 N N . ALA B 1 166 ? 4.398 9.340 28.915 1.00 17.96 166 ALA B N 1
ATOM 3023 C CA . ALA B 1 166 ? 3.053 9.766 28.615 1.00 18.49 166 ALA B CA 1
ATOM 3024 C C . ALA B 1 166 ? 2.771 11.152 29.186 1.00 18.05 166 ALA B C 1
ATOM 3025 O O . ALA B 1 166 ? 2.158 11.982 28.526 1.00 19.05 166 ALA B O 1
ATOM 3027 N N . ARG B 1 167 ? 3.211 11.397 30.416 1.00 17.96 167 ARG B N 1
ATOM 3028 C CA . ARG B 1 167 ? 2.976 12.702 31.065 1.00 18.59 167 ARG B CA 1
ATOM 3029 C C . ARG B 1 167 ? 3.708 13.838 30.333 1.00 19.82 167 ARG B C 1
ATOM 3030 O O . ARG B 1 167 ? 3.224 14.987 30.298 1.00 21.45 167 ARG B O 1
ATOM 3038 N N . GLU B 1 168 ? 4.866 13.519 29.769 1.00 19.44 168 GLU B N 1
ATOM 3039 C CA . GLU B 1 168 ? 5.683 14.521 29.055 1.00 20.15 168 GLU B CA 1
ATOM 3040 C C . GLU B 1 168 ? 5.093 14.953 27.720 1.00 22.16 168 GLU B C 1
ATOM 3041 O O . GLU B 1 168 ? 5.289 16.099 27.297 1.00 23.82 168 GLU B O 1
ATOM 3047 N N . VAL B 1 169 ? 4.396 14.046 27.051 1.00 20.39 169 VAL B N 1
ATOM 3048 C CA . VAL B 1 169 ? 3.996 14.236 25.648 1.00 21.38 169 VAL B CA 1
ATOM 3049 C C . VAL B 1 169 ? 2.476 14.313 25.399 1.00 20.54 169 VAL B C 1
ATOM 3050 O O . VAL B 1 169 ? 2.040 14.581 24.274 1.00 20.46 169 VAL B O 1
ATOM 3054 N N . ALA B 1 170 ? 1.664 14.078 26.432 1.00 20.59 170 ALA B N 1
ATOM 3055 C CA . ALA B 1 170 ? 0.217 13.977 26.264 1.00 21.15 170 ALA B CA 1
ATOM 3056 C C . ALA B 1 170 ? -0.423 15.237 25.680 1.00 21.73 170 ALA B C 1
ATOM 3057 O O . ALA B 1 170 ? -1.372 15.134 24.909 1.00 23.42 170 ALA B O 1
ATOM 3059 N N . SER B 1 171 ? 0.102 16.405 26.063 1.00 23.72 171 SER B N 1
ATOM 3060 C CA . SER B 1 171 ? -0.490 17.676 25.637 1.00 25.34 171 SER B CA 1
ATOM 3061 C C . SER B 1 171 ? -0.298 17.945 24.165 1.00 26.78 171 SER B C 1
ATOM 3062 O O . SER B 1 171 ? -0.980 18.813 23.619 1.00 27.70 171 SER B O 1
ATOM 3065 N N . ARG B 1 172 ? 0.631 17.227 23.528 1.00 26.87 172 ARG B N 1
ATOM 3066 C CA . ARG B 1 172 ? 0.865 17.345 22.088 1.00 27.61 172 ARG B CA 1
ATOM 3067 C C . ARG B 1 172 ? 0.322 16.159 21.292 1.00 25.78 172 ARG B C 1
ATOM 3068 O O . ARG B 1 172 ? 0.868 15.822 20.247 1.00 26.94 172 ARG B O 1
ATOM 3076 N N . GLY B 1 173 ? -0.742 15.520 21.792 1.00 24.64 173 GLY B N 1
ATOM 3077 C CA . GLY B 1 173 ? -1.480 14.526 21.022 1.00 23.43 173 GLY B CA 1
ATOM 3078 C C . GLY B 1 173 ? -0.762 13.216 20.750 1.00 23.71 173 GLY B C 1
ATOM 3079 O O . GLY B 1 173 ? -1.038 12.551 19.753 1.00 23.31 173 GLY B O 1
ATOM 3080 N N . ILE B 1 174 ? 0.171 12.876 21.626 1.00 21.49 174 ILE B N 1
ATOM 3081 C CA . ILE B 1 174 ? 0.946 11.643 21.520 1.00 20.91 174 ILE B CA 1
ATOM 3082 C C . ILE B 1 174 ? 0.509 10.788 22.689 1.00 19.04 174 ILE B C 1
ATOM 3083 O O . ILE B 1 174 ? 0.331 11.286 23.795 1.00 20.14 174 ILE B O 1
ATOM 3088 N N . THR B 1 175 ? 0.250 9.513 22.414 1.00 18.28 175 THR B N 1
ATOM 3089 C CA . THR B 1 175 ? -0.063 8.587 23.498 1.00 17.80 175 THR B CA 1
ATOM 3090 C C . THR B 1 175 ? 1.048 7.547 23.625 1.00 16.77 175 THR B C 1
ATOM 3091 O O . THR B 1 175 ? 1.731 7.190 22.647 1.00 17.36 175 THR B O 1
ATOM 3095 N N . VAL B 1 176 ? 1.205 7.063 24.847 1.00 16.62 176 VAL B N 1
ATOM 3096 C CA . VAL B 1 176 ? 2.254 6.109 25.211 1.00 16.95 176 VAL B CA 1
ATOM 3097 C C . VAL B 1 176 ? 1.632 5.054 26.136 1.00 17.11 176 VAL B C 1
ATOM 3098 O O . VAL B 1 176 ? 1.186 5.370 27.248 1.00 17.07 176 VAL B O 1
ATOM 3102 N N . ASN B 1 177 ? 1.575 3.824 25.637 1.00 16.50 177 ASN B N 1
ATOM 3103 C CA . ASN B 1 177 ? 0.819 2.754 26.280 1.00 16.16 177 ASN B CA 1
ATOM 3104 C C . ASN B 1 177 ? 1.573 1.445 26.222 1.00 15.42 177 ASN B C 1
ATOM 3105 O O . ASN B 1 177 ? 2.553 1.283 25.460 1.00 14.83 177 ASN B O 1
ATOM 3110 N N . VAL B 1 178 ? 1.069 0.489 27.009 1.00 14.71 178 VAL B N 1
ATOM 3111 C CA . VAL B 1 178 ? 1.634 -0.871 27.071 1.00 15.15 178 VAL B CA 1
ATOM 3112 C C . VAL B 1 178 ? 0.542 -1.895 26.804 1.00 15.32 178 VAL B C 1
ATOM 3113 O O . VAL B 1 178 ? -0.580 -1.758 27.310 1.00 15.05 178 VAL B O 1
ATOM 3117 N N . VAL B 1 179 ? 0.849 -2.903 25.986 1.00 14.50 179 VAL B N 1
ATOM 3118 C CA . VAL B 1 179 ? -0.021 -4.067 25.838 1.00 14.60 179 VAL B CA 1
ATOM 3119 C C . VAL B 1 179 ? 0.702 -5.215 26.533 1.00 14.16 179 VAL B C 1
ATOM 3120 O O . VAL B 1 179 ? 1.854 -5.491 26.193 1.00 15.63 179 VAL B O 1
ATOM 3124 N N . ALA B 1 180 ? 0.025 -5.857 27.483 1.00 13.92 180 ALA B N 1
ATOM 3125 C CA . ALA B 1 180 ? 0.655 -6.908 28.320 1.00 14.42 180 ALA B CA 1
ATOM 3126 C C . ALA B 1 180 ? 0.025 -8.272 28.017 1.00 14.49 180 ALA B C 1
ATOM 3127 O O . ALA B 1 180 ? -1.027 -8.598 28.553 1.00 14.41 180 ALA B O 1
ATOM 3129 N N . PRO B 1 181 ? 0.687 -9.081 27.162 1.00 15.07 181 PRO B N 1
ATOM 3130 C CA . PRO B 1 181 ? 0.130 -10.401 26.895 1.00 15.49 181 PRO B CA 1
ATOM 3131 C C . PRO B 1 181 ? 0.323 -11.349 28.042 1.00 15.29 181 PRO B C 1
ATOM 3132 O O . PRO B 1 181 ? 1.313 -11.240 28.769 1.00 15.48 181 PRO B O 1
ATOM 3136 N N . GLY B 1 182 ? -0.597 -12.295 28.155 1.00 15.28 182 GLY B N 1
ATOM 3137 C CA . GLY B 1 182 ? -0.411 -13.516 28.935 1.00 14.72 182 GLY B CA 1
ATOM 3138 C C . GLY B 1 182 ? 0.346 -14.575 28.145 1.00 16.16 182 GLY B C 1
ATOM 3139 O O . GLY B 1 182 ? 1.283 -14.246 27.453 1.00 19.36 182 GLY B O 1
ATOM 3140 N N . PHE B 1 183 ? -0.080 -15.827 28.228 1.00 16.22 183 PHE B N 1
ATOM 3141 C CA . PHE B 1 183 ? 0.540 -16.891 27.427 1.00 17.96 183 PHE B CA 1
ATOM 3142 C C . PHE B 1 183 ? 0.035 -16.826 25.987 1.00 18.13 183 PHE B C 1
ATOM 3143 O O . PHE B 1 183 ? -1.153 -16.987 25.743 1.00 18.58 183 PHE B O 1
ATOM 3151 N N . ILE B 1 184 ? 0.953 -16.645 25.048 1.00 18.50 184 ILE B N 1
ATOM 3152 C CA . ILE B 1 184 ? 0.631 -16.570 23.620 1.00 19.57 184 ILE B CA 1
ATOM 3153 C C . ILE B 1 184 ? 1.255 -17.789 22.938 1.00 20.84 184 ILE B C 1
ATOM 3154 O O . ILE B 1 184 ? 2.381 -18.174 23.252 1.00 20.65 184 ILE B O 1
ATOM 3159 N N . GLU B 1 185 ? 0.509 -18.399 22.025 1.00 21.56 185 GLU B N 1
ATOM 3160 C CA . GLU B 1 185 ? 1.045 -19.526 21.256 1.00 22.40 185 GLU B CA 1
ATOM 3161 C C . GLU B 1 185 ? 2.169 -19.070 20.333 1.00 23.66 185 GLU B C 1
ATOM 3162 O O . GLU B 1 185 ? 1.972 -18.203 19.506 1.00 24.09 185 GLU B O 1
ATOM 3168 N N . THR B 1 186 ? 3.333 -19.680 20.503 1.00 25.24 186 THR B N 1
ATOM 3169 C CA . THR B 1 186 ? 4.521 -19.434 19.676 1.00 27.46 186 THR B CA 1
ATOM 3170 C C . THR B 1 186 ? 5.129 -20.778 19.315 1.00 27.66 186 THR B C 1
ATOM 3171 O O . THR B 1 186 ? 4.648 -21.836 19.755 1.00 25.14 186 THR B O 1
ATOM 3175 N N . ASP B 1 187 ? 6.222 -20.742 18.552 1.00 29.65 187 ASP B N 1
ATOM 3176 C CA . ASP B 1 187 ? 7.000 -21.964 18.292 1.00 31.59 187 ASP B CA 1
ATOM 3177 C C . ASP B 1 187 ? 7.474 -22.638 19.567 1.00 32.15 187 ASP B C 1
ATOM 3178 O O . ASP B 1 187 ? 7.488 -23.874 19.672 1.00 31.95 187 ASP B O 1
ATOM 3183 N N . MET B 1 188 ? 7.839 -21.825 20.548 1.00 31.17 188 MET B N 1
ATOM 3184 C CA . MET B 1 188 ? 8.223 -22.344 21.849 1.00 33.64 188 MET B CA 1
ATOM 3185 C C . MET B 1 188 ? 7.118 -23.192 22.494 1.00 29.81 188 MET B C 1
ATOM 3186 O O . MET B 1 188 ? 7.376 -24.322 22.906 1.00 29.15 188 MET B O 1
ATOM 3191 N N . THR B 1 189 ? 5.903 -22.653 22.594 1.00 26.14 189 THR B N 1
ATOM 3192 C CA . THR B 1 189 ? 4.827 -23.388 23.282 1.00 24.96 189 THR B CA 1
ATOM 3193 C C . THR B 1 189 ? 4.340 -24.591 22.470 1.00 23.67 189 THR B C 1
ATOM 3194 O O . THR B 1 189 ? 3.917 -25.594 23.044 1.00 25.14 189 THR B O 1
ATOM 3198 N N . ARG B 1 190 ? 4.427 -24.485 21.154 1.00 22.54 190 ARG B N 1
ATOM 3199 C CA . ARG B 1 190 ? 4.080 -25.607 20.265 1.00 24.63 190 ARG B CA 1
ATOM 3200 C C . ARG B 1 190 ? 4.973 -26.835 20.494 1.00 25.86 190 ARG B C 1
ATOM 3201 O O . ARG B 1 190 ? 4.515 -27.966 20.296 1.00 28.18 190 ARG B O 1
ATOM 3209 N N . ALA B 1 191 ? 6.219 -26.618 20.919 1.00 28.75 191 ALA B N 1
ATOM 3210 C CA . ALA B 1 191 ? 7.167 -27.721 21.183 1.00 29.17 191 ALA B CA 1
ATOM 3211 C C . ALA B 1 191 ? 7.071 -28.339 22.586 1.00 31.10 191 ALA B C 1
ATOM 3212 O O . ALA B 1 191 ? 7.749 -29.327 22.881 1.00 31.44 191 ALA B O 1
ATOM 3214 N N . LEU B 1 192 ? 6.246 -27.764 23.459 1.00 29.08 192 LEU B N 1
ATOM 3215 C CA . LEU B 1 192 ? 6.071 -28.280 24.822 1.00 29.44 192 LEU B CA 1
ATOM 3216 C C . LEU B 1 192 ? 5.387 -29.643 24.842 1.00 31.06 192 LEU B C 1
ATOM 3217 O O . LEU B 1 192 ? 4.638 -29.965 23.940 1.00 31.37 192 LEU B O 1
ATOM 3222 N N . SER B 1 193 ? 5.643 -30.414 25.890 1.00 34.98 193 SER B N 1
ATOM 3223 C CA . SER B 1 193 ? 4.919 -31.668 26.117 1.00 39.16 193 SER B CA 1
ATOM 3224 C C . SER B 1 193 ? 3.450 -31.400 26.444 1.00 42.81 193 SER B C 1
ATOM 3225 O O . SER B 1 193 ? 3.033 -30.249 26.660 1.00 39.59 193 SER B O 1
ATOM 3228 N N . ASP B 1 194 ? 2.675 -32.479 26.490 1.00 43.61 194 ASP B N 1
ATOM 3229 C CA . ASP B 1 194 ? 1.261 -32.416 26.874 1.00 44.27 194 ASP B CA 1
ATOM 3230 C C . ASP B 1 194 ? 1.094 -31.901 28.290 1.00 43.17 194 ASP B C 1
ATOM 3231 O O . ASP B 1 194 ? 0.305 -30.978 28.523 1.00 43.66 194 ASP B O 1
ATOM 3236 N N . ASP B 1 195 ? 1.836 -32.501 29.222 1.00 43.23 195 ASP B N 1
ATOM 3237 C CA . ASP B 1 195 ? 1.793 -32.114 30.636 1.00 42.58 195 ASP B CA 1
ATOM 3238 C C . ASP B 1 195 ? 2.188 -30.653 30.836 1.00 40.91 195 ASP B C 1
ATOM 3239 O O . ASP B 1 195 ? 1.613 -29.970 31.681 1.00 40.94 195 ASP B O 1
ATOM 3244 N N . GLN B 1 196 ? 3.170 -30.193 30.061 1.00 38.90 196 GLN B N 1
ATOM 3245 C CA . GLN B 1 196 ? 3.627 -28.805 30.140 1.00 35.78 196 GLN B CA 1
ATOM 3246 C C . GLN B 1 196 ? 2.551 -27.833 29.647 1.00 31.64 196 GLN B C 1
ATOM 3247 O O . GLN B 1 196 ? 2.281 -26.837 30.321 1.00 30.21 196 GLN B O 1
ATOM 3253 N N . ARG B 1 197 ? 1.941 -28.110 28.490 1.00 29.26 197 ARG B N 1
ATOM 3254 C CA . ARG B 1 197 ? 0.832 -27.271 27.992 1.00 28.19 197 ARG B CA 1
ATOM 3255 C C . ARG B 1 197 ? -0.331 -27.262 28.973 1.00 27.75 197 ARG B C 1
ATOM 3256 O O . ARG B 1 197 ? -0.959 -26.218 29.200 1.00 27.40 197 ARG B O 1
ATOM 3264 N N . ALA B 1 198 ? -0.642 -28.423 29.545 1.00 26.86 198 ALA B N 1
ATOM 3265 C CA . ALA B 1 198 ? -1.762 -28.506 30.494 1.00 26.38 198 ALA B CA 1
ATOM 3266 C C . ALA B 1 198 ? -1.503 -27.635 31.730 1.00 25.66 198 ALA B C 1
ATOM 3267 O O . ALA B 1 198 ? -2.428 -27.009 32.251 1.00 24.94 198 ALA B O 1
ATOM 3269 N N . GLY B 1 199 ? -0.253 -27.628 32.194 1.00 25.37 199 GLY B N 1
ATOM 3270 C CA . GLY B 1 199 ? 0.190 -26.759 33.296 1.00 24.54 199 GLY B CA 1
ATOM 3271 C C . GLY B 1 199 ? 0.034 -25.271 33.004 1.00 23.62 199 GLY B C 1
ATOM 3272 O O . GLY B 1 199 ? -0.287 -24.490 33.904 1.00 24.41 199 GLY B O 1
ATOM 3273 N N . ILE B 1 200 ? 0.288 -24.884 31.762 1.00 22.62 200 ILE B N 1
ATOM 3274 C CA . ILE B 1 200 ? 0.052 -23.494 31.322 1.00 22.14 200 ILE B CA 1
ATOM 3275 C C . ILE B 1 200 ? -1.457 -23.200 31.308 1.00 21.24 200 ILE B C 1
ATOM 3276 O O . ILE B 1 200 ? -1.943 -22.215 31.898 1.00 20.44 200 ILE B O 1
ATOM 3281 N N . LEU B 1 201 ? -2.214 -24.041 30.614 1.00 20.09 201 LEU B N 1
ATOM 3282 C CA . LEU B 1 201 ? -3.666 -23.820 30.477 1.00 20.65 201 LEU B CA 1
ATOM 3283 C C . LEU B 1 201 ? -4.406 -23.732 31.814 1.00 20.11 201 LEU B C 1
ATOM 3284 O O . LEU B 1 201 ? -5.360 -22.967 31.971 1.00 18.71 201 LEU B O 1
ATOM 3289 N N . ALA B 1 202 ? -3.959 -24.485 32.813 1.00 19.00 202 ALA B N 1
ATOM 3290 C CA . ALA B 1 202 ? -4.571 -24.441 34.118 1.00 18.71 202 ALA B CA 1
ATOM 3291 C C . ALA B 1 202 ? -4.521 -23.053 34.760 1.00 17.89 202 ALA B C 1
ATOM 3292 O O . ALA B 1 202 ? -5.356 -22.749 35.606 1.00 20.58 202 ALA B O 1
ATOM 3294 N N . GLN B 1 203 ? -3.569 -22.240 34.315 1.00 18.38 203 GLN B N 1
ATOM 3295 C CA . GLN B 1 203 ? -3.402 -20.886 34.862 1.00 19.13 203 GLN B CA 1
ATOM 3296 C C . GLN B 1 203 ? -4.342 -19.872 34.225 1.00 19.14 203 GLN B C 1
ATOM 3297 O O . GLN B 1 203 ? -4.428 -18.736 34.711 1.00 19.52 203 GLN B O 1
ATOM 3303 N N . VAL B 1 204 ? -5.037 -20.265 33.152 1.00 17.53 204 VAL B N 1
ATOM 3304 C CA . VAL B 1 204 ? -5.756 -19.300 32.299 1.00 17.57 204 VAL B CA 1
ATOM 3305 C C . VAL B 1 204 ? -7.245 -19.638 32.347 1.00 17.76 204 VAL B C 1
ATOM 3306 O O . VAL B 1 204 ? -7.668 -20.672 31.802 1.00 18.98 204 VAL B O 1
ATOM 3310 N N . PRO B 1 205 ? -8.077 -18.795 32.972 1.00 17.67 205 PRO B N 1
ATOM 3311 C CA . PRO B 1 205 ? -9.523 -19.041 33.003 1.00 17.42 205 PRO B CA 1
ATOM 3312 C C . PRO B 1 205 ? -10.142 -19.273 31.629 1.00 17.41 205 PRO B C 1
ATOM 3313 O O . PRO B 1 205 ? -10.996 -20.162 31.498 1.00 17.65 205 PRO B O 1
ATOM 3317 N N . ALA B 1 206 ? -9.702 -18.540 30.612 1.00 16.73 206 ALA B N 1
ATOM 3318 C CA . ALA B 1 206 ? -10.183 -18.782 29.240 1.00 16.91 206 ALA B CA 1
ATOM 3319 C C . ALA B 1 206 ? -9.917 -20.209 28.734 1.00 17.92 206 ALA B C 1
ATOM 3320 O O . ALA B 1 206 ? -10.598 -20.675 27.820 1.00 19.13 206 ALA B O 1
ATOM 3322 N N . GLY B 1 207 ? -8.921 -20.872 29.308 1.00 18.00 207 GLY B N 1
ATOM 3323 C CA . GLY B 1 207 ? -8.662 -22.267 29.014 1.00 19.44 207 GLY B CA 1
ATOM 3324 C C . GLY B 1 207 ? -8.002 -22.517 27.679 1.00 20.53 207 GLY B C 1
ATOM 3325 O O . GLY B 1 207 ? -8.043 -23.639 27.186 1.00 22.11 207 GLY B O 1
ATOM 3326 N N . ARG B 1 208 ? -7.379 -21.495 27.111 1.00 17.90 208 ARG B N 1
ATOM 3327 C CA . ARG B 1 208 ? -6.647 -21.567 25.858 1.00 17.84 208 ARG B CA 1
ATOM 3328 C C . ARG B 1 208 ? -5.452 -20.623 25.895 1.00 18.13 208 ARG B C 1
ATOM 3329 O O . ARG B 1 208 ? -5.424 -19.695 26.726 1.00 18.12 208 ARG B O 1
ATOM 3337 N N . LEU B 1 209 ? -4.514 -20.817 24.984 1.00 18.98 209 LEU B N 1
ATOM 3338 C CA . LEU B 1 209 ? -3.444 -19.844 24.776 1.00 19.48 209 LEU B CA 1
ATOM 3339 C C . LEU B 1 209 ? -3.998 -18.715 23.936 1.00 20.33 209 LEU B C 1
ATOM 3340 O O . LEU B 1 209 ? -4.959 -18.913 23.169 1.00 21.78 209 LEU B O 1
ATOM 3345 N N . GLY B 1 210 ? -3.378 -17.544 24.065 1.00 18.48 210 GLY B N 1
ATOM 3346 C CA . GLY B 1 210 ? -3.738 -16.423 23.218 1.00 18.38 210 GLY B CA 1
ATOM 3347 C C . GLY B 1 210 ? -3.080 -16.582 21.865 1.00 19.66 210 GLY B C 1
ATOM 3348 O O . GLY B 1 210 ? -2.063 -17.272 21.722 1.00 20.42 210 GLY B O 1
ATOM 3349 N N . GLY B 1 211 ? -3.653 -15.939 20.870 1.00 18.69 211 GLY B N 1
ATOM 3350 C CA . GLY B 1 211 ? -3.029 -15.869 19.547 1.00 19.94 211 GLY B CA 1
ATOM 3351 C C . GLY B 1 211 ? -2.211 -14.624 19.360 1.00 19.73 211 GLY B C 1
ATOM 3352 O O . GLY B 1 211 ? -2.544 -13.555 19.888 1.00 19.30 211 GLY B O 1
ATOM 3353 N N . ALA B 1 212 ? -1.146 -14.723 18.571 1.00 18.96 212 ALA B N 1
ATOM 3354 C CA . ALA B 1 212 ? -0.350 -13.567 18.192 1.00 19.07 212 ALA B CA 1
ATOM 3355 C C . ALA B 1 212 ? -1.238 -12.483 17.581 1.00 19.19 212 ALA B C 1
ATOM 3356 O O . ALA B 1 212 ? -1.030 -11.291 17.836 1.00 18.93 212 ALA B O 1
ATOM 3358 N N . GLN B 1 213 ? -2.235 -12.881 16.773 1.00 19.33 213 GLN B N 1
ATOM 3359 C CA . GLN B 1 213 ? -3.153 -11.897 16.187 1.00 19.82 213 GLN B CA 1
ATOM 3360 C C . GLN B 1 213 ? -3.963 -11.109 17.224 1.00 19.37 213 GLN B C 1
ATOM 3361 O O . GLN B 1 213 ? -4.369 -9.979 16.953 1.00 18.34 213 GLN B O 1
ATOM 3367 N N . GLU B 1 214 ? -4.218 -11.717 18.385 1.00 17.30 214 GLU B N 1
ATOM 3368 C CA . GLU B 1 214 ? -5.010 -11.086 19.431 1.00 17.04 214 GLU B CA 1
ATOM 3369 C C . GLU B 1 214 ? -4.209 -9.933 20.049 1.00 16.57 214 GLU B C 1
ATOM 3370 O O . GLU B 1 214 ? -4.745 -8.858 20.361 1.00 17.29 214 GLU B O 1
ATOM 3376 N N . ILE B 1 215 ? -2.908 -10.123 20.159 1.00 16.02 215 ILE B N 1
ATOM 3377 C CA . ILE B 1 215 ? -2.059 -9.051 20.612 1.00 16.16 215 ILE B CA 1
ATOM 3378 C C . ILE B 1 215 ? -1.978 -7.992 19.533 1.00 17.23 215 ILE B C 1
ATOM 3379 O O . ILE B 1 215 ? -2.080 -6.795 19.811 1.00 16.84 215 ILE B O 1
ATOM 3384 N N . ALA B 1 216 ? -1.856 -8.403 18.280 1.00 17.64 216 ALA B N 1
ATOM 3385 C CA . ALA B 1 216 ? -1.870 -7.440 17.193 1.00 16.99 216 ALA B CA 1
ATOM 3386 C C . ALA B 1 216 ? -3.149 -6.575 17.156 1.00 16.88 216 ALA B C 1
ATOM 3387 O O . ALA B 1 216 ? -3.065 -5.395 16.887 1.00 18.27 216 ALA B O 1
ATOM 3389 N N . SER B 1 217 ? -4.310 -7.188 17.379 1.00 16.89 217 SER B N 1
ATOM 3390 C CA . SER B 1 217 ? -5.573 -6.444 17.467 1.00 18.02 217 SER B CA 1
ATOM 3391 C C . SER B 1 217 ? -5.555 -5.358 18.527 1.00 16.97 217 SER B C 1
ATOM 3392 O O . SER B 1 217 ? -6.034 -4.248 18.304 1.00 17.49 217 SER B O 1
ATOM 3395 N N . ALA B 1 218 ? -5.001 -5.683 19.684 1.00 16.83 218 ALA B N 1
ATOM 3396 C CA . ALA B 1 218 ? -4.942 -4.717 20.775 1.00 17.06 218 ALA B CA 1
ATOM 3397 C C . ALA B 1 218 ? -4.000 -3.552 20.437 1.00 16.75 218 ALA B C 1
ATOM 3398 O O . ALA B 1 218 ? -4.298 -2.380 20.676 1.00 17.05 218 ALA B O 1
ATOM 3400 N N . VAL B 1 219 ? -2.844 -3.889 19.870 1.00 16.84 219 VAL B N 1
ATOM 3401 C CA . VAL B 1 219 ? -1.889 -2.880 19.451 1.00 17.05 219 VAL B CA 1
ATOM 3402 C C . VAL B 1 219 ? -2.499 -1.949 18.391 1.00 17.18 219 VAL B C 1
ATOM 3403 O O . VAL B 1 219 ? -2.370 -0.743 18.471 1.00 16.79 219 VAL B O 1
ATOM 3407 N N . ALA B 1 220 ? -3.181 -2.538 17.410 1.00 17.55 220 ALA B N 1
ATOM 3408 C CA . ALA B 1 220 ? -3.785 -1.767 16.304 1.00 18.00 220 ALA B CA 1
ATOM 3409 C C . ALA B 1 220 ? -4.872 -0.840 16.832 1.00 18.42 220 ALA B C 1
ATOM 3410 O O . ALA B 1 220 ? -4.980 0.304 16.385 1.00 18.96 220 ALA B O 1
ATOM 3412 N N . PHE B 1 221 ? -5.643 -1.305 17.810 1.00 17.18 221 PHE B N 1
ATOM 3413 C CA . PHE B 1 221 ? -6.615 -0.421 18.460 1.00 17.40 221 PHE B CA 1
ATOM 3414 C C . PHE B 1 221 ? -5.933 0.785 19.102 1.00 17.05 221 PHE B C 1
ATOM 3415 O O . PHE B 1 221 ? -6.304 1.932 18.847 1.00 17.34 221 PHE B O 1
ATOM 3423 N N . LEU B 1 222 ? -4.935 0.544 19.942 1.00 16.02 222 LEU B N 1
ATOM 3424 C CA . LEU B 1 222 ? -4.245 1.657 20.602 1.00 16.29 222 LEU B CA 1
ATOM 3425 C C . LEU B 1 222 ? -3.503 2.562 19.620 1.00 17.26 222 LEU B C 1
ATOM 3426 O O . LEU B 1 222 ? -3.406 3.758 19.845 1.00 18.02 222 LEU B O 1
ATOM 3431 N N . ALA B 1 223 ? -3.036 2.002 18.509 1.00 17.30 223 ALA B N 1
ATOM 3432 C CA . ALA B 1 223 ? -2.323 2.779 17.502 1.00 18.90 223 ALA B CA 1
ATOM 3433 C C . ALA B 1 223 ? -3.264 3.696 16.728 1.00 19.34 223 ALA B C 1
ATOM 3434 O O . ALA B 1 223 ? -2.804 4.669 16.111 1.00 19.73 223 ALA B O 1
ATOM 3436 N N . SER B 1 224 ? -4.553 3.383 16.735 1.00 19.03 224 SER B N 1
ATOM 3437 C CA . SER B 1 224 ? -5.530 4.095 15.909 1.00 19.47 224 SER B CA 1
ATOM 3438 C C . SER B 1 224 ? -5.947 5.453 16.476 1.00 20.98 224 SER B C 1
ATOM 3439 O O . SER B 1 224 ? -5.707 5.791 17.651 1.00 19.93 224 SER B O 1
ATOM 3442 N N . ASP B 1 225 ? -6.644 6.205 15.626 1.00 22.65 225 ASP B N 1
ATOM 3443 C CA . ASP B 1 225 ? -7.261 7.465 15.994 1.00 27.28 225 ASP B CA 1
ATOM 3444 C C . ASP B 1 225 ? -8.359 7.328 17.025 1.00 25.74 225 ASP B C 1
ATOM 3445 O O . ASP B 1 225 ? -8.680 8.312 17.695 1.00 30.23 225 ASP B O 1
ATOM 3450 N N . GLU B 1 226 ? -8.894 6.118 17.174 1.00 24.78 226 GLU B N 1
ATOM 3451 C CA . GLU B 1 226 ? -9.956 5.825 18.128 1.00 26.13 226 GLU B CA 1
ATOM 3452 C C . GLU B 1 226 ? -9.472 5.534 19.553 1.00 24.53 226 GLU B C 1
ATOM 3453 O O . GLU B 1 226 ? -10.282 5.190 20.420 1.00 23.99 226 GLU B O 1
ATOM 3459 N N . ALA B 1 227 ? -8.171 5.689 19.794 1.00 19.47 227 ALA B N 1
ATOM 3460 C CA . ALA B 1 227 ? -7.580 5.544 21.128 1.00 17.89 227 ALA B CA 1
ATOM 3461 C C . ALA B 1 227 ? -6.808 6.797 21.556 1.00 18.02 227 ALA B C 1
ATOM 3462 O O . ALA B 1 227 ? -5.903 6.747 22.376 1.00 18.63 227 ALA B O 1
ATOM 3464 N N . SER B 1 228 ? -7.216 7.958 21.027 1.00 18.45 228 SER B N 1
ATOM 3465 C CA . SER B 1 228 ? -6.538 9.206 21.322 1.00 19.43 228 SER B CA 1
ATOM 3466 C C . SER B 1 228 ? -6.583 9.652 22.801 1.00 18.32 228 SER B C 1
ATOM 3467 O O . SER B 1 228 ? -5.729 10.415 23.236 1.00 19.44 228 SER B O 1
ATOM 3470 N N . TYR B 1 229 ? -7.581 9.174 23.554 1.00 17.61 229 TYR B N 1
ATOM 3471 C CA . TYR B 1 229 ? -7.752 9.568 24.955 1.00 17.30 229 TYR B CA 1
ATOM 3472 C C . TYR B 1 229 ? -7.260 8.459 25.911 1.00 17.49 229 TYR B C 1
ATOM 3473 O O . TYR B 1 229 ? -7.564 8.501 27.113 1.00 17.15 229 TYR B O 1
ATOM 3482 N N . ILE B 1 230 ? -6.544 7.465 25.374 1.00 16.55 230 ILE B N 1
ATOM 3483 C CA . ILE B 1 230 ? -5.889 6.451 26.188 1.00 16.03 230 ILE B CA 1
ATOM 3484 C C . ILE B 1 230 ? -4.400 6.728 26.237 1.00 15.42 230 ILE B C 1
ATOM 3485 O O . ILE B 1 230 ? -3.738 6.656 25.208 1.00 16.08 230 ILE B O 1
ATOM 3490 N N . THR B 1 231 ? -3.867 7.033 27.421 1.00 15.72 231 THR B N 1
ATOM 3491 C CA . THR B 1 231 ? -2.424 7.180 27.572 1.00 16.18 231 THR B CA 1
ATOM 3492 C C . THR B 1 231 ? -1.949 6.849 28.979 1.00 15.72 231 THR B C 1
ATOM 3493 O O . THR B 1 231 ? -2.674 7.044 29.955 1.00 16.33 231 THR B O 1
ATOM 3497 N N . GLY B 1 232 ? -0.717 6.343 29.064 1.00 15.78 232 GLY B N 1
ATOM 3498 C CA . GLY B 1 232 ? -0.153 5.834 30.294 1.00 15.47 232 GLY B CA 1
ATOM 3499 C C . GLY B 1 232 ? -0.847 4.577 30.803 1.00 15.85 232 GLY B C 1
ATOM 3500 O O . GLY B 1 232 ? -0.748 4.273 31.984 1.00 16.52 232 GLY B O 1
ATOM 3501 N N . GLU B 1 233 ? -1.542 3.877 29.909 1.00 14.88 233 GLU B N 1
ATOM 3502 C CA . GLU B 1 233 ? -2.382 2.729 30.247 1.00 15.14 233 GLU B CA 1
ATOM 3503 C C . GLU B 1 233 ? -1.675 1.423 29.890 1.00 15.70 233 GLU B C 1
ATOM 3504 O O . GLU B 1 233 ? -0.839 1.366 28.973 1.00 16.27 233 GLU B O 1
ATOM 3510 N N . THR B 1 234 ? -2.016 0.377 30.637 1.00 15.77 234 THR B N 1
ATOM 3511 C CA . THR B 1 234 ? -1.603 -0.985 30.323 1.00 15.57 234 THR B CA 1
ATOM 3512 C C . THR B 1 234 ? -2.859 -1.762 29.986 1.00 15.61 234 THR B C 1
ATOM 3513 O O . THR B 1 234 ? -3.778 -1.820 30.809 1.00 15.80 234 THR B O 1
ATOM 3517 N N . LEU B 1 235 ? -2.901 -2.344 28.791 1.00 15.51 235 LEU B N 1
ATOM 3518 C CA . LEU B 1 235 ? -4.014 -3.178 28.335 1.00 15.20 235 LEU B CA 1
ATOM 3519 C C . LEU B 1 235 ? -3.608 -4.629 28.447 1.00 14.53 235 LEU B C 1
ATOM 3520 O O . LEU B 1 235 ? -2.710 -5.097 27.730 1.00 15.28 235 LEU B O 1
ATOM 3525 N N . HIS B 1 236 ? -4.211 -5.326 29.402 1.00 14.49 236 HIS B N 1
ATOM 3526 C CA . HIS B 1 236 ? -3.865 -6.712 29.688 1.00 14.71 236 HIS B CA 1
ATOM 3527 C C . HIS B 1 236 ? -4.673 -7.637 28.793 1.00 14.90 236 HIS B C 1
ATOM 3528 O O . HIS B 1 236 ? -5.922 -7.538 28.744 1.00 14.97 236 HIS B O 1
ATOM 3535 N N . VAL B 1 237 ? -3.960 -8.527 28.103 1.00 14.39 237 VAL B N 1
ATOM 3536 C CA . VAL B 1 237 ? -4.557 -9.468 27.138 1.00 15.11 237 VAL B CA 1
ATOM 3537 C C . VAL B 1 237 ? -4.088 -10.859 27.544 1.00 14.73 237 VAL B C 1
ATOM 3538 O O . VAL B 1 237 ? -3.128 -11.394 26.990 1.00 14.35 237 VAL B O 1
ATOM 3542 N N . ASN B 1 238 ? -4.768 -11.429 28.528 1.00 14.49 238 ASN B N 1
ATOM 3543 C CA . ASN B 1 238 ? -4.231 -12.631 29.182 1.00 14.60 238 ASN B CA 1
ATOM 3544 C C . ASN B 1 238 ? -5.256 -13.714 29.502 1.00 14.80 238 ASN B C 1
ATOM 3545 O O . ASN B 1 238 ? -4.961 -14.656 30.255 1.00 15.08 238 ASN B O 1
ATOM 3550 N N . GLY B 1 239 ? -6.454 -13.636 28.922 1.00 14.24 239 GLY B N 1
ATOM 3551 C CA . GLY B 1 239 ? -7.487 -14.648 29.169 1.00 14.85 239 GLY B CA 1
ATOM 3552 C C . GLY B 1 239 ? -7.908 -14.791 30.614 1.00 14.43 239 GLY B C 1
ATOM 3553 O O . GLY B 1 239 ? -8.483 -15.822 31.013 1.00 15.75 239 GLY B O 1
ATOM 3554 N N . GLY B 1 240 ? -7.672 -13.743 31.418 1.00 13.86 240 GLY B N 1
ATOM 3555 C CA . GLY B 1 240 ? -7.996 -13.745 32.826 1.00 14.58 240 GLY B CA 1
ATOM 3556 C C . GLY B 1 240 ? -6.957 -14.384 33.746 1.00 14.76 240 GLY B C 1
ATOM 3557 O O . GLY B 1 240 ? -7.222 -14.541 34.942 1.00 15.94 240 GLY B O 1
ATOM 3558 N N . MET B 1 241 ? -5.778 -14.691 33.215 1.00 15.68 241 MET B N 1
ATOM 3559 C CA . MET B 1 241 ? -4.689 -15.251 34.024 1.00 16.44 241 MET B CA 1
ATOM 3560 C C . MET B 1 241 ? -4.343 -14.345 35.210 1.00 16.09 241 MET B C 1
ATOM 3561 O O . MET B 1 241 ? -3.938 -14.822 36.283 1.00 16.62 241 MET B O 1
ATOM 3566 N N . TYR B 1 242 ? -4.482 -13.029 35.005 1.00 15.45 242 TYR B N 1
ATOM 3567 C CA . TYR B 1 242 ? -4.360 -12.081 36.097 1.00 15.34 242 TYR B CA 1
ATOM 3568 C C . TYR B 1 242 ? -5.356 -10.974 35.840 1.00 15.38 242 TYR B C 1
ATOM 3569 O O . TYR B 1 242 ? -5.731 -10.744 34.693 1.00 15.95 242 TYR B O 1
ATOM 3578 N N . MET B 1 243 ? -5.812 -10.314 36.902 1.00 15.44 243 MET B N 1
ATOM 3579 C CA . MET B 1 243 ? -6.850 -9.292 36.802 1.00 16.26 243 MET B CA 1
ATOM 3580 C C . MET B 1 243 ? -6.519 -8.171 37.754 1.00 17.71 243 MET B C 1
ATOM 3581 O O . MET B 1 243 ? -6.481 -8.388 38.970 1.00 19.76 243 MET B O 1
ATOM 3586 N N . VAL B 1 244 ? -6.323 -6.970 37.217 1.00 17.66 244 VAL B N 1
ATOM 3587 C CA . VAL B 1 244 ? -6.045 -5.815 38.057 1.00 19.65 244 VAL B CA 1
ATOM 3588 C C . VAL B 1 244 ? -7.050 -4.724 37.716 1.00 20.58 244 VAL B C 1
ATOM 3589 O O . VAL B 1 244 ? -7.408 -4.532 36.557 1.00 23.32 244 VAL B O 1
#

Secondary structure (DSSP, 8-state):
--TT-EEEESS-SSHHHHHHHHHHHHTT-EEEEEESSHHHHHHHHHHHGGGEEEEE--TT-HHHHHHHHHHHHHHT-S-SEEEE---------GGG--HHHHHHHHIIIIIHHHHHHHHHHHHHHHHT-EEEEEE--HHHHH--TT-HHHHHHHHHHHHHHHHHHHHHGGGTEEEEEEEE-SBSSTTTTTS-HHHHHHHHHT-TTSSPBPHHHHHHHHHHHHSGGGTT--S-EEEESTTSS--/--TT-EEEESS-SSHHHHHHHHHHHHTT-EEEEEESSHHHHHHHHHHHGGGEEEEE--TT-HHHHHHHHHHHHHHT-S-SEEEE---------GGG--HHHHHHHHIIIIIHHHHHHHHHHHHHHHHT-EEEEEE--HHHHH--TT-HHHHHHHHHHHHHHHHHHHHHGGGTEEEEEEEE-SB--HHHHTS-HHHHHHHHTT-TT-SPBPHHHHHHHHHHHHSGGGTT--S-EEEESTTSS--

Sequence (486 aa):
SFEGKIALVTGASRGIGRAIAETLVARGAKVIGTATSENGAKNISDYLGANGKGLMLNVTDPASIESVLENIRAEFGEVDILVNNAGITRDNLLMRMKDDDEWNDIIETNLSSVFRLSKAVMMRAMMMKKRCGRIITIGSVVGTMGNAGQANYAAAKAGLIGFSKSLAREVASRGITVNVVAPGFIETDMTRALSDDQRAGILAQVPAGRLGGAQEIASAVAFLASDEASYITGETLHVNGGMYMVSFEGKIALVTGASRGIGRAIAETLVARGAKVIGTATSENGAKNISDYLGANGKGLMLNVTDPASIESVLENIRAEFGEVDILVNNAGITRDNLLMMRMKDDEWNDIIETNLSSVFRLSKAVMMRAMMMKKRCGRIITIGSVVGTMGNAGQANYAAAKAGLIGFSKSLAREVASRGITVNVVAPGFIETDMTRALSDDQRAGILAQVPAGRLGGAQEIASAVAFLASDEASYITGETLHVNGGMYMV

GO terms:
  GO:0030497 fatty acid elongation (P, IMP)

B-factor: mean 26.29, std 10.34, range [13.71, 80.33]

InterPro domains:
  IPR002347 Short-chain dehydrogenase/reductase SDR [PF13561] (12-241)
  IPR002347 Short-chain dehydrogenase/reductase SDR [PR00080] (78-89)
  IPR002347 Short-chain dehydrogenase/reductase SDR [PR00080] (131-139)
  IPR002347 Short-chain dehydrogenase/reductase SDR [PR00080] (151-170)
  IPR002347 Short-chain dehydrogenase/reductase SDR [PR00081] (7-24)
  IPR002347 Short-chain dehydrogenase/reductase SDR [PR00081] (78-89)
  IPR002347 Short-chain dehydrogenase/reductase SDR [PR00081] (125-141)
  IPR002347 Short-chain dehydrogenase/reductase SDR [PR00081] (151-170)
  IPR002347 Short-chain dehydrogenase/reductase SDR [PR00081] (172-189)
  IPR002347 Short-chain dehydrogenase/reductase SDR [PR00081] (205-225)
  IPR011284 3-oxoacyl-(acyl-carrier-protein) reductase [TIGR01830] (8-242)
  IPR020904 Short-chain dehydrogenase/reductase, conserved sit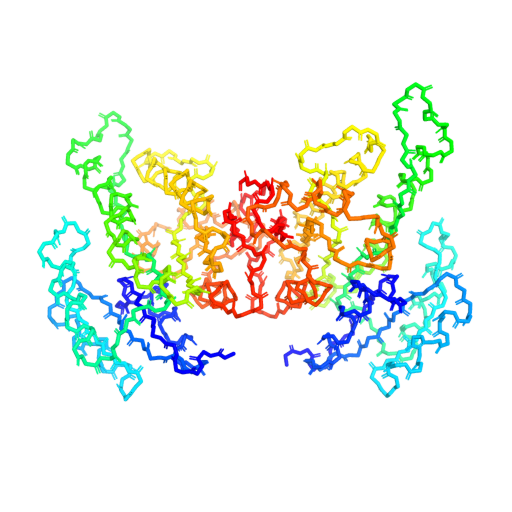e [PS00061] (138-166)
  IPR036291 NAD(P)-binding domain superfamily [SSF51735] (4-243)
  IPR050259 Short-chain dehydrogenases/reductases [PTHR42879] (2-242)
  IPR057326 Ketoreductase domain [SM00822] (6-187)

Organism: Salmonella typhimurium (strain LT2 / SGSC1412 / ATCC 700720) (NCBI:txid99287)

Nearest PDB structures (foldseek):
  6t77-assembly1_A  TM=9.980E-01  e=2.319E-46  Klebsiella pneumoniae
  1q7c-assembly1_A  TM=9.918E-01  e=3.560E-46  Escherichia coli
  1q7b-assembly1_D  TM=9.918E-01  e=3.784E-46  Escherichia coli
  3tzh-assembly3_C  TM=9.972E-01  e=7.520E-43  Vibrio cholerae MJ-1236
  3op4-assembly1_A  TM=9.994E-01  e=2.893E-42  Vibrio cholerae O1 biovar El Tor str. N16961

Foldseek 3Di:
DQAQAEEEQEPCLDFLSVLLQVVCLVVHYQYEYEDQDPVSQVSSCVVCPPRYGYDHADLLDLVRLVVVQVVCCVPRRAHAEYEAEFADALFDAPVPQDPCNLVVRCRGQAVSLVSNCVVRVVVCLVVLHHEYEYEAAPCLVVPDGRGPSNNCSRVNVLVVFLVVQVVRLVSQYAGEYEHEAAEPDPRRVPDDPVVLVVSLVLAQQSDHHYSNQSSVVSVCCSDPVNSVDHSYYHYHYNPSDDD/DQALAEEEQEPCQDFLSVLLQVVSVVVHAQYEYEDQDPVSQVSQCVVCPPRYGYDHADLLDLVRLVVVQVVCCVPPRAHAEYEAEWADADFAAPVPQDPCNLVVRQRGQAVSLVRNCVVRVVVCLVVLHHEYEYEAAPCLVPPDGRGPSSVCSRVNVLVVFLVVQVVRLVSQYAGEYEHEAAEDDPVLVPDDPVVVQVSLVLALQSDHHGSNQSSVVSVCCRDPNNSVDHSYYHYHYNPSDDD

Solvent-accessible surface area: 20362 Å² total; per-residue (Å²): 115,6,165,64,66,19,0,0,0,2,26,0,31,139,23,30,0,89,8,1,0,71,10,0,29,88,78,37,3,78,0,0,0,2,8,119,52,92,107,15,5,122,102,1,39,118,52,6,42,97,69,12,50,5,22,82,5,67,11,50,53,72,68,22,10,129,70,8,5,101,50,0,84,80,105,58,21,70,4,10,0,0,0,11,22,28,25,45,43,100,79,43,75,133,148,125,26,136,116,100,38,101,76,63,0,32,72,21,3,43,27,8,4,94,85,1,0,132,32,2,42,197,18,2,51,159,116,138,43,2,13,1,0,2,9,3,11,1,3,14,52,50,31,63,91,15,18,49,0,20,15,36,0,10,44,27,0,21,39,53,2,50,62,11,0,131,122,0,4,76,79,37,2,4,0,0,1,0,1,6,10,32,7,61,14,86,97,16,146,96,55,57,131,120,94,79,58,37,24,57,92,90,5,31,20,45,83,18,2,27,19,86,29,0,1,3,0,0,1,15,0,3,15,113,63,0,39,0,1,5,3,7,6,0,16,2,2,0,0,14,80,20,83,106,3,158,69,59,16,0,0,0,2,25,0,32,164,30,30,0,91,9,1,0,74,10,0,33,88,75,38,3,96,0,0,0,2,10,118,51,119,101,12,4,116,84,0,37,89,51,6,45,97,64,12,42,5,25,82,5,67,10,36,55,66,72,21,4,98,74,5,1,98,55,0,75,92,108,51,22,75,6,6,3,0,0,10,25,29,41,52,68,101,78,44,107,127,181,171,24,132,116,100,36,100,82,55,0,39,80,22,2,43,40,8,4,100,90,0,1,147,24,2,20,210,22,2,53,175,117,138,47,1,16,1,0,2,9,3,10,5,14,15,51,69,31,80,91,14,24,48,0,34,16,36,0,12,43,28,1,20,38,54,2,50,63,20,0,130,125,2,5,76,82,38,1,5,0,1,1,0,0,8,14,54,13,40,46,96,158,16,146,90,59,56,123,123,99,68,56,40,22,57,91,90,4,34,19,44,84,18,1,26,19,87,29,0,1,3,0,0,0,15,0,6,13,106,73,1,40,0,1,6,2,8,6,0,15,2,3,0,0,23,79,21,83